Protein AF-0000000080322670 (afdb_homodimer)

pLDDT: mean 96.24, std 3.7, range [75.94, 98.94]

Structure (mmCIF, N/CA/C/O backbone):
data_AF-0000000080322670-model_v1
#
loop_
_entity.id
_entity.type
_entity.pdbx_description
1 polymer 'UDP-N-acetyl-D-mannosamine dehydrogenase'
#
loop_
_atom_site.group_PDB
_atom_site.id
_atom_site.type_symbol
_atom_site.label_atom_id
_atom_site.label_alt_id
_atom_site.label_comp_id
_atom_site.label_asym_id
_atom_site.label_entity_id
_atom_site.label_seq_id
_atom_site.pdbx_PDB_ins_code
_atom_site.Cartn_x
_atom_site.Cartn_y
_atom_site.Cartn_z
_atom_site.occupancy
_atom_site.B_iso_or_equiv
_atom_site.auth_seq_id
_atom_site.auth_comp_id
_atom_site.auth_asym_id
_atom_site.auth_atom_id
_atom_site.pdbx_PDB_model_num
ATOM 1 N N . MET A 1 1 ? -8.008 43.344 0.005 1 87 1 MET A N 1
ATOM 2 C CA . MET A 1 1 ? -7.797 42.312 1.021 1 87 1 MET A CA 1
ATOM 3 C C . MET A 1 1 ? -6.309 42.031 1.212 1 87 1 MET A C 1
ATOM 5 O O . MET A 1 1 ? -5.547 42 0.244 1 87 1 MET A O 1
ATOM 9 N N . ARG A 1 2 ? -5.887 42.125 2.451 1 96.81 2 ARG A N 1
ATOM 10 C CA . ARG A 1 2 ? -4.508 41.812 2.822 1 96.81 2 ARG A CA 1
ATOM 11 C C . ARG A 1 2 ? -4.426 40.5 3.611 1 96.81 2 ARG A C 1
ATOM 13 O O . ARG A 1 2 ? -5.258 40.25 4.48 1 96.81 2 ARG A O 1
ATOM 20 N N . VAL A 1 3 ? -3.453 39.656 3.199 1 98.75 3 VAL A N 1
ATOM 21 C CA . VAL A 1 3 ? -3.312 38.344 3.801 1 98.75 3 VAL A CA 1
ATOM 22 C C . VAL A 1 3 ? -2.029 38.281 4.625 1 98.75 3 VAL A C 1
ATOM 24 O O . VAL A 1 3 ? -0.981 38.781 4.191 1 98.75 3 VAL A O 1
ATOM 27 N N . ALA A 1 4 ? -2.16 37.812 5.82 1 98.88 4 ALA A N 1
ATOM 28 C CA . ALA A 1 4 ? -0.975 37.531 6.629 1 98.88 4 ALA A CA 1
ATOM 29 C C . ALA A 1 4 ? -0.602 36.031 6.555 1 98.88 4 ALA A C 1
ATOM 31 O O . ALA A 1 4 ? -1.471 35.156 6.641 1 98.88 4 ALA A O 1
ATOM 32 N N . VAL A 1 5 ? 0.632 35.719 6.328 1 98.88 5 VAL A N 1
ATOM 33 C CA . VAL A 1 5 ? 1.167 34.375 6.434 1 98.88 5 VAL A CA 1
ATOM 34 C C . VAL A 1 5 ? 2.096 34.281 7.641 1 98.88 5 VAL A C 1
ATOM 36 O O . VAL A 1 5 ? 3.109 34.969 7.707 1 98.88 5 VAL A O 1
ATOM 39 N N . ILE A 1 6 ? 1.668 33.469 8.617 1 98.81 6 ILE A N 1
ATOM 40 C CA . ILE A 1 6 ? 2.428 33.281 9.844 1 98.81 6 ILE A CA 1
ATOM 41 C C . ILE A 1 6 ? 3.367 32.094 9.703 1 98.81 6 ILE A C 1
ATOM 43 O O . ILE A 1 6 ? 2.914 30.953 9.602 1 98.81 6 ILE A O 1
ATOM 47 N N . GLY A 1 7 ? 4.652 32.281 9.812 1 98.19 7 GLY A N 1
ATOM 48 C CA . GLY A 1 7 ? 5.672 31.297 9.523 1 98.19 7 GLY A CA 1
ATOM 49 C C . GLY A 1 7 ? 6.191 31.391 8.094 1 98.19 7 GLY A C 1
ATOM 50 O O . GLY A 1 7 ? 5.477 31.062 7.148 1 98.19 7 GLY A O 1
ATOM 51 N N . LEU A 1 8 ? 7.402 31.828 7.957 1 97.88 8 LEU A N 1
ATOM 52 C CA . LEU A 1 8 ? 8 32 6.637 1 97.88 8 LEU A CA 1
ATOM 53 C C . LEU A 1 8 ? 9.117 30.984 6.418 1 97.88 8 LEU A C 1
ATOM 55 O O . LEU A 1 8 ? 10.211 31.359 5.977 1 97.88 8 LEU A O 1
ATOM 59 N N . GLY A 1 9 ? 8.781 29.75 6.777 1 94.12 9 GLY A N 1
ATOM 60 C CA . GLY A 1 9 ? 9.711 28.656 6.551 1 94.12 9 GLY A CA 1
ATOM 61 C C . GLY A 1 9 ? 9.602 28.047 5.164 1 94.12 9 GLY A C 1
ATOM 62 O O . GLY A 1 9 ? 9.164 28.719 4.223 1 94.12 9 GLY A O 1
ATOM 63 N N . LYS A 1 10 ? 10.062 26.844 5.035 1 89.81 10 LYS A N 1
ATOM 64 C CA . LYS A 1 10 ? 10.164 26.141 3.766 1 89.81 10 LYS A CA 1
ATOM 65 C C . LYS A 1 10 ? 8.797 26.016 3.09 1 89.81 10 LYS A C 1
ATOM 67 O O . LYS A 1 10 ? 8.711 25.984 1.861 1 89.81 10 LYS A O 1
ATOM 72 N N . ALA A 1 11 ? 7.77 26 3.957 1 93.62 11 ALA A N 1
ATOM 73 C CA . ALA A 1 11 ? 6.43 25.891 3.393 1 93.62 11 ALA A CA 1
ATOM 74 C C . ALA A 1 11 ? 5.734 27.25 3.34 1 93.62 11 ALA A C 1
ATOM 76 O O . ALA A 1 11 ? 5.074 27.578 2.352 1 93.62 11 ALA A O 1
ATOM 77 N N . GLY A 1 12 ? 5.957 28.047 4.281 1 97.31 12 GLY A N 1
ATOM 78 C CA . GLY A 1 12 ? 5.234 29.312 4.426 1 97.31 12 GLY A CA 1
ATOM 79 C C . GLY A 1 12 ? 5.688 30.375 3.447 1 97.31 12 GLY A C 1
ATOM 80 O O . GLY A 1 12 ? 4.867 31.125 2.906 1 97.31 12 GLY A O 1
ATOM 81 N N . LEU A 1 13 ? 6.973 30.453 3.238 1 97.88 13 LEU A N 1
ATOM 82 C CA . LEU A 1 13 ? 7.477 31.516 2.383 1 97.88 13 LEU A CA 1
ATOM 83 C C . LEU A 1 13 ? 7.066 31.297 0.932 1 97.88 13 LEU A C 1
ATOM 85 O O . LEU A 1 13 ? 6.625 32.219 0.256 1 97.88 13 LEU A O 1
ATOM 89 N N . PRO A 1 14 ? 7.227 30.062 0.434 1 97.44 14 PRO A N 1
ATOM 90 C CA . PRO A 1 14 ? 6.711 29.812 -0.914 1 97.44 14 PRO A CA 1
ATOM 91 C C . PRO A 1 14 ? 5.227 30.141 -1.046 1 97.44 14 PRO A C 1
ATOM 93 O O . PRO A 1 14 ? 4.801 30.703 -2.059 1 97.44 14 PRO A O 1
ATOM 96 N N . LEU A 1 15 ? 4.449 29.812 -0.07 1 97.94 15 LEU A N 1
ATOM 97 C CA . LEU A 1 15 ? 3.021 30.109 -0.088 1 97.94 15 LEU A CA 1
ATOM 98 C C . LEU A 1 15 ? 2.791 31.625 -0.122 1 97.94 15 LEU A C 1
ATOM 100 O O . LEU A 1 15 ? 2.002 32.125 -0.931 1 97.94 15 LEU A O 1
ATOM 104 N N . ALA A 1 16 ? 3.506 32.344 0.717 1 98.62 16 ALA A N 1
ATOM 105 C CA . ALA A 1 16 ? 3.398 33.781 0.767 1 98.62 16 ALA A CA 1
ATOM 106 C C . ALA A 1 16 ? 3.744 34.406 -0.582 1 98.62 16 ALA A C 1
ATOM 108 O O . ALA A 1 16 ? 3.07 35.344 -1.038 1 98.62 16 ALA A O 1
ATOM 109 N N . ALA A 1 17 ? 4.777 33.906 -1.181 1 98.44 17 ALA A N 1
ATOM 110 C CA . ALA A 1 17 ? 5.242 34.406 -2.463 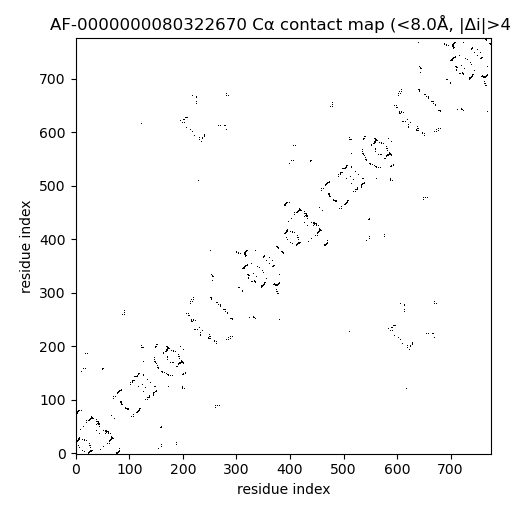1 98.44 17 ALA A CA 1
ATOM 111 C C . ALA A 1 17 ? 4.215 34.188 -3.562 1 98.44 17 ALA A C 1
ATOM 113 O O . ALA A 1 17 ? 3.971 35.062 -4.398 1 98.44 17 ALA A O 1
ATOM 114 N N . VAL A 1 18 ? 3.652 33 -3.559 1 98.12 18 VAL A N 1
ATOM 115 C CA . VAL A 1 18 ? 2.65 32.656 -4.562 1 98.12 18 VAL A CA 1
ATOM 116 C C . VAL A 1 18 ? 1.418 33.531 -4.383 1 98.12 18 VAL A C 1
ATOM 118 O O . VAL A 1 18 ? 0.828 34 -5.367 1 98.12 18 VAL A O 1
ATOM 121 N N . ILE A 1 19 ? 1.011 33.781 -3.17 1 98.62 19 ILE A N 1
ATOM 122 C CA . ILE A 1 19 ? -0.118 34.656 -2.891 1 98.62 19 ILE A CA 1
ATOM 123 C C . ILE A 1 19 ? 0.185 36.062 -3.404 1 98.62 19 ILE A C 1
ATOM 125 O O . ILE A 1 19 ? -0.64 36.688 -4.09 1 98.62 19 ILE A O 1
ATOM 129 N N . ALA A 1 20 ? 1.328 36.562 -3.102 1 98.62 20 ALA A N 1
ATOM 130 C CA . ALA A 1 20 ? 1.73 37.875 -3.566 1 98.62 20 ALA A CA 1
ATOM 131 C C . ALA A 1 20 ? 1.71 37.938 -5.09 1 98.62 20 ALA A C 1
ATOM 133 O O . ALA A 1 20 ? 1.273 38.969 -5.664 1 98.62 20 ALA A O 1
ATOM 134 N N . ASP A 1 21 ? 2.174 36.875 -5.664 1 98.19 21 ASP A N 1
ATOM 135 C CA . ASP A 1 21 ? 2.277 36.812 -7.121 1 98.19 21 ASP A CA 1
ATOM 136 C C . ASP A 1 21 ? 0.895 36.844 -7.77 1 98.19 21 ASP A C 1
ATOM 138 O O . ASP A 1 21 ? 0.762 37.156 -8.953 1 98.19 21 ASP A O 1
ATOM 142 N N . SER A 1 22 ? -0.081 36.5 -7.059 1 97.62 22 SER A N 1
ATOM 143 C CA . SER A 1 22 ? -1.45 36.531 -7.562 1 97.62 22 SER A CA 1
ATOM 144 C C . SER A 1 22 ? -2.031 37.938 -7.52 1 97.62 22 SER A C 1
ATOM 146 O O . SER A 1 22 ? -3.135 38.188 -8.016 1 97.62 22 SER A O 1
ATOM 148 N N . GLY A 1 23 ? -1.344 38.875 -6.875 1 98 23 GLY A N 1
ATOM 149 C CA . GLY A 1 23 ? -1.779 40.25 -6.836 1 98 23 GLY A CA 1
ATOM 150 C C . GLY A 1 23 ? -2.266 40.688 -5.465 1 98 23 GLY A C 1
ATOM 151 O O . GLY A 1 23 ? -2.617 41.844 -5.266 1 98 23 GLY A O 1
ATOM 152 N N . ILE A 1 24 ? -2.193 39.844 -4.496 1 98.38 24 ILE A N 1
ATOM 153 C CA . ILE A 1 24 ? -2.67 40.125 -3.146 1 98.38 24 ILE A CA 1
ATOM 154 C C . ILE A 1 24 ? -1.523 40.656 -2.295 1 98.38 24 ILE A C 1
ATOM 156 O O . ILE A 1 24 ? -0.393 40.156 -2.385 1 98.38 24 ILE A O 1
ATOM 160 N N . GLU A 1 25 ? -1.806 41.656 -1.484 1 98.56 25 GLU A N 1
ATOM 161 C CA . GLU A 1 25 ? -0.811 42.156 -0.531 1 98.56 25 GLU A CA 1
ATOM 162 C C . GLU A 1 25 ? -0.631 41.156 0.624 1 98.56 25 GLU A C 1
ATOM 164 O O . GLU A 1 25 ? -1.609 40.719 1.24 1 98.56 25 GLU A O 1
ATOM 169 N N . VAL A 1 26 ? 0.664 40.875 0.911 1 98.88 26 VAL A N 1
ATOM 170 C CA . VAL A 1 26 ? 0.941 39.844 1.911 1 98.88 26 VAL A CA 1
ATOM 171 C C . VAL A 1 26 ? 1.842 40.406 3.002 1 98.88 26 VAL A C 1
ATOM 173 O O . VAL A 1 26 ? 2.824 41.094 2.709 1 98.88 26 VAL A O 1
ATOM 176 N N . VAL A 1 27 ? 1.474 40.219 4.211 1 98.88 27 VAL A N 1
ATOM 177 C CA . VAL A 1 27 ? 2.354 40.469 5.352 1 98.88 27 VAL A CA 1
ATOM 178 C C . VAL A 1 27 ? 2.838 39.125 5.914 1 98.88 27 VAL A C 1
ATOM 180 O O . VAL A 1 27 ? 2.051 38.344 6.473 1 98.88 27 VAL A O 1
ATOM 183 N N . GLY A 1 28 ? 4.113 38.812 5.719 1 98.81 28 GLY A N 1
ATOM 184 C CA . GLY A 1 28 ? 4.707 37.625 6.312 1 98.81 28 GLY A CA 1
ATOM 185 C C . GLY A 1 28 ? 5.223 37.875 7.719 1 98.81 28 GLY A C 1
ATOM 186 O O . GLY A 1 28 ? 6.008 38.781 7.957 1 98.81 28 GLY A O 1
ATOM 187 N N . VAL A 1 29 ? 4.801 37.094 8.648 1 98.81 29 VAL A N 1
ATOM 188 C CA . VAL A 1 29 ? 5.25 37.219 10.031 1 98.81 29 VAL A CA 1
ATOM 189 C C . VAL A 1 29 ? 6.16 36.031 10.391 1 98.81 29 VAL A C 1
ATOM 191 O O . VAL A 1 29 ? 5.762 34.875 10.273 1 98.81 29 VAL A O 1
ATOM 194 N N . ASP A 1 30 ? 7.379 36.281 10.75 1 98.5 30 ASP A N 1
ATOM 195 C CA . ASP A 1 30 ? 8.336 35.312 11.219 1 98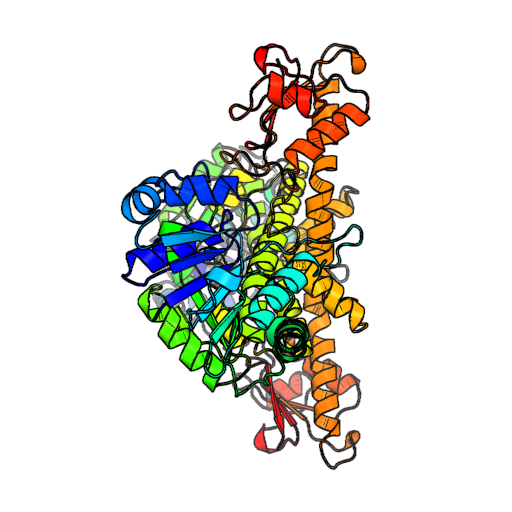.5 30 ASP A CA 1
ATOM 196 C C . ASP A 1 30 ? 9.172 35.844 12.375 1 98.5 30 ASP A C 1
ATOM 198 O O . ASP A 1 30 ? 9.625 37 12.336 1 98.5 30 ASP A O 1
ATOM 202 N N . LEU A 1 31 ? 9.398 35 13.328 1 96.75 31 LEU A N 1
ATOM 203 C CA . LEU A 1 31 ? 10.062 35.469 14.547 1 96.75 31 LEU A CA 1
ATOM 204 C C . LEU A 1 31 ? 11.539 35.75 14.297 1 96.75 31 LEU A C 1
ATOM 206 O O . LEU A 1 31 ? 12.195 36.406 15.109 1 96.75 31 LEU A O 1
ATOM 210 N N . ASP A 1 32 ? 12.094 35.25 13.203 1 97.12 32 ASP A N 1
ATOM 211 C CA . ASP A 1 32 ? 13.492 35.469 12.844 1 97.12 32 ASP A CA 1
ATOM 212 C C . ASP A 1 32 ? 13.672 36.781 12.086 1 97.12 32 ASP A C 1
ATOM 214 O O . ASP A 1 32 ? 13.445 36.844 10.883 1 97.12 32 ASP A O 1
ATOM 218 N N . PRO A 1 33 ? 14.234 37.812 12.75 1 97.62 33 PRO A N 1
ATOM 219 C CA . PRO A 1 33 ? 14.375 39.125 12.094 1 97.62 33 PRO A CA 1
ATOM 220 C C . PRO A 1 33 ? 15.305 39.094 10.891 1 97.62 33 PRO A C 1
ATOM 222 O O . PRO A 1 33 ? 15.109 39.844 9.93 1 97.62 33 PRO A O 1
ATOM 225 N N . LYS A 1 34 ? 16.266 38.156 10.898 1 97.31 34 LYS A N 1
ATOM 226 C CA . LYS A 1 34 ? 17.188 38.062 9.773 1 97.31 34 LYS A CA 1
ATOM 227 C C . LYS A 1 34 ? 16.484 37.562 8.516 1 97.31 34 LYS A C 1
ATOM 229 O O . LYS A 1 34 ? 16.75 38.031 7.414 1 97.31 34 LYS A O 1
ATOM 234 N N . LYS A 1 35 ? 15.75 36.625 8.711 1 96.44 35 LYS A N 1
ATOM 235 C CA . LYS A 1 35 ? 14.945 36.125 7.605 1 96.44 35 LYS A CA 1
ATOM 236 C C . LYS A 1 35 ? 14.055 37.219 7.027 1 96.44 35 LYS A C 1
ATOM 238 O O . LYS A 1 35 ? 13.93 37.344 5.809 1 96.44 35 LYS A O 1
ATOM 243 N N . CYS A 1 36 ? 13.398 37.969 7.883 1 98.62 36 CYS A N 1
ATOM 244 C CA . CYS A 1 36 ? 12.516 39.062 7.457 1 98.62 36 CYS A CA 1
ATOM 245 C C . CYS A 1 36 ? 13.281 40.094 6.641 1 98.62 36 CYS A C 1
ATOM 247 O O . CYS A 1 36 ? 12.797 40.562 5.605 1 98.62 36 CYS A O 1
ATOM 249 N N . GLU A 1 37 ? 14.453 40.406 7.109 1 98.38 37 GLU A N 1
ATOM 250 C CA . GLU A 1 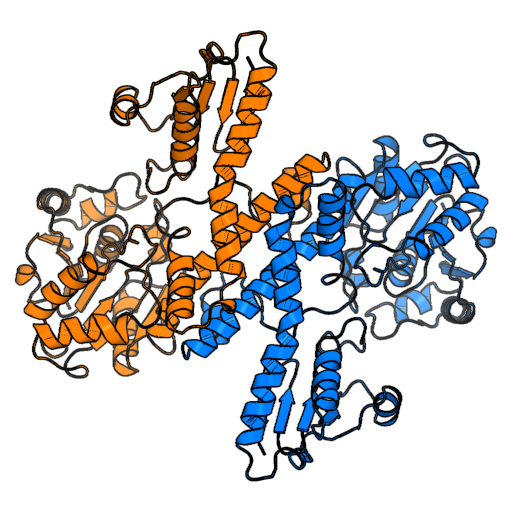37 ? 15.281 41.375 6.406 1 98.38 37 GLU A CA 1
ATOM 251 C C . GLU A 1 37 ? 15.648 40.875 5.008 1 98.38 37 GLU A C 1
ATOM 253 O O . GLU A 1 37 ? 15.625 41.656 4.047 1 98.38 37 GLU A O 1
ATOM 258 N N . MET A 1 38 ? 15.953 39.625 4.941 1 98.38 38 MET A N 1
ATOM 259 C CA . MET A 1 38 ? 16.297 39.031 3.648 1 98.38 38 MET A CA 1
ATOM 260 C C . MET A 1 38 ? 15.117 39.125 2.686 1 98.38 38 MET A C 1
ATOM 262 O O . MET A 1 38 ? 15.266 39.594 1.549 1 98.38 38 MET A O 1
ATOM 266 N N . VAL A 1 39 ? 13.977 38.812 3.125 1 98.69 39 VAL A N 1
ATOM 267 C CA . VAL A 1 39 ? 12.773 38.812 2.293 1 98.69 39 VAL A CA 1
ATOM 268 C C . VAL A 1 39 ? 12.484 40.25 1.828 1 98.69 39 VAL A C 1
ATOM 270 O O . VAL A 1 39 ? 12.219 40.469 0.646 1 98.69 39 VAL A O 1
ATOM 273 N N . ASN A 1 40 ? 12.594 41.219 2.746 1 98.69 40 ASN A N 1
ATOM 274 C CA . ASN A 1 40 ? 12.281 42.594 2.439 1 98.69 40 ASN A CA 1
ATOM 275 C C . ASN A 1 40 ? 13.297 43.219 1.472 1 98.69 40 ASN A C 1
ATOM 277 O O . ASN A 1 40 ? 13.008 44.219 0.808 1 98.69 40 ASN A O 1
ATOM 281 N N . SER A 1 41 ? 14.453 42.594 1.425 1 98.38 41 SER A N 1
ATOM 282 C CA . SER A 1 41 ? 15.492 43.062 0.522 1 98.38 41 SER A CA 1
ATOM 283 C C . SER A 1 41 ? 15.461 42.312 -0.805 1 98.38 41 SER A C 1
ATOM 285 O O . SER A 1 41 ? 16.375 42.469 -1.627 1 98.38 41 SER A O 1
ATOM 287 N N . GLY A 1 42 ? 14.508 41.406 -0.935 1 97.88 42 GLY A N 1
ATOM 288 C CA . GLY A 1 42 ? 14.359 40.656 -2.176 1 97.88 42 GLY A CA 1
ATOM 289 C C . GLY A 1 42 ? 15.258 39.438 -2.254 1 97.88 42 GLY A C 1
ATOM 290 O O . GLY A 1 42 ? 15.5 38.906 -3.34 1 97.88 42 GLY A O 1
ATOM 291 N N . ARG A 1 43 ? 15.859 39.031 -1.175 1 96.69 43 ARG A N 1
ATOM 292 C CA . ARG A 1 43 ? 16.766 37.875 -1.127 1 96.69 43 ARG A CA 1
ATOM 293 C C . ARG A 1 43 ? 16.094 36.688 -0.484 1 96.69 43 ARG A C 1
ATOM 295 O O . ARG A 1 43 ? 15.492 36.781 0.59 1 96.69 43 ARG A O 1
ATOM 302 N N . ASN A 1 44 ? 16.047 35.594 -1.11 1 97.19 44 ASN A N 1
ATOM 303 C CA . ASN A 1 44 ? 15.43 34.344 -0.673 1 97.19 44 ASN A CA 1
ATOM 304 C C . ASN A 1 44 ? 16.25 33.688 0.42 1 97.19 44 ASN A C 1
ATOM 306 O O . ASN A 1 44 ? 17.391 33.281 0.184 1 97.19 44 ASN A O 1
ATOM 310 N N . PRO A 1 45 ? 15.688 33.5 1.542 1 95.38 45 PRO A N 1
ATOM 311 C CA . PRO A 1 45 ? 16.438 32.875 2.625 1 95.38 45 PRO A CA 1
ATOM 312 C C . PRO A 1 45 ? 16.375 31.344 2.559 1 95.38 45 PRO A C 1
ATOM 314 O O . PRO A 1 45 ? 17.047 30.656 3.342 1 95.38 45 PRO A O 1
ATOM 317 N N . ILE A 1 46 ? 15.531 30.719 1.77 1 91.19 46 ILE A N 1
ATOM 318 C CA . ILE A 1 46 ? 15.336 29.281 1.669 1 91.19 46 ILE A CA 1
ATOM 319 C C . ILE A 1 46 ? 16.109 28.734 0.47 1 91.19 46 ILE A C 1
ATOM 321 O O . ILE A 1 46 ? 15.711 28.938 -0.679 1 91.19 46 ILE A O 1
ATOM 325 N N . PRO A 1 47 ? 17.078 27.891 0.762 1 82.69 47 PRO A N 1
ATOM 326 C CA . PRO A 1 47 ? 17.875 27.391 -0.363 1 82.69 47 PRO A CA 1
ATOM 327 C C . PRO A 1 47 ? 17.156 26.281 -1.145 1 82.69 47 PRO A C 1
ATOM 329 O O . PRO A 1 47 ? 16.266 25.609 -0.601 1 82.69 47 PRO A O 1
ATOM 332 N N . GLU A 1 48 ? 17.453 26.125 -2.383 1 80.88 48 GLU A N 1
ATOM 333 C CA . GLU A 1 48 ? 17.078 24.984 -3.234 1 80.88 48 GLU A CA 1
ATOM 334 C C . GLU A 1 48 ? 15.562 24.891 -3.379 1 80.88 48 GLU A C 1
ATOM 336 O O . GLU A 1 48 ? 14.992 23.812 -3.199 1 80.88 48 GLU A O 1
ATOM 341 N N . GLU A 1 49 ? 14.906 25.984 -3.49 1 89.69 49 GLU A N 1
ATOM 342 C CA . GLU A 1 49 ? 13.484 26.031 -3.811 1 89.69 49 GLU A CA 1
ATOM 343 C C . GLU A 1 49 ? 13.25 26.656 -5.188 1 89.69 49 GLU A C 1
ATOM 345 O O . GLU A 1 49 ? 13.305 27.875 -5.336 1 89.69 49 GLU A O 1
ATOM 350 N N . ALA A 1 50 ? 12.945 25.781 -6.117 1 91.06 50 ALA A N 1
ATOM 351 C CA . ALA A 1 50 ? 12.82 26.203 -7.508 1 91.06 50 ALA A CA 1
ATOM 352 C C . ALA A 1 50 ? 11.75 27.281 -7.66 1 91.06 50 ALA A C 1
ATOM 354 O O . ALA A 1 50 ? 10.609 27.094 -7.23 1 91.06 50 ALA A O 1
ATOM 355 N N . GLY A 1 51 ? 12.18 28.453 -8.148 1 96.06 51 GLY A N 1
ATOM 356 C CA . GLY A 1 51 ? 11.234 29.516 -8.484 1 96.06 51 GLY A CA 1
ATOM 357 C C . GLY A 1 51 ? 11.078 30.531 -7.383 1 96.06 51 GLY A C 1
ATOM 358 O O . GLY A 1 51 ? 10.547 31.625 -7.613 1 96.06 51 GLY A O 1
ATOM 359 N N . LEU A 1 52 ? 11.57 30.266 -6.254 1 97.06 52 LEU A N 1
ATOM 360 C CA . LEU A 1 52 ? 11.344 31.141 -5.113 1 97.06 52 LEU A CA 1
ATOM 361 C C . LEU A 1 52 ? 12.227 32.375 -5.191 1 97.06 52 LEU A C 1
ATOM 363 O O . LEU A 1 52 ? 11.812 33.469 -4.793 1 97.06 52 LEU A O 1
ATOM 367 N N . ASP A 1 53 ? 13.422 32.219 -5.711 1 97.25 53 ASP A N 1
ATOM 368 C CA . ASP A 1 53 ? 14.328 33.344 -5.867 1 97.25 53 ASP A CA 1
ATOM 369 C C . ASP A 1 53 ? 13.68 34.469 -6.699 1 97.25 53 ASP A C 1
ATOM 371 O O . ASP A 1 53 ? 13.711 35.625 -6.316 1 97.25 53 ASP A O 1
ATOM 375 N N . GLU A 1 54 ? 13.125 34.062 -7.742 1 97.75 54 GLU A N 1
ATOM 376 C CA . GLU A 1 54 ? 12.516 35 -8.664 1 97.75 54 GLU A CA 1
ATOM 377 C C . GLU A 1 54 ? 11.328 35.719 -8.023 1 97.75 54 GLU A C 1
ATOM 379 O O . GLU A 1 54 ? 11.156 36.938 -8.172 1 97.75 54 GLU A O 1
ATOM 384 N N . LEU A 1 55 ? 10.531 35 -7.301 1 98.38 55 LEU A N 1
ATOM 385 C CA . LEU A 1 55 ? 9.328 35.531 -6.691 1 98.38 55 LEU A CA 1
ATOM 386 C C . LEU A 1 55 ? 9.688 36.5 -5.566 1 98.38 55 LEU A C 1
ATOM 388 O O . LEU A 1 55 ? 9.039 37.531 -5.398 1 98.38 55 LEU A O 1
ATOM 392 N N . ILE A 1 56 ? 10.68 36.156 -4.812 1 98.5 56 ILE A N 1
ATOM 393 C CA . ILE A 1 56 ? 11.094 37.031 -3.705 1 98.5 56 ILE A CA 1
ATOM 394 C C . ILE A 1 56 ? 11.75 38.281 -4.25 1 98.5 56 ILE A C 1
ATOM 396 O O . ILE A 1 56 ? 11.547 39.375 -3.713 1 98.5 56 ILE A O 1
ATOM 400 N N . ALA A 1 57 ? 12.531 38.156 -5.305 1 98.31 57 ALA A N 1
ATOM 401 C CA . ALA A 1 57 ? 13.117 39.312 -5.953 1 98.31 57 ALA A CA 1
ATOM 402 C C . ALA A 1 57 ? 12.031 40.25 -6.465 1 98.31 57 ALA A C 1
ATOM 404 O O . ALA A 1 57 ? 12.195 41.469 -6.422 1 98.31 57 ALA A O 1
ATOM 405 N N . LYS A 1 58 ? 11.016 39.719 -6.914 1 98.44 58 LYS A N 1
ATOM 406 C CA . LYS A 1 58 ? 9.953 40.5 -7.543 1 98.44 58 LYS A CA 1
ATOM 407 C C . LYS A 1 58 ? 9.055 41.125 -6.492 1 98.44 58 LYS A C 1
ATOM 409 O O . LYS A 1 58 ? 8.625 42.281 -6.66 1 98.44 58 LYS A O 1
ATOM 414 N N . HIS A 1 59 ? 8.742 40.469 -5.426 1 98.62 59 HIS A N 1
ATOM 415 C CA . HIS A 1 59 ? 7.656 40.906 -4.559 1 98.62 59 HIS A CA 1
ATOM 416 C C . HIS A 1 59 ? 8.172 41.281 -3.174 1 98.62 59 HIS A C 1
ATOM 418 O O . HIS A 1 59 ? 7.48 41.938 -2.402 1 98.62 59 HIS A O 1
ATOM 424 N N . GLY A 1 60 ? 9.352 40.781 -2.801 1 98.56 60 GLY A N 1
ATOM 425 C CA . GLY A 1 60 ? 9.906 41.062 -1.486 1 98.56 60 GLY A CA 1
ATOM 426 C C . GLY A 1 60 ? 10.086 42.562 -1.225 1 98.56 60 GLY A C 1
ATOM 427 O O . GLY A 1 60 ? 10.617 43.281 -2.068 1 98.56 60 GLY A O 1
ATOM 428 N N . GLY A 1 61 ? 9.602 42.969 -0.048 1 98.12 61 GLY A N 1
ATOM 429 C CA . GLY A 1 61 ? 9.711 44.375 0.312 1 98.12 61 GLY A CA 1
ATOM 430 C C . GLY A 1 61 ? 8.672 45.25 -0.358 1 98.12 61 GLY A C 1
ATOM 431 O O . GLY A 1 61 ? 8.578 46.438 -0.072 1 98.12 61 GLY A O 1
ATOM 432 N N . THR A 1 62 ? 7.848 44.719 -1.198 1 97.94 62 THR A N 1
ATOM 433 C CA . THR A 1 62 ? 6.773 45.438 -1.863 1 97.94 62 THR A CA 1
ATOM 434 C C . THR A 1 62 ? 5.422 44.812 -1.553 1 97.94 62 THR A C 1
ATOM 436 O O . THR A 1 62 ? 4.855 45.031 -0.48 1 97.94 62 THR A O 1
ATOM 439 N N . ARG A 1 63 ? 5.086 43.812 -2.445 1 98.44 63 ARG A N 1
ATOM 440 C CA . ARG A 1 63 ? 3.791 43.188 -2.213 1 98.44 63 ARG A CA 1
ATOM 441 C C . ARG A 1 63 ? 3.875 42.156 -1.082 1 98.44 63 ARG A C 1
ATOM 443 O O . ARG A 1 63 ? 2.857 41.781 -0.487 1 98.44 63 ARG A O 1
ATOM 450 N N . LEU A 1 64 ? 5.02 41.656 -0.865 1 98.81 64 LEU A N 1
ATOM 451 C CA . LEU A 1 64 ? 5.316 40.781 0.27 1 98.81 64 LEU A CA 1
ATOM 452 C C . LEU A 1 64 ? 6.242 41.469 1.26 1 98.81 64 LEU A C 1
ATOM 454 O O . LEU A 1 64 ? 7.426 41.688 0.972 1 98.81 64 LEU A O 1
ATOM 458 N N . LYS A 1 65 ? 5.715 41.844 2.361 1 98.81 65 LYS A N 1
ATOM 459 C CA . LYS A 1 65 ? 6.508 42.469 3.418 1 98.81 65 LYS A CA 1
ATOM 460 C C . LYS A 1 65 ? 6.617 41.562 4.633 1 98.81 65 LYS A C 1
ATOM 462 O O . LYS A 1 65 ? 5.609 41.062 5.137 1 98.81 65 LYS A O 1
ATOM 467 N N . ALA A 1 66 ? 7.797 41.312 5.102 1 98.81 66 ALA A N 1
ATOM 468 C CA . ALA A 1 66 ? 8.039 40.406 6.223 1 98.81 66 ALA A CA 1
ATOM 469 C C . ALA A 1 66 ? 8.328 41.188 7.504 1 98.81 66 ALA A C 1
ATOM 471 O O . ALA A 1 66 ? 8.961 42.25 7.465 1 98.81 66 ALA A O 1
ATOM 472 N N . THR A 1 67 ? 7.891 40.719 8.609 1 98.75 67 THR A N 1
ATOM 473 C CA . THR A 1 67 ? 8.055 41.375 9.898 1 98.75 67 THR A CA 1
ATOM 474 C C . THR A 1 67 ? 8.109 40.344 11.031 1 98.75 67 THR A C 1
ATOM 476 O O . THR A 1 67 ? 7.539 39.281 10.914 1 98.75 67 THR A O 1
ATOM 479 N N . PRO A 1 68 ? 8.805 40.594 12.094 1 98.31 68 PRO A N 1
ATOM 480 C CA . PRO A 1 68 ? 8.812 39.688 13.25 1 98.31 68 PRO A CA 1
ATOM 481 C C . PRO A 1 68 ? 7.695 40 14.25 1 98.31 68 PRO A C 1
ATOM 483 O O . PRO A 1 68 ? 7.594 39.344 15.289 1 98.31 68 PRO A O 1
ATOM 486 N N . LYS A 1 69 ? 6.84 41 13.922 1 98.19 69 LYS A N 1
ATOM 487 C CA . LYS A 1 69 ? 5.828 41.438 14.867 1 98.19 69 LYS A CA 1
ATOM 488 C C . LYS A 1 69 ? 4.422 41.156 14.359 1 98.19 69 LYS A C 1
ATOM 490 O O . LYS A 1 69 ? 4.043 41.594 13.273 1 98.19 69 LYS A O 1
ATOM 495 N N . TYR A 1 70 ? 3.67 40.469 15.195 1 98.38 70 TYR A N 1
ATOM 496 C CA . TYR A 1 70 ? 2.285 40.156 14.844 1 98.38 70 TYR A CA 1
ATOM 497 C C . TYR A 1 70 ? 1.484 41.438 14.633 1 98.38 70 TYR A C 1
ATOM 499 O O . TYR A 1 70 ? 0.615 41.5 13.758 1 98.38 70 TYR A O 1
ATOM 507 N N . GLU A 1 71 ? 1.743 42.531 15.32 1 98.12 71 GLU A N 1
ATOM 508 C CA . GLU A 1 71 ? 1.007 43.781 15.305 1 98.12 71 GLU A CA 1
ATOM 509 C C . GLU A 1 71 ? 1.036 44.438 13.914 1 98.12 71 GLU A C 1
ATOM 511 O O . GLU A 1 71 ? 0.099 45.125 13.531 1 98.12 71 GLU A O 1
ATOM 516 N N . ASP A 1 72 ? 2.041 44.125 13.227 1 98.25 72 ASP A N 1
ATOM 517 C CA . ASP A 1 72 ? 2.197 44.688 11.898 1 98.25 72 ASP A CA 1
ATOM 518 C C . ASP A 1 72 ? 1.21 44.062 10.914 1 98.25 72 ASP A C 1
ATOM 520 O O . ASP A 1 72 ? 0.999 44.594 9.82 1 98.25 72 ASP A O 1
ATOM 524 N N . ALA A 1 73 ? 0.622 43 11.273 1 98.5 73 ALA A N 1
ATOM 525 C CA . ALA A 1 73 ? -0.331 42.281 10.406 1 98.5 73 ALA A CA 1
ATOM 526 C C . ALA A 1 73 ? -1.768 42.594 10.836 1 98.5 73 ALA A C 1
ATOM 528 O O . ALA A 1 73 ? -2.709 42 10.297 1 98.5 73 ALA A O 1
ATOM 529 N N . ALA A 1 74 ? -1.982 43.5 11.719 1 98 74 ALA A N 1
ATOM 530 C CA . ALA A 1 74 ? -3.283 43.75 12.336 1 98 74 ALA A CA 1
ATOM 531 C C . ALA A 1 74 ? -4.297 44.219 11.297 1 98 74 ALA A C 1
ATOM 533 O O . ALA A 1 74 ? -5.504 44.062 11.484 1 98 74 ALA A O 1
ATOM 534 N N . ASP A 1 75 ? -3.848 44.844 10.234 1 97.5 75 ASP A N 1
ATOM 535 C CA . ASP A 1 75 ? -4.742 45.375 9.227 1 97.5 75 ASP A CA 1
ATOM 536 C C . ASP A 1 75 ? -5.145 44.312 8.203 1 97.5 75 ASP A C 1
ATOM 538 O O . ASP A 1 75 ? -5.965 44.562 7.32 1 97.5 75 ASP A O 1
ATOM 542 N N . CYS A 1 76 ? -4.613 43.125 8.32 1 98.44 76 CYS A N 1
ATOM 543 C CA . CYS A 1 76 ? -5.004 42 7.453 1 98.44 76 CYS A CA 1
ATOM 544 C C . CYS A 1 76 ? -6.387 41.5 7.824 1 98.44 76 CYS A C 1
ATOM 546 O O . CYS A 1 76 ? -6.871 41.719 8.93 1 98.44 76 CYS A O 1
ATOM 548 N N . SER A 1 77 ? -6.984 40.844 6.871 1 98.44 77 SER A N 1
ATOM 549 C CA . SER A 1 77 ? -8.305 40.25 7.105 1 98.44 77 SER A CA 1
ATOM 550 C C . SER A 1 77 ? -8.273 38.75 6.984 1 98.44 77 SER A C 1
ATOM 552 O O . SER A 1 77 ? -9.297 38.094 7.176 1 98.44 77 SER A O 1
ATOM 554 N N . ALA A 1 78 ? -7.188 38.219 6.629 1 98.81 78 ALA A N 1
ATOM 555 C CA . ALA A 1 78 ? -6.969 36.781 6.539 1 98.81 78 ALA A CA 1
ATOM 556 C C . ALA A 1 78 ? -5.605 36.375 7.105 1 98.81 78 ALA A C 1
ATOM 558 O O . ALA A 1 78 ? -4.617 37.094 6.895 1 98.81 78 ALA A O 1
ATOM 559 N N . TYR A 1 79 ? -5.602 35.312 7.836 1 98.94 79 TYR A N 1
ATOM 560 C CA . TYR A 1 79 ? -4.387 34.812 8.461 1 98.94 79 TYR A CA 1
ATOM 561 C C . TYR A 1 79 ? -4.18 33.344 8.125 1 98.94 79 TYR A C 1
ATOM 563 O O . TYR A 1 79 ? -5.023 32.5 8.445 1 98.94 79 TYR A O 1
ATOM 571 N N . ILE A 1 80 ? -3.107 33.031 7.457 1 98.94 80 ILE A N 1
ATOM 572 C CA . ILE A 1 80 ? -2.717 31.656 7.164 1 98.94 80 ILE A CA 1
ATOM 573 C C . ILE A 1 80 ? -1.522 31.25 8.031 1 98.94 80 ILE A C 1
ATOM 575 O O . ILE A 1 80 ? -0.474 31.906 7.984 1 98.94 80 ILE A O 1
ATOM 579 N N . VAL A 1 81 ? -1.713 30.25 8.812 1 98.88 81 VAL A N 1
ATOM 580 C CA . VAL A 1 81 ? -0.693 29.859 9.781 1 98.88 81 VAL A CA 1
ATOM 581 C C . VAL A 1 81 ? -0.031 28.562 9.359 1 98.88 81 VAL A C 1
ATOM 583 O O . VAL A 1 81 ? -0.708 27.547 9.164 1 98.88 81 VAL A O 1
ATOM 586 N N . ILE A 1 82 ? 1.249 28.531 9.203 1 98.06 82 ILE A N 1
ATOM 587 C CA . ILE A 1 82 ? 2.02 27.359 8.82 1 98.06 82 ILE A CA 1
ATOM 588 C C . ILE A 1 82 ? 3.334 27.328 9.602 1 98.06 82 ILE A C 1
ATOM 590 O O . ILE A 1 82 ? 4.34 27.875 9.156 1 98.06 82 ILE A O 1
ATOM 594 N N . VAL A 1 83 ? 3.328 26.766 10.773 1 97 83 VAL A N 1
ATOM 595 C CA . VAL A 1 83 ? 4.477 26.609 11.664 1 97 83 VAL A CA 1
ATOM 596 C C . VAL A 1 83 ? 4.656 25.125 12.016 1 97 83 VAL A C 1
ATOM 598 O O . VAL A 1 83 ? 3.738 24.328 11.828 1 97 83 VAL A O 1
ATOM 601 N N . PRO A 1 84 ? 5.781 24.719 12.43 1 92.88 84 PRO A N 1
ATOM 602 C CA . PRO A 1 84 ? 6.047 23.281 12.625 1 92.88 84 PRO A CA 1
ATOM 603 C C . PRO A 1 84 ? 5.242 22.688 13.773 1 92.88 84 PRO A C 1
ATOM 605 O O . PRO A 1 84 ? 4.984 23.375 14.773 1 92.88 84 PRO A O 1
ATOM 608 N N . LEU A 1 85 ? 4.82 21.547 13.609 1 93.62 85 LEU A N 1
ATOM 609 C CA . LEU A 1 85 ? 4.344 20.672 14.672 1 93.62 85 LEU A CA 1
ATOM 610 C C . LEU A 1 85 ? 5.258 19.469 14.836 1 93.62 85 LEU A C 1
ATOM 612 O O . LEU A 1 85 ? 5.328 18.609 13.945 1 93.62 85 LEU A O 1
ATOM 616 N N . LEU A 1 86 ? 5.902 19.359 15.93 1 90.44 86 LEU A N 1
ATOM 617 C CA . LEU A 1 86 ? 6.871 18.297 16.188 1 90.44 86 LEU A CA 1
ATOM 618 C C . LEU A 1 86 ? 6.301 17.266 17.141 1 90.44 86 LEU A C 1
ATOM 620 O O . LEU A 1 86 ? 5.266 17.484 17.781 1 90.44 86 LEU A O 1
ATOM 624 N N . LEU A 1 87 ? 6.902 16.094 17.109 1 92.44 87 LEU A N 1
ATOM 625 C CA . LEU A 1 87 ? 6.57 15.07 18.094 1 92.44 87 LEU A CA 1
ATOM 626 C C . LEU A 1 87 ? 7.551 15.094 19.266 1 92.44 87 LEU A C 1
ATOM 628 O O . LEU A 1 87 ? 8.742 15.367 19.078 1 92.44 87 LEU A O 1
ATOM 632 N N . ASP A 1 88 ? 7.066 14.758 20.406 1 92.12 88 ASP A N 1
ATOM 633 C CA . ASP A 1 88 ? 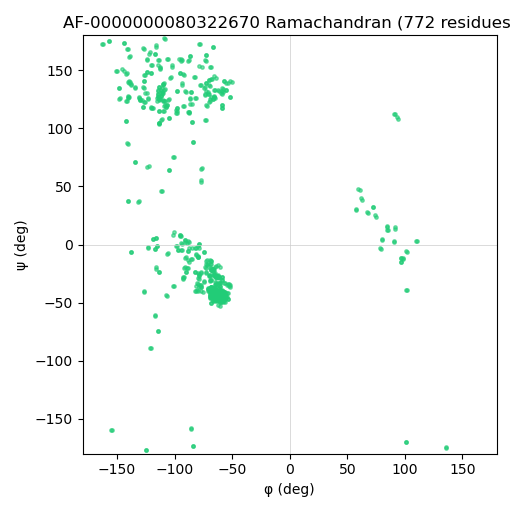7.961 14.617 21.547 1 92.12 88 ASP A CA 1
ATOM 634 C C . ASP A 1 88 ? 8.609 13.242 21.578 1 92.12 88 ASP A C 1
ATOM 636 O O . ASP A 1 88 ? 8.5 12.477 20.625 1 92.12 88 ASP A O 1
ATOM 640 N N . GLU A 1 89 ? 9.312 12.953 22.609 1 89.38 89 GLU A N 1
ATOM 641 C CA . GLU A 1 89 ? 10.078 11.719 22.719 1 89.38 89 GLU A CA 1
ATOM 642 C C . GLU A 1 89 ? 9.164 10.5 22.766 1 89.38 89 GLU A C 1
ATOM 644 O O . GLU A 1 89 ? 9.57 9.398 22.391 1 89.38 89 GLU A O 1
ATOM 649 N N . LEU A 1 90 ? 8 10.695 23.203 1 91.38 90 LEU A N 1
ATOM 650 C CA . LEU A 1 90 ? 7.043 9.602 23.297 1 91.38 90 LEU A CA 1
ATOM 651 C C . LEU A 1 90 ? 6.152 9.555 22.062 1 91.38 90 LEU A C 1
ATOM 653 O O . LEU A 1 90 ? 5.152 8.828 22.031 1 91.38 90 LEU A O 1
ATOM 657 N N . LYS A 1 91 ? 6.441 10.359 21.031 1 92.62 91 LYS A N 1
ATOM 658 C CA . LYS A 1 91 ? 5.762 10.398 19.734 1 92.62 91 LYS A CA 1
ATOM 659 C C . LYS A 1 91 ? 4.395 11.062 19.844 1 92.62 91 LYS A C 1
ATOM 661 O O . LYS A 1 91 ? 3.496 10.789 19.047 1 92.62 91 LYS A O 1
ATOM 666 N N . ASN A 1 92 ? 4.262 11.906 20.844 1 94.88 92 ASN A N 1
ATOM 667 C CA . ASN A 1 92 ? 3.072 12.75 20.922 1 94.88 92 ASN A CA 1
ATOM 668 C C . ASN A 1 92 ? 3.295 14.094 20.25 1 94.88 92 ASN A C 1
ATOM 670 O O . ASN A 1 92 ? 4.391 14.656 20.312 1 94.88 92 ASN A O 1
ATOM 674 N N . PRO A 1 93 ? 2.236 14.617 19.656 1 95.31 93 PRO A N 1
ATOM 675 C CA . PRO A 1 93 ? 2.381 15.953 19.094 1 95.31 93 PRO A CA 1
ATOM 676 C C . PRO A 1 93 ? 2.637 17.031 20.141 1 95.31 93 PRO A C 1
ATOM 678 O O . PRO A 1 93 ? 1.98 17.031 21.188 1 95.31 93 PRO A O 1
ATOM 681 N N . ASP A 1 94 ? 3.576 17.844 19.906 1 96.06 94 ASP A N 1
ATOM 682 C CA . ASP A 1 94 ? 3.855 19.016 20.734 1 96.06 94 ASP A CA 1
ATOM 683 C C . ASP A 1 94 ? 3.248 20.281 20.109 1 96.06 94 ASP A C 1
ATOM 685 O O . ASP A 1 94 ? 3.783 20.812 19.141 1 96.06 94 ASP A O 1
ATOM 689 N N . PHE A 1 95 ? 2.262 20.828 20.781 1 97.44 95 PHE A N 1
ATOM 690 C CA . PHE A 1 95 ? 1.476 21.906 20.188 1 97.44 95 PHE A CA 1
ATOM 691 C C . PHE A 1 95 ? 2.018 23.266 20.594 1 97.44 95 PHE A C 1
ATOM 693 O O . PHE A 1 95 ? 1.437 24.297 20.25 1 97.44 95 PHE A O 1
ATOM 700 N N . SER A 1 96 ? 3.137 23.344 21.25 1 97.69 96 SER A N 1
ATOM 701 C CA . SER A 1 96 ? 3.607 24.594 21.859 1 97.69 96 SER A CA 1
ATOM 702 C C . SER A 1 96 ? 3.822 25.672 20.812 1 97.69 96 SER A C 1
ATOM 704 O O . SER A 1 96 ? 3.373 26.812 20.984 1 97.69 96 SER A O 1
ATOM 706 N N . ILE A 1 97 ? 4.512 25.312 19.719 1 97.31 97 ILE A N 1
ATOM 707 C CA . ILE A 1 97 ? 4.801 26.281 18.672 1 97.31 97 ILE A CA 1
ATOM 708 C C . ILE A 1 97 ? 3.502 26.703 17.984 1 97.31 97 ILE A C 1
ATOM 710 O O . ILE A 1 97 ? 3.287 27.891 17.719 1 97.31 97 ILE A O 1
ATOM 714 N N . LEU A 1 98 ? 2.66 25.781 17.766 1 98.12 98 LEU A N 1
ATOM 715 C CA . LEU A 1 98 ? 1.374 26.031 17.125 1 98.12 98 LEU A CA 1
ATOM 716 C C . LEU A 1 98 ? 0.504 26.938 18 1 98.12 98 LEU A C 1
ATOM 718 O O . LEU A 1 98 ? -0.097 27.891 17.5 1 98.12 98 LEU A O 1
ATOM 722 N N . GLU A 1 99 ? 0.449 26.609 19.234 1 98.56 99 GLU A N 1
ATOM 723 C CA . GLU A 1 99 ? -0.333 27.406 20.172 1 98.56 99 GLU A CA 1
ATOM 724 C C . GLU A 1 99 ? 0.157 28.844 20.219 1 98.56 99 GLU A C 1
ATOM 726 O O . GLU A 1 99 ? -0.646 29.781 20.172 1 98.56 99 GLU A O 1
ATOM 731 N N . SER A 1 100 ? 1.438 28.984 20.297 1 98.5 100 SER A N 1
ATOM 732 C CA . SER A 1 100 ? 2.023 30.312 20.344 1 98.5 100 SER A CA 1
ATOM 733 C C . SER A 1 100 ? 1.636 31.125 19.109 1 98.5 100 SER A C 1
ATOM 735 O O . SER A 1 100 ? 1.297 32.312 19.219 1 98.5 100 SER A O 1
ATOM 737 N N . ALA A 1 101 ? 1.708 30.531 17.984 1 98.69 101 ALA A N 1
ATOM 738 C CA . ALA A 1 101 ? 1.378 31.219 16.734 1 98.69 101 ALA A CA 1
ATOM 739 C C . ALA A 1 101 ? -0.086 31.641 16.719 1 98.69 101 ALA A C 1
ATOM 741 O O . ALA A 1 101 ? -0.4 32.781 16.359 1 98.69 101 ALA A O 1
ATOM 742 N N . PHE A 1 102 ? -0.98 30.797 17.125 1 98.75 102 PHE A N 1
ATOM 743 C CA . PHE A 1 102 ? -2.404 31.094 17.047 1 98.75 102 PHE A CA 1
ATOM 744 C C . PHE A 1 102 ? -2.809 32.094 18.125 1 98.75 102 PHE A C 1
ATOM 746 O O . PHE A 1 102 ? -3.705 32.906 17.906 1 98.75 102 PHE A O 1
ATOM 753 N N . ARG A 1 103 ? -2.17 32.062 19.25 1 98.62 103 ARG A N 1
ATOM 754 C CA . ARG A 1 103 ? -2.416 33.094 20.25 1 98.62 103 ARG A CA 1
ATOM 755 C C . ARG A 1 103 ? -1.918 34.438 19.766 1 98.62 103 ARG A C 1
ATOM 757 O O . ARG A 1 103 ? -2.518 35.5 20.078 1 98.62 103 ARG A O 1
ATOM 764 N N . GLY A 1 104 ? -0.745 34.406 19.094 1 98.62 104 GLY A N 1
ATOM 765 C CA . GLY A 1 104 ? -0.288 35.625 18.438 1 98.62 104 GLY A CA 1
ATOM 766 C C . GLY A 1 104 ? -1.308 36.219 17.484 1 98.62 104 GLY A C 1
ATOM 767 O O . GLY A 1 104 ? -1.541 37.438 17.469 1 98.62 104 GLY A O 1
ATOM 768 N N . VAL A 1 105 ? -1.941 35.406 16.641 1 98.88 105 VAL A N 1
ATOM 769 C CA . VAL A 1 105 ? -2.988 35.844 15.711 1 98.88 105 VAL A CA 1
ATOM 770 C C . VAL A 1 105 ? -4.207 36.312 16.5 1 98.88 105 VAL A C 1
ATOM 772 O O . VAL A 1 105 ? -4.82 37.344 16.141 1 98.88 105 VAL A O 1
ATOM 775 N N . GLY A 1 106 ? -4.559 35.594 17.531 1 98.75 106 GLY A N 1
ATOM 776 C CA . GLY A 1 106 ? -5.699 35.938 18.359 1 98.75 106 GLY A CA 1
ATOM 777 C C . GLY A 1 106 ? -5.637 37.344 18.906 1 98.75 106 GLY A C 1
ATOM 778 O O . GLY A 1 106 ? -6.66 38.031 19.016 1 98.75 106 GLY A O 1
ATOM 779 N N . ARG A 1 107 ? -4.449 37.844 19.234 1 98.44 107 ARG A N 1
ATOM 780 C CA . ARG A 1 107 ? -4.258 39.156 19.828 1 98.44 107 ARG A CA 1
ATOM 781 C C . ARG A 1 107 ? -4.602 40.281 18.844 1 98.44 107 ARG A C 1
ATOM 783 O O . ARG A 1 107 ? -4.906 41.406 19.25 1 98.44 107 ARG A O 1
ATOM 790 N N . ILE A 1 108 ? -4.578 39.969 17.562 1 98.5 108 ILE A N 1
ATOM 791 C CA . ILE A 1 108 ? -4.812 41 16.578 1 98.5 108 ILE A CA 1
ATOM 792 C C . ILE A 1 108 ? -6.047 40.656 15.75 1 98.5 108 ILE A C 1
ATOM 794 O O . ILE A 1 108 ? -6.359 41.344 14.773 1 98.5 108 ILE A O 1
ATOM 798 N N . LEU A 1 109 ? -6.727 39.594 16.094 1 98.62 109 LEU A N 1
ATOM 799 C CA . LEU A 1 109 ? -7.879 39.125 15.344 1 98.62 109 LEU A CA 1
ATOM 800 C C . LEU A 1 109 ? -9.07 40.062 15.5 1 98.62 109 LEU A C 1
ATOM 802 O O . LEU A 1 109 ? -9.344 40.531 16.609 1 98.62 109 LEU A O 1
ATOM 806 N N . LYS A 1 110 ? -9.766 40.344 14.422 1 98.44 110 LYS A N 1
ATOM 807 C CA . LYS A 1 110 ? -10.953 41.188 14.422 1 98.44 110 LYS A CA 1
ATOM 808 C C . LYS A 1 110 ? -12.164 40.438 13.875 1 98.44 110 LYS A C 1
ATOM 810 O O . LYS A 1 110 ? -12.031 39.406 13.227 1 98.44 110 LYS A O 1
ATOM 815 N N . LYS A 1 111 ? -13.336 41.062 14.148 1 98.44 111 LYS A N 1
ATOM 816 C CA . LYS A 1 111 ? -14.578 40.5 13.617 1 98.44 111 LYS A CA 1
ATOM 817 C C . LYS A 1 111 ? -14.547 40.438 12.094 1 98.44 111 LYS A C 1
ATOM 819 O O . LYS A 1 111 ? -14.148 41.406 11.445 1 98.44 111 LYS A O 1
ATOM 824 N N . GLY A 1 112 ? -14.891 39.25 11.594 1 98.19 112 GLY A N 1
ATOM 825 C CA . GLY A 1 112 ? -14.977 39.094 10.148 1 98.19 112 GLY A CA 1
ATOM 826 C C . GLY A 1 112 ? -13.734 38.469 9.539 1 98.19 112 GLY A C 1
ATOM 827 O O . GLY A 1 112 ? -13.758 38 8.398 1 98.19 112 GLY A O 1
ATOM 828 N N . ASP A 1 113 ? -12.656 38.375 10.305 1 98.69 113 ASP A N 1
ATOM 829 C CA . ASP A 1 113 ? -11.406 37.812 9.805 1 98.69 113 ASP A CA 1
ATOM 830 C C . ASP A 1 113 ? -11.539 36.312 9.539 1 98.69 113 ASP A C 1
ATOM 832 O O . ASP A 1 113 ? -12.375 35.656 10.148 1 98.69 113 ASP A O 1
ATOM 836 N N . ILE A 1 114 ? -10.75 35.812 8.617 1 98.75 114 ILE A N 1
ATOM 837 C CA . ILE A 1 114 ? -10.664 34.375 8.352 1 98.75 114 ILE A CA 1
ATOM 838 C C . ILE A 1 114 ? -9.273 33.875 8.711 1 98.75 114 ILE A C 1
ATOM 840 O O . ILE A 1 114 ? -8.266 34.531 8.406 1 98.75 114 ILE A O 1
ATOM 844 N N . VAL A 1 115 ? -9.25 32.812 9.484 1 98.94 115 VAL A N 1
ATOM 845 C CA . VAL A 1 115 ? -8 32.156 9.867 1 98.94 115 VAL A CA 1
ATOM 846 C C . VAL A 1 115 ? -7.945 30.75 9.25 1 98.94 115 VAL A C 1
ATOM 848 O O . VAL A 1 115 ? -8.93 30 9.289 1 98.94 115 VAL A O 1
ATOM 851 N N . VAL A 1 116 ? -6.82 30.375 8.625 1 98.94 116 VAL A N 1
ATOM 852 C CA . VAL A 1 116 ? -6.641 29.062 8.016 1 98.94 116 VAL A CA 1
ATOM 853 C C . VAL A 1 116 ? -5.371 28.406 8.562 1 98.94 116 VAL A C 1
ATOM 855 O O . VAL A 1 116 ? -4.293 29 8.516 1 98.94 116 VAL A O 1
ATOM 858 N N . LEU A 1 117 ? -5.477 27.25 9.133 1 98.88 117 LEU A N 1
ATOM 859 C CA . LEU A 1 117 ? -4.336 26.422 9.531 1 98.88 117 LEU A CA 1
ATOM 860 C C . LEU A 1 117 ? -3.852 25.562 8.375 1 98.88 117 LEU A C 1
ATOM 862 O O . LEU A 1 117 ? -4.648 24.891 7.715 1 98.88 117 LEU A O 1
ATOM 866 N N . GLU A 1 118 ? -2.527 25.578 8.133 1 98.44 118 GLU A N 1
ATOM 867 C CA . GLU A 1 118 ? -1.982 24.781 7.047 1 98.44 118 GLU A CA 1
ATOM 868 C C . GLU A 1 118 ? -1.092 23.656 7.582 1 98.44 118 GLU A C 1
ATOM 870 O O . GLU A 1 118 ? -0.886 22.641 6.906 1 98.44 118 GLU A O 1
ATOM 875 N N . THR A 1 119 ? -0.566 23.828 8.773 1 97.75 119 THR A N 1
ATOM 876 C CA . THR A 1 119 ? 0.303 22.812 9.375 1 97.75 119 THR A CA 1
ATOM 877 C C . THR A 1 119 ? -0.422 21.484 9.5 1 97.75 119 THR A C 1
ATOM 879 O O . THR A 1 119 ? -1.597 21.438 9.867 1 97.75 119 THR A O 1
ATOM 882 N N . THR A 1 120 ? 0.256 20.391 9.109 1 97.19 120 THR A N 1
ATOM 883 C CA . THR A 1 120 ? -0.346 19.078 9.281 1 97.19 120 THR A CA 1
ATOM 884 C C . THR A 1 120 ? -0.501 18.75 10.766 1 97.19 120 THR A C 1
ATOM 886 O O . THR A 1 120 ? 0.46 18.844 11.531 1 97.19 120 THR A O 1
ATOM 889 N N . VAL A 1 121 ? -1.685 18.391 11.148 1 97.94 121 VAL A N 1
ATOM 890 C CA . VAL A 1 121 ? -2.014 18.172 12.547 1 97.94 121 VAL A CA 1
ATOM 891 C C . VAL A 1 121 ? -2.9 16.922 12.68 1 97.94 121 VAL A C 1
ATOM 893 O O . VAL A 1 121 ? -3.451 16.438 11.695 1 97.94 121 VAL A O 1
ATOM 896 N N . PRO A 1 122 ? -2.98 16.359 13.93 1 97.81 122 PRO A N 1
ATOM 897 C CA . PRO A 1 122 ? -3.977 15.305 14.148 1 97.81 122 PRO A CA 1
ATOM 898 C C . PRO A 1 122 ? -5.398 15.758 13.828 1 97.81 122 PRO A C 1
ATOM 900 O O . PRO A 1 122 ? -5.766 16.891 14.133 1 97.81 122 PRO A O 1
ATOM 903 N N . PRO A 1 123 ? -6.215 14.875 13.219 1 98.44 123 PRO A N 1
ATOM 904 C CA . PRO A 1 123 ? -7.59 15.258 12.891 1 98.44 123 PRO A CA 1
ATOM 905 C C . PRO A 1 123 ? -8.367 15.75 14.109 1 98.44 123 PRO A C 1
ATOM 907 O O . PRO A 1 123 ? -8.312 15.133 15.172 1 98.44 123 PRO A O 1
ATOM 910 N N . GLY A 1 124 ? -9.047 16.891 13.93 1 98.25 124 GLY A N 1
ATOM 911 C CA . GLY A 1 124 ? -9.828 17.484 15 1 98.25 124 GLY A CA 1
ATOM 912 C C . GLY A 1 124 ? -9.133 18.656 15.664 1 98.25 124 GLY A C 1
ATOM 913 O O . GLY A 1 124 ? -9.727 19.359 16.484 1 98.25 124 GLY A O 1
ATOM 914 N N . THR A 1 125 ? -7.906 18.938 15.328 1 98.56 125 THR A N 1
ATOM 915 C CA . THR A 1 125 ? -7.098 19.969 15.969 1 98.56 125 THR A CA 1
ATOM 916 C C . THR A 1 125 ? -7.668 21.344 15.695 1 98.56 125 THR A C 1
ATOM 918 O O . THR A 1 125 ? -7.785 22.172 16.609 1 98.56 125 THR A O 1
ATOM 921 N N . THR A 1 126 ? -8.039 21.641 14.492 1 98.81 126 THR A N 1
ATOM 922 C CA . THR A 1 126 ? -8.508 22.953 14.094 1 98.81 126 THR A CA 1
ATOM 923 C C . THR A 1 126 ? -9.797 23.312 14.844 1 98.81 126 THR A C 1
ATOM 925 O O . THR A 1 126 ? -9.914 24.422 15.375 1 98.81 126 THR A O 1
ATOM 928 N N . GLU A 1 127 ? -10.766 22.422 14.922 1 98.62 127 GLU A N 1
ATOM 929 C CA . GLU A 1 127 ? -12.094 22.719 15.453 1 98.62 127 GLU A CA 1
ATOM 930 C C . GLU A 1 127 ? -12.102 22.672 16.984 1 98.62 127 GLU A C 1
ATOM 932 O O . GLU A 1 127 ? -13.078 23.062 17.609 1 98.62 127 GLU A O 1
ATOM 937 N N . THR A 1 128 ? -10.961 22.188 17.594 1 98.44 128 THR A N 1
ATOM 938 C CA . THR A 1 128 ? -10.898 22.125 19.047 1 98.44 128 THR A CA 1
ATOM 939 C C . THR A 1 128 ? -9.844 23.078 19.594 1 98.44 128 THR A C 1
ATOM 941 O O . THR A 1 128 ? -10.133 24.25 19.875 1 98.44 128 THR A O 1
ATOM 944 N N . LEU A 1 129 ? -8.539 22.719 19.438 1 98.62 129 LEU A N 1
ATOM 945 C CA . LEU A 1 129 ? -7.449 23.453 20.062 1 98.62 129 LEU A CA 1
ATOM 946 C C . LEU A 1 129 ? -7.301 24.844 19.438 1 98.62 129 LEU A C 1
ATOM 948 O O . LEU A 1 129 ? -7.262 25.844 20.156 1 98.62 129 LEU A O 1
ATOM 952 N N . VAL A 1 130 ? -7.246 24.891 18.172 1 98.88 130 VAL A N 1
ATOM 953 C CA . VAL A 1 130 ? -7.008 26.156 17.484 1 98.88 130 VAL A CA 1
ATOM 954 C C . VAL A 1 130 ? -8.172 27.125 17.75 1 98.88 130 VAL A C 1
ATOM 956 O O . VAL A 1 130 ? -7.957 28.297 18.047 1 98.88 130 VAL A O 1
ATOM 959 N N . LYS A 1 131 ? -9.391 26.562 17.594 1 98.88 131 LYS A N 1
ATOM 960 C CA . LYS A 1 131 ? -10.57 27.359 17.906 1 98.88 131 LYS A CA 1
ATOM 961 C C . LYS A 1 131 ? -10.492 27.938 19.312 1 98.88 131 LYS A C 1
ATOM 963 O O . LYS A 1 131 ? -10.711 29.125 19.516 1 98.88 131 LYS A O 1
ATOM 968 N N . GLU A 1 132 ? -10.133 27.109 20.266 1 98.75 132 GLU A N 1
ATOM 969 C CA . GLU A 1 132 ? -10.047 27.516 21.672 1 98.75 132 GLU A CA 1
ATOM 970 C C . GLU A 1 132 ? -9.008 28.609 21.875 1 98.75 132 GLU A C 1
ATOM 972 O O . GLU A 1 132 ? -9.266 29.609 22.547 1 98.75 132 GLU A O 1
ATOM 977 N N . TRP A 1 133 ? -7.828 28.453 21.297 1 98.88 133 TRP A N 1
ATOM 978 C CA . TRP A 1 133 ? -6.754 29.438 21.438 1 98.88 133 TRP A CA 1
ATOM 979 C C . TRP A 1 133 ? -7.164 30.781 20.875 1 98.88 133 TRP A C 1
ATOM 981 O O . TRP A 1 133 ? -6.891 31.828 21.484 1 98.88 133 TRP A O 1
ATOM 991 N N . LEU A 1 134 ? -7.824 30.781 19.734 1 98.88 134 LEU A N 1
ATOM 992 C CA . LEU A 1 134 ? -8.25 32.031 19.094 1 98.88 134 LEU A CA 1
ATOM 993 C C . LEU A 1 134 ? -9.344 32.719 19.891 1 98.88 134 LEU A C 1
ATOM 995 O O . LEU A 1 134 ? -9.305 33.938 20.094 1 98.88 134 LEU A O 1
ATOM 999 N N . GLU A 1 135 ? -10.328 31.938 20.344 1 98.81 135 GLU A N 1
ATOM 1000 C CA . GLU A 1 135 ? -11.422 32.5 21.125 1 98.81 135 GLU A CA 1
ATOM 1001 C C . GLU A 1 135 ? -10.922 33.094 22.438 1 98.81 135 GLU A C 1
ATOM 1003 O O . GLU A 1 135 ? -11.305 34.188 22.828 1 98.81 135 GLU A O 1
ATOM 1008 N N . GLU A 1 136 ? -10.055 32.375 23.109 1 98.62 136 GLU A N 1
ATOM 1009 C CA . GLU A 1 136 ? -9.523 32.812 24.391 1 98.62 136 GLU A CA 1
ATOM 1010 C C . GLU A 1 136 ? -8.727 34.094 24.25 1 98.62 136 GLU A C 1
ATOM 1012 O O . GLU A 1 136 ? -8.875 35.031 25.062 1 98.62 136 GLU A O 1
ATOM 1017 N N . GLU A 1 137 ? -7.902 34.156 23.234 1 98.44 137 GLU A N 1
ATOM 1018 C CA . GLU A 1 137 ? -6.969 35.25 23.094 1 98.44 137 GLU A CA 1
ATOM 1019 C C . GLU A 1 137 ? -7.656 36.5 22.516 1 98.44 137 GLU A C 1
ATOM 1021 O O . GLU A 1 137 ? -7.289 37.625 22.844 1 98.44 137 GLU A O 1
ATOM 1026 N N . SER A 1 138 ? -8.578 36.312 21.672 1 98.44 138 SER A N 1
ATOM 1027 C CA . SER A 1 138 ? -9.203 37.438 20.969 1 98.44 138 SER A CA 1
ATOM 1028 C C . SER A 1 138 ? -10.445 37.938 21.719 1 98.44 138 SER A C 1
ATOM 1030 O O . SER A 1 138 ? -10.867 39.062 21.531 1 98.44 138 SER A O 1
ATOM 1032 N N . GLY A 1 139 ? -11.086 37.094 22.438 1 98.31 139 GLY A N 1
ATOM 1033 C CA . GLY A 1 139 ? -12.375 37.406 23.047 1 98.31 139 GLY A CA 1
ATOM 1034 C C . GLY A 1 139 ? -13.531 37.281 22.078 1 98.31 139 GLY A C 1
ATOM 1035 O O . GLY A 1 139 ? -14.688 37.531 22.438 1 98.31 139 GLY A O 1
ATOM 1036 N N . LEU A 1 140 ? -13.234 36.812 20.844 1 98.56 140 LEU A N 1
ATOM 1037 C CA . LEU A 1 140 ? -14.258 36.594 19.844 1 98.56 140 LEU A CA 1
ATOM 1038 C C . LEU A 1 140 ? -14.703 35.125 19.844 1 98.56 140 LEU A C 1
ATOM 1040 O O . LEU A 1 140 ? -13.984 34.25 20.344 1 98.56 140 LEU A O 1
ATOM 1044 N N . GLU A 1 141 ? -15.875 34.906 19.312 1 98.06 141 GLU A N 1
ATOM 1045 C CA . GLU A 1 141 ? -16.391 33.562 19.156 1 98.06 141 GLU A CA 1
ATOM 1046 C C . GLU A 1 141 ? -16.5 33.156 17.688 1 98.06 141 GLU A C 1
ATOM 1048 O O . GLU A 1 141 ? -16.656 34.031 16.828 1 98.06 141 GLU A O 1
ATOM 1053 N N . LEU A 1 142 ? -16.406 31.891 17.484 1 97.25 142 LEU A N 1
ATOM 1054 C CA . LEU A 1 142 ? -16.641 31.422 16.125 1 97.25 142 LEU A CA 1
ATOM 1055 C C . LEU A 1 142 ? -17.953 31.984 15.57 1 97.25 142 LEU A C 1
ATOM 1057 O O . LEU A 1 142 ? -18.969 31.984 16.266 1 97.25 142 LEU A O 1
ATOM 1061 N N . GLY A 1 143 ? -17.984 32.344 14.406 1 96.94 143 GLY A N 1
ATOM 1062 C CA . GLY A 1 143 ? -19.078 33.094 13.828 1 96.94 143 GLY A CA 1
ATOM 1063 C C . GLY A 1 143 ? -18.766 34.562 13.688 1 96.94 143 GLY A C 1
ATOM 1064 O O . GLY A 1 143 ? -19.219 35.219 12.742 1 96.94 143 GLY A O 1
ATOM 1065 N N . GLU A 1 144 ? -18.062 35.062 14.734 1 98.56 144 GLU A N 1
ATOM 1066 C CA . GLU A 1 144 ? -17.531 36.438 14.609 1 98.56 144 GLU A CA 1
ATOM 1067 C C . GLU A 1 144 ? -16.25 36.438 13.773 1 98.56 144 GLU A C 1
ATOM 1069 O O . GLU A 1 144 ? -15.906 37.469 13.172 1 98.56 144 GLU A O 1
ATOM 1074 N N . PHE A 1 145 ? -15.547 35.406 13.797 1 98.69 145 PHE A N 1
ATOM 1075 C CA . PHE A 1 145 ? -14.461 35.125 12.875 1 98.69 145 PHE A CA 1
ATOM 1076 C C . PHE A 1 145 ? -14.656 33.75 12.234 1 98.69 145 PHE A C 1
ATOM 1078 O O . PHE A 1 145 ? -15.578 33 12.609 1 98.69 145 PHE A O 1
ATOM 1085 N N . TYR A 1 146 ? -13.875 33.438 11.211 1 98.81 146 TYR A N 1
ATOM 1086 C CA . TYR A 1 146 ? -14 32.188 10.477 1 98.81 146 TYR A CA 1
ATOM 1087 C C . TYR A 1 146 ? -12.711 31.391 10.539 1 98.81 146 TYR A C 1
ATOM 1089 O O . TYR A 1 146 ? -11.625 31.953 10.695 1 98.81 146 TYR A O 1
ATOM 1097 N N . LEU A 1 147 ? -12.867 30.078 10.531 1 98.94 147 LEU A N 1
ATOM 1098 C CA . LEU A 1 147 ? -11.742 29.188 10.781 1 98.94 147 LEU A CA 1
ATOM 1099 C C . LEU A 1 147 ? -11.797 27.969 9.867 1 98.94 147 LEU A C 1
ATOM 1101 O O . LEU A 1 147 ? -12.828 27.312 9.766 1 98.94 147 LEU A O 1
ATOM 1105 N N . ALA A 1 148 ? -10.719 27.734 9.164 1 98.94 148 ALA A N 1
ATOM 1106 C CA . ALA A 1 148 ? -10.656 26.609 8.227 1 98.94 148 ALA A CA 1
ATOM 1107 C C . ALA A 1 148 ? -9.289 25.938 8.273 1 98.94 148 ALA A C 1
ATOM 1109 O O . ALA A 1 148 ? -8.391 26.375 8.992 1 98.94 148 ALA A O 1
ATOM 1110 N N . TYR A 1 149 ? -9.203 24.781 7.656 1 98.88 149 TYR A N 1
ATOM 1111 C CA . TYR A 1 149 ? -7.973 24.016 7.516 1 98.88 149 TYR A CA 1
ATOM 1112 C C . TYR A 1 149 ? -7.715 23.672 6.055 1 98.88 149 TYR A C 1
ATOM 1114 O O . TYR A 1 149 ? -8.633 23.281 5.332 1 98.88 149 TYR A O 1
ATOM 1122 N N . SER A 1 150 ? -6.496 23.859 5.652 1 98.81 150 SER A N 1
ATOM 1123 C CA . SER A 1 150 ? -6.012 23.438 4.34 1 98.81 150 SER A CA 1
ATOM 1124 C C . SER A 1 150 ? -4.586 22.906 4.422 1 98.81 150 SER A C 1
ATOM 1126 O O . SER A 1 150 ? -3.631 23.688 4.516 1 98.81 150 SER A O 1
ATOM 1128 N N . PRO A 1 151 ? -4.449 21.625 4.316 1 97.44 151 PRO A N 1
ATOM 1129 C CA . PRO A 1 151 ? -3.105 21.062 4.496 1 97.44 151 PRO A CA 1
ATOM 1130 C C . PRO A 1 151 ? -2.125 21.531 3.42 1 97.44 151 PRO A C 1
ATOM 1132 O O . PRO A 1 151 ? -2.502 21.656 2.254 1 97.44 151 PRO A O 1
ATOM 1135 N N . GLU A 1 152 ? -0.938 21.719 3.861 1 92.94 152 GLU A N 1
ATOM 1136 C CA . GLU A 1 152 ? 0.144 21.922 2.904 1 92.94 152 GLU A CA 1
ATOM 1137 C C . GLU A 1 152 ? 0.432 20.641 2.117 1 92.94 152 GLU A C 1
ATOM 1139 O O . GLU A 1 152 ? 0.654 19.578 2.707 1 92.94 152 GLU A O 1
ATOM 1144 N N . ARG A 1 153 ? 0.449 20.656 0.824 1 89.94 153 ARG A N 1
ATOM 1145 C CA . ARG A 1 153 ? 0.806 19.547 -0.065 1 89.94 153 ARG A CA 1
ATOM 1146 C C . ARG A 1 153 ? 1.937 19.953 -1.006 1 89.94 153 ARG A C 1
ATOM 1148 O O . ARG A 1 153 ? 1.753 19.984 -2.225 1 89.94 153 ARG A O 1
ATOM 1155 N N . ILE A 1 154 ? 3.029 20.156 -0.392 1 86 154 ILE A N 1
ATOM 1156 C CA . ILE A 1 154 ? 4.176 20.641 -1.16 1 86 154 ILE A CA 1
ATOM 1157 C C . ILE A 1 154 ? 5.285 19.594 -1.142 1 86 154 ILE A C 1
ATOM 1159 O O . ILE A 1 154 ? 5.141 18.531 -0.513 1 86 154 ILE A O 1
ATOM 1163 N N . MET A 1 155 ? 6.234 19.797 -1.908 1 80.94 155 MET A N 1
ATOM 1164 C CA . MET A 1 155 ? 7.469 19.016 -1.952 1 80.94 155 MET A CA 1
ATOM 1165 C C . MET A 1 155 ? 8.688 19.938 -1.866 1 80.94 155 MET A C 1
ATOM 1167 O O . MET A 1 155 ? 8.82 20.875 -2.654 1 80.94 155 MET A O 1
ATOM 1171 N N . THR A 1 156 ? 9.453 19.609 -0.899 1 79 156 THR A N 1
ATOM 1172 C CA . THR A 1 156 ? 10.648 20.422 -0.744 1 79 156 THR A CA 1
ATOM 1173 C C . THR A 1 156 ? 11.414 20.516 -2.062 1 79 156 THR A C 1
ATOM 1175 O O . THR A 1 156 ? 11.656 19.5 -2.721 1 79 156 THR A O 1
ATOM 1178 N N . GLY A 1 157 ? 11.688 21.656 -2.453 1 82.44 157 GLY A N 1
ATOM 1179 C CA . GLY A 1 157 ? 12.375 21.922 -3.705 1 82.44 157 GLY A CA 1
ATOM 1180 C C . GLY A 1 157 ? 11.43 22.25 -4.848 1 82.44 157 GLY A C 1
ATOM 1181 O O . GLY A 1 157 ? 11.852 22.797 -5.871 1 82.44 157 GLY A O 1
ATOM 1182 N N . TYR A 1 158 ? 10.156 21.938 -4.637 1 88.31 158 TYR A N 1
ATOM 1183 C CA . TYR A 1 158 ? 9.18 22.141 -5.699 1 88.31 158 TYR A CA 1
ATOM 1184 C C . TYR A 1 158 ? 7.863 22.672 -5.145 1 88.31 158 TYR A C 1
ATOM 1186 O O . TYR A 1 158 ? 6.785 22.281 -5.598 1 88.31 158 TYR A O 1
ATOM 1194 N N . SER A 1 159 ? 7.977 23.484 -4.211 1 91.62 159 SER A N 1
ATOM 1195 C CA . SER A 1 159 ? 6.785 23.969 -3.525 1 91.62 159 SER A CA 1
ATOM 1196 C C . SER A 1 159 ? 5.938 24.844 -4.441 1 91.62 159 SER A C 1
ATOM 1198 O O . SER A 1 159 ? 4.707 24.75 -4.434 1 91.62 159 SER A O 1
ATOM 1200 N N . ILE A 1 160 ? 6.57 25.703 -5.273 1 94.19 160 ILE A N 1
ATOM 1201 C CA . ILE A 1 160 ? 5.855 26.656 -6.109 1 94.19 160 ILE A CA 1
ATOM 1202 C C . ILE A 1 160 ? 5.047 25.906 -7.168 1 94.19 160 ILE A C 1
ATOM 1204 O O . ILE A 1 160 ? 3.854 26.172 -7.344 1 94.19 160 ILE A O 1
ATOM 1208 N N . SER A 1 161 ? 5.723 24.969 -7.824 1 93.19 161 SER A N 1
ATOM 1209 C CA . SER A 1 161 ? 5.016 24.172 -8.836 1 93.19 161 SER A CA 1
ATOM 1210 C C . SER A 1 161 ? 3.871 23.391 -8.219 1 93.19 161 SER A C 1
ATOM 1212 O O . SER A 1 161 ? 2.809 23.234 -8.828 1 93.19 161 SER A O 1
ATOM 1214 N N . ARG A 1 162 ? 4.055 22.891 -7.039 1 92 162 ARG A N 1
ATOM 1215 C CA . ARG A 1 162 ? 3.018 22.125 -6.348 1 92 162 ARG A CA 1
ATOM 1216 C C . ARG A 1 162 ? 1.813 23.016 -6.027 1 92 162 ARG A C 1
ATOM 1218 O O . ARG A 1 162 ? 0.667 22.594 -6.203 1 92 162 ARG A O 1
ATOM 1225 N N . LEU A 1 163 ? 2.076 24.188 -5.555 1 94.31 163 LEU A N 1
ATOM 1226 C CA . LEU A 1 163 ? 1.01 25.125 -5.203 1 94.31 163 LEU A CA 1
ATOM 1227 C C . LEU A 1 163 ? 0.21 25.531 -6.441 1 94.31 163 LEU A C 1
ATOM 1229 O O . LEU A 1 163 ? -0.995 25.766 -6.352 1 94.31 163 LEU A O 1
ATOM 1233 N N . ARG A 1 164 ? 0.824 25.516 -7.57 1 94.44 164 ARG A N 1
ATOM 1234 C CA . ARG A 1 164 ? 0.198 26 -8.797 1 94.44 164 ARG A CA 1
ATOM 1235 C C . ARG A 1 164 ? -0.533 24.875 -9.523 1 94.44 164 ARG A C 1
ATOM 1237 O O . ARG A 1 164 ? -1.461 25.141 -10.289 1 94.44 164 ARG A O 1
ATOM 1244 N N . GLU A 1 165 ? -0.101 23.578 -9.25 1 93.62 165 GLU A N 1
ATOM 1245 C CA . GLU A 1 165 ? -0.613 22.516 -10.117 1 93.62 165 GLU A CA 1
ATOM 1246 C C . GLU A 1 165 ? -1.253 21.406 -9.297 1 93.62 165 GLU A C 1
ATOM 1248 O O . GLU A 1 165 ? -2.297 20.859 -9.68 1 93.62 165 GLU A O 1
ATOM 1253 N N . PHE A 1 166 ? -0.656 21.031 -8.18 1 94 166 PHE A N 1
ATOM 1254 C CA . PHE A 1 166 ? -1.091 19.875 -7.402 1 94 166 PHE A CA 1
ATOM 1255 C C . PHE A 1 166 ? -2.4 20.172 -6.68 1 94 166 PHE A C 1
ATOM 1257 O O . PHE A 1 166 ? -2.609 21.281 -6.195 1 94 166 PHE A O 1
ATOM 1264 N N . PRO A 1 167 ? -3.328 19.203 -6.66 1 96.19 167 PRO A N 1
ATOM 1265 C CA . PRO A 1 167 ? -4.621 19.453 -6.016 1 96.19 167 PRO A CA 1
ATOM 1266 C C . PRO A 1 167 ? -4.488 19.766 -4.527 1 96.19 167 PRO A C 1
ATOM 1268 O O . PRO A 1 167 ? -3.729 19.094 -3.818 1 96.19 167 PRO A O 1
ATOM 1271 N N . LYS A 1 168 ? -5.156 20.812 -4.105 1 97.62 168 LYS A N 1
ATOM 1272 C CA . LYS A 1 168 ? -5.246 21.188 -2.697 1 97.62 168 LYS A CA 1
ATOM 1273 C C . LYS A 1 168 ? -6.668 21.016 -2.172 1 97.62 168 LYS A C 1
ATOM 1275 O O . LYS A 1 168 ? -7.629 21.062 -2.941 1 97.62 168 LYS A O 1
ATOM 1280 N N . VAL A 1 169 ? -6.785 20.766 -0.874 1 98.56 169 VAL A N 1
ATOM 1281 C CA . VAL A 1 169 ? -8.109 20.625 -0.263 1 98.56 169 VAL A CA 1
ATOM 1282 C C . VAL A 1 169 ? -8.273 21.672 0.835 1 98.56 169 VAL A C 1
ATOM 1284 O O . VAL A 1 169 ? -7.281 22.172 1.378 1 98.56 169 VAL A O 1
ATOM 1287 N N . ILE A 1 170 ? -9.484 22.062 1.138 1 98.81 170 ILE A N 1
ATOM 1288 C CA . ILE A 1 170 ? -9.781 23.031 2.186 1 98.81 170 ILE A CA 1
ATOM 1289 C C . ILE A 1 170 ? -11.133 22.703 2.82 1 98.81 170 ILE A C 1
ATOM 1291 O O . ILE A 1 170 ? -12.062 22.281 2.133 1 98.81 170 ILE A O 1
ATOM 1295 N N . GLY A 1 171 ? -11.234 22.719 4.102 1 98.81 171 GLY A N 1
ATOM 1296 C CA . GLY A 1 171 ? -12.461 22.5 4.852 1 98.81 171 GLY A CA 1
ATOM 1297 C C . GLY A 1 171 ? -12.602 23.438 6.039 1 98.81 171 GLY A C 1
ATOM 1298 O O . GLY A 1 171 ? -11.617 23.75 6.715 1 98.81 171 GLY A O 1
ATOM 1299 N N . GLY A 1 172 ? -13.805 23.906 6.273 1 98.88 172 GLY A N 1
ATOM 1300 C CA . GLY A 1 172 ? -14.07 24.828 7.375 1 98.88 172 GLY A CA 1
ATOM 1301 C C . GLY A 1 172 ? -14.531 24.125 8.633 1 98.88 172 GLY A C 1
ATOM 1302 O O . GLY A 1 172 ? -14.953 22.969 8.586 1 98.88 172 GLY A O 1
ATOM 1303 N N . VAL A 1 173 ? -14.367 24.797 9.805 1 98.69 173 VAL A N 1
ATOM 1304 C CA . VAL A 1 173 ? -14.898 24.266 11.055 1 98.69 173 VAL A CA 1
ATOM 1305 C C . VAL A 1 173 ? -16.422 24.281 11.016 1 98.69 173 VAL A C 1
ATOM 1307 O O . VAL A 1 173 ? -17.078 23.562 11.781 1 98.69 173 VAL A O 1
ATOM 1310 N N . ASN A 1 174 ? -16.969 25.094 10.188 1 98.19 174 ASN A N 1
ATOM 1311 C CA . ASN A 1 174 ? -18.359 25.109 9.781 1 98.19 174 ASN A CA 1
ATOM 1312 C C . ASN A 1 174 ? -18.516 25.5 8.305 1 98.19 174 ASN A C 1
ATOM 1314 O O . ASN A 1 174 ? -17.531 25.781 7.629 1 98.19 174 ASN A O 1
ATOM 1318 N N . GLU A 1 175 ? -19.719 25.406 7.816 1 98.06 175 GLU A N 1
ATOM 1319 C CA . GLU A 1 175 ? -19.984 25.594 6.391 1 98.06 175 GLU A CA 1
ATOM 1320 C C . GLU A 1 175 ? -19.531 26.969 5.926 1 98.06 175 GLU A C 1
ATOM 1322 O O . GLU A 1 175 ? -18.859 27.094 4.902 1 98.06 175 GLU A O 1
ATOM 1327 N N . GLU A 1 176 ? -19.844 27.969 6.648 1 98.5 176 GLU A N 1
ATOM 1328 C CA . GLU A 1 176 ? -19.516 29.328 6.266 1 98.5 176 GLU A CA 1
ATOM 1329 C C . GLU A 1 176 ? -18 29.547 6.227 1 98.5 176 GLU A C 1
ATOM 1331 O O . GLU A 1 176 ? -17.484 30.188 5.312 1 98.5 176 GLU A O 1
ATOM 1336 N N . SER A 1 177 ? -17.312 29.047 7.203 1 98.75 177 SER A N 1
ATOM 1337 C CA . SER A 1 177 ? -15.859 29.141 7.242 1 98.75 177 SER A CA 1
ATOM 1338 C C . SER A 1 177 ? -15.234 28.484 6.02 1 98.75 177 SER A C 1
ATOM 1340 O O . SER A 1 177 ? -14.266 29 5.453 1 98.75 177 SER A O 1
ATOM 1342 N N . GLY A 1 178 ? -15.75 27.312 5.645 1 98.75 178 GLY A N 1
ATOM 1343 C CA . GLY A 1 178 ? -15.242 26.609 4.473 1 98.75 178 GLY A CA 1
ATOM 1344 C C . GLY A 1 178 ? -15.414 27.406 3.188 1 98.75 178 GLY A C 1
ATOM 1345 O O . GLY A 1 178 ? -14.484 27.484 2.381 1 98.75 178 GLY A O 1
ATOM 1346 N N . GLU A 1 179 ? -16.531 27.938 3.045 1 98.62 179 GLU A N 1
ATOM 1347 C CA . GLU A 1 179 ? -16.844 28.719 1.847 1 98.62 179 GLU A CA 1
ATOM 1348 C C . GLU A 1 179 ? -15.945 29.953 1.749 1 98.62 179 GLU A C 1
ATOM 1350 O O . GLU A 1 179 ? -15.43 30.266 0.675 1 98.62 179 GLU A O 1
ATOM 1355 N N . ARG A 1 180 ? -15.797 30.656 2.848 1 98.38 180 ARG A N 1
ATOM 1356 C CA . ARG A 1 180 ? -14.961 31.844 2.871 1 98.38 180 ARG A CA 1
ATOM 1357 C C . ARG A 1 180 ? -13.508 31.516 2.576 1 98.38 180 ARG A C 1
ATOM 1359 O O . ARG A 1 180 ? -12.828 32.25 1.85 1 98.38 180 ARG A O 1
ATOM 1366 N N . ALA A 1 181 ? -13.07 30.438 3.182 1 98.75 181 ALA A N 1
ATOM 1367 C CA . ALA A 1 181 ? -11.695 30.016 2.939 1 98.75 181 ALA A CA 1
ATOM 1368 C C . ALA A 1 181 ? -11.5 29.594 1.484 1 98.75 181 ALA A C 1
ATOM 1370 O O . ALA A 1 181 ? -10.469 29.891 0.879 1 98.75 181 ALA A O 1
ATOM 1371 N N . TYR A 1 182 ? -12.422 28.844 0.966 1 98.75 182 TYR A N 1
ATOM 1372 C CA . TYR A 1 182 ? -12.375 28.438 -0.432 1 98.75 182 TYR A CA 1
ATOM 1373 C C . TYR A 1 182 ? -12.297 29.641 -1.356 1 98.75 182 TYR A C 1
ATOM 1375 O O . TYR A 1 182 ? -11.508 29.656 -2.307 1 98.75 182 TYR A O 1
ATOM 1383 N N . ASP A 1 183 ? -13.125 30.625 -1.074 1 98.38 183 ASP A N 1
ATOM 1384 C CA . ASP A 1 183 ? -13.141 31.844 -1.877 1 98.38 183 ASP A CA 1
ATOM 1385 C C . ASP A 1 183 ? -11.781 32.531 -1.839 1 98.38 183 ASP A C 1
ATOM 1387 O O . ASP A 1 183 ? -11.297 33.031 -2.863 1 98.38 183 ASP A O 1
ATOM 1391 N N . LEU A 1 184 ? -11.258 32.625 -0.711 1 98.44 184 LEU A N 1
ATOM 1392 C CA . LEU A 1 184 ? -9.945 33.219 -0.554 1 98.44 184 LEU A CA 1
ATOM 1393 C C . LEU A 1 184 ? -8.883 32.469 -1.324 1 98.44 184 LEU A C 1
ATOM 1395 O O . LEU A 1 184 ? -8.148 33.031 -2.133 1 98.44 184 LEU A O 1
ATOM 1399 N N . TYR A 1 185 ? -8.797 31.141 -1.104 1 98.62 185 TYR A N 1
ATOM 1400 C CA . TYR A 1 185 ? -7.719 30.312 -1.642 1 98.62 185 TYR A CA 1
ATOM 1401 C C . TYR A 1 185 ? -7.84 30.188 -3.154 1 98.62 185 TYR A C 1
ATOM 1403 O O . TYR A 1 185 ? -6.836 30.031 -3.852 1 98.62 185 TYR A O 1
ATOM 1411 N N . SER A 1 186 ? -9.023 30.219 -3.701 1 98.19 186 SER A N 1
ATOM 1412 C CA . SER A 1 186 ? -9.25 30.094 -5.137 1 98.19 186 SER A CA 1
ATOM 1413 C C . SER A 1 186 ? -8.562 31.203 -5.914 1 98.19 186 SER A C 1
ATOM 1415 O O . SER A 1 186 ? -8.375 31.094 -7.129 1 98.19 186 SER A O 1
ATOM 1417 N N . LYS A 1 187 ? -8.227 32.281 -5.238 1 97.75 187 LYS A N 1
ATOM 1418 C CA . LYS A 1 187 ? -7.574 33.406 -5.883 1 97.75 187 LYS A CA 1
ATOM 1419 C C . LYS A 1 187 ? -6.121 33.094 -6.223 1 97.75 187 LYS A C 1
ATOM 1421 O O . LYS A 1 187 ? -5.52 33.75 -7.066 1 97.75 187 LYS A O 1
ATOM 1426 N N . PHE A 1 188 ? -5.523 32.062 -5.539 1 97.56 188 PHE A N 1
ATOM 1427 C CA . PHE A 1 188 ? -4.109 31.797 -5.789 1 97.56 188 PHE A CA 1
ATOM 1428 C C . PHE A 1 188 ? -3.838 30.297 -5.895 1 97.56 188 PHE A C 1
ATOM 1430 O O . PHE A 1 188 ? -2.707 29.891 -6.16 1 97.56 188 PHE A O 1
ATOM 1437 N N . ILE A 1 189 ? -4.773 29.422 -5.641 1 97.75 189 ILE A N 1
ATOM 1438 C CA . ILE A 1 189 ? -4.68 27.984 -5.82 1 97.75 189 ILE A CA 1
ATOM 1439 C C . ILE A 1 189 ? -5.633 27.531 -6.926 1 97.75 189 ILE A C 1
ATOM 1441 O O . ILE A 1 189 ? -6.84 27.406 -6.703 1 97.75 189 ILE A O 1
ATOM 1445 N N . PRO A 1 190 ? -5.156 27.219 -8.062 1 96.88 190 PRO A N 1
ATOM 1446 C CA . PRO A 1 190 ? -6.023 26.891 -9.195 1 96.88 190 PRO A CA 1
ATOM 1447 C C . PRO A 1 190 ? -6.762 25.578 -9.016 1 96.88 190 PRO A C 1
ATOM 1449 O O . PRO A 1 190 ? -7.926 25.453 -9.414 1 96.88 190 PRO A O 1
ATOM 1452 N N . ASN A 1 191 ? -6.148 24.547 -8.531 1 97 191 ASN A N 1
ATOM 1453 C CA . ASN A 1 191 ? -6.73 23.219 -8.352 1 97 191 ASN A CA 1
ATOM 1454 C C . ASN A 1 191 ? -7.129 22.984 -6.895 1 97 191 ASN A C 1
ATOM 1456 O O . ASN A 1 191 ? -6.465 22.234 -6.18 1 97 191 ASN A O 1
ATOM 1460 N N . LEU A 1 192 ? -8.234 23.609 -6.512 1 98 192 LEU A N 1
ATOM 1461 C CA . LEU A 1 192 ? -8.688 23.625 -5.125 1 98 192 LEU A CA 1
ATOM 1462 C C . LEU A 1 192 ? -10 22.859 -4.977 1 98 192 LEU A C 1
ATOM 1464 O O . LEU A 1 192 ? -10.906 23 -5.797 1 98 192 LEU A O 1
ATOM 1468 N N . HIS A 1 193 ? -10.102 22.031 -3.949 1 98.38 193 HIS A N 1
ATOM 1469 C CA . HIS A 1 193 ? -11.312 21.266 -3.676 1 98.38 193 HIS A CA 1
ATOM 1470 C C . HIS A 1 193 ? -11.836 21.547 -2.275 1 98.38 193 HIS A C 1
ATOM 1472 O O . HIS A 1 193 ? -11.117 21.391 -1.288 1 98.38 193 HIS A O 1
ATOM 1478 N N . LEU A 1 194 ? -13.109 21.938 -2.193 1 98.75 194 LEU A N 1
ATOM 1479 C CA . LEU A 1 194 ? -13.781 22.125 -0.913 1 98.75 194 LEU A CA 1
ATOM 1480 C C . LEU A 1 194 ? -14.281 20.781 -0.374 1 98.75 194 LEU A C 1
ATOM 1482 O O . LEU A 1 194 ? -14.953 20.031 -1.085 1 98.75 194 LEU A O 1
ATOM 1486 N N . VAL A 1 195 ? -13.93 20.422 0.837 1 98.62 195 VAL A N 1
ATOM 1487 C CA . VAL A 1 195 ? -14.406 19.203 1.466 1 98.62 195 VAL A CA 1
ATOM 1488 C C . VAL A 1 195 ? -15.391 19.531 2.578 1 98.62 195 VAL A C 1
ATOM 1490 O O . VAL A 1 195 ? -15.617 20.703 2.887 1 98.62 195 VAL A O 1
ATOM 1493 N N . SER A 1 196 ? -15.961 18.531 3.229 1 98.38 196 SER A N 1
ATOM 1494 C CA . SER A 1 196 ? -17.125 18.672 4.09 1 98.38 196 SER A CA 1
ATOM 1495 C C . SER A 1 196 ? -16.797 19.5 5.332 1 98.38 196 SER A C 1
ATOM 1497 O O . SER A 1 196 ? -17.641 20.266 5.812 1 98.38 196 SER A O 1
ATOM 1499 N N . ASN A 1 197 ? -15.57 19.297 5.895 1 98.56 197 ASN A N 1
ATOM 1500 C CA . ASN A 1 197 ? -15.188 20.016 7.098 1 98.56 197 ASN A CA 1
ATOM 1501 C C . ASN A 1 197 ? -13.68 19.984 7.316 1 98.56 197 ASN A C 1
ATOM 1503 O O . ASN A 1 197 ? -12.953 19.312 6.582 1 98.56 197 ASN A O 1
ATOM 1507 N N . ALA A 1 198 ? -13.227 20.75 8.312 1 98.81 198 ALA A N 1
ATOM 1508 C CA . ALA A 1 198 ? -11.805 20.875 8.617 1 98.81 198 ALA A CA 1
ATOM 1509 C C . ALA A 1 198 ? -11.211 19.531 9.031 1 98.81 198 ALA A C 1
ATOM 1511 O O . ALA A 1 198 ? -10.086 19.203 8.648 1 98.81 198 ALA A O 1
ATOM 1512 N N . ARG A 1 199 ? -11.914 18.766 9.82 1 98.25 199 ARG A N 1
ATOM 1513 C CA . ARG A 1 199 ? -11.438 17.484 10.312 1 98.25 199 ARG A CA 1
ATOM 1514 C C . ARG A 1 199 ? -11.156 16.516 9.156 1 98.25 199 ARG A C 1
ATOM 1516 O O . ARG A 1 199 ? -10.156 15.797 9.18 1 98.25 199 ARG A O 1
ATOM 1523 N N . THR A 1 200 ? -12.023 16.5 8.148 1 98.81 200 THR A N 1
ATOM 1524 C CA . THR A 1 200 ? -11.82 15.703 6.949 1 98.81 200 THR A CA 1
ATOM 1525 C C . THR A 1 200 ? -10.562 16.141 6.215 1 98.81 200 THR A C 1
ATOM 1527 O O . THR A 1 200 ? -9.75 15.297 5.805 1 98.81 200 THR A O 1
ATOM 1530 N N . ALA A 1 201 ? -10.375 17.406 6.062 1 98.88 201 ALA A N 1
ATOM 1531 C CA . ALA A 1 201 ? -9.188 17.922 5.402 1 98.88 201 ALA A CA 1
ATOM 1532 C C . ALA A 1 201 ? -7.918 17.531 6.152 1 98.88 201 ALA A C 1
ATOM 1534 O O . ALA A 1 201 ? -6.914 17.156 5.535 1 98.88 201 ALA A O 1
ATOM 1535 N N . GLU A 1 202 ? -7.973 17.656 7.5 1 98.81 202 GLU A N 1
ATOM 1536 C CA . GLU A 1 202 ? -6.84 17.234 8.32 1 98.81 202 GLU A CA 1
ATOM 1537 C C . GLU A 1 202 ? -6.523 15.766 8.109 1 98.81 202 GLU A C 1
ATOM 1539 O O . GLU A 1 202 ? -5.359 15.391 7.945 1 98.81 202 GLU A O 1
ATOM 1544 N N . PHE A 1 203 ? -7.527 14.938 8.086 1 98.81 203 PHE A N 1
ATOM 1545 C CA . PHE A 1 203 ? -7.391 13.492 7.945 1 98.81 203 PHE A CA 1
ATOM 1546 C C . PHE A 1 203 ? -6.785 13.133 6.59 1 98.81 203 PHE A C 1
ATOM 1548 O O . PHE A 1 203 ? -5.945 12.234 6.5 1 98.81 203 PHE A O 1
ATOM 1555 N N . ILE A 1 204 ? -7.172 13.828 5.547 1 98.69 204 ILE A N 1
ATOM 1556 C CA . ILE A 1 204 ? -6.734 13.57 4.18 1 98.69 204 ILE A CA 1
ATOM 1557 C C . ILE A 1 204 ? -5.211 13.609 4.109 1 98.69 204 ILE A C 1
ATOM 1559 O O . ILE A 1 204 ? -4.578 12.688 3.6 1 98.69 204 ILE A O 1
ATOM 1563 N N . LYS A 1 205 ? -4.605 14.625 4.645 1 97.94 205 LYS A N 1
ATOM 1564 C CA . LYS A 1 205 ? -3.152 14.766 4.586 1 97.94 205 LYS A CA 1
ATOM 1565 C C . LYS A 1 205 ? -2.463 13.68 5.406 1 97.94 205 LYS A C 1
ATOM 1567 O O . LYS A 1 205 ? -1.433 13.148 4.992 1 97.94 205 LYS A O 1
ATOM 1572 N N . VAL A 1 206 ? -3.018 13.391 6.555 1 98.31 206 VAL A N 1
ATOM 1573 C CA . VAL A 1 206 ? -2.42 12.414 7.453 1 98.31 206 VAL A CA 1
ATOM 1574 C C . VAL A 1 206 ? -2.414 11.039 6.793 1 98.31 206 VAL A C 1
ATOM 1576 O O . VAL A 1 206 ? -1.405 10.328 6.828 1 98.31 206 VAL A O 1
ATOM 1579 N N . ILE A 1 207 ? -3.494 10.641 6.098 1 98.5 207 ILE A N 1
ATOM 1580 C CA . ILE A 1 207 ? -3.586 9.281 5.57 1 98.5 207 ILE A CA 1
ATOM 1581 C C . ILE A 1 207 ? -2.721 9.156 4.32 1 98.5 207 ILE A C 1
ATOM 1583 O O . ILE A 1 207 ? -2.281 8.055 3.971 1 98.5 207 ILE A O 1
ATOM 1587 N N . GLU A 1 208 ? -2.449 10.273 3.611 1 97.5 208 GLU A N 1
ATOM 1588 C CA . GLU A 1 208 ? -1.452 10.234 2.545 1 97.5 208 GLU A CA 1
ATOM 1589 C C . GLU A 1 208 ? -0.093 9.789 3.078 1 97.5 208 GLU A C 1
ATOM 1591 O O . GLU A 1 208 ? 0.587 8.969 2.453 1 97.5 208 GLU A O 1
ATOM 1596 N N . GLY A 1 209 ? 0.232 10.383 4.172 1 96.69 209 GLY A N 1
ATOM 1597 C CA . GLY A 1 209 ? 1.479 10 4.812 1 96.69 209 GLY A CA 1
ATOM 1598 C C . GLY A 1 209 ? 1.481 8.562 5.293 1 96.69 209 GLY A C 1
ATOM 1599 O O . GLY A 1 209 ? 2.498 7.867 5.195 1 96.69 209 GLY A O 1
ATOM 1600 N N . CYS A 1 210 ? 0.344 8.102 5.828 1 98.25 210 CYS A N 1
ATOM 1601 C CA . CYS A 1 210 ? 0.212 6.719 6.289 1 98.25 210 CYS A CA 1
ATOM 1602 C C . CYS A 1 210 ? 0.388 5.738 5.137 1 98.25 210 CYS A C 1
ATOM 1604 O O . CYS A 1 210 ? 1.046 4.707 5.289 1 98.25 210 CYS A O 1
ATOM 1606 N N . TYR A 1 211 ? -0.202 6.102 3.994 1 98.44 211 TYR A N 1
ATOM 1607 C CA . TYR A 1 211 ? -0.069 5.273 2.803 1 98.44 211 TYR A CA 1
ATOM 1608 C C . TYR A 1 211 ? 1.396 5.098 2.422 1 98.44 211 TYR A C 1
ATOM 1610 O O . TYR A 1 211 ? 1.849 3.977 2.17 1 98.44 211 TYR A O 1
ATOM 1618 N N . ARG A 1 212 ? 2.148 6.184 2.375 1 97.25 212 ARG A N 1
ATOM 1619 C CA . ARG A 1 212 ? 3.557 6.121 1.997 1 97.25 212 ARG A CA 1
ATOM 1620 C C . ARG A 1 212 ? 4.359 5.301 3.004 1 97.25 212 ARG A C 1
ATOM 1622 O O . ARG A 1 212 ? 5.199 4.488 2.619 1 97.25 212 ARG A O 1
ATOM 1629 N N . ASP A 1 213 ? 4.066 5.527 4.27 1 97.81 213 ASP A N 1
ATOM 1630 C CA . ASP A 1 213 ? 4.805 4.836 5.32 1 97.81 213 ASP A CA 1
ATOM 1631 C C . ASP A 1 213 ? 4.621 3.324 5.219 1 97.81 213 ASP A C 1
ATOM 1633 O O . ASP A 1 213 ? 5.598 2.574 5.246 1 97.81 213 ASP A O 1
ATOM 1637 N N . VAL A 1 214 ? 3.361 2.895 5.078 1 98.56 214 VAL A N 1
ATOM 1638 C CA . VAL A 1 214 ? 3.035 1.473 5.027 1 98.56 214 VAL A CA 1
ATOM 1639 C C . VAL A 1 214 ? 3.65 0.846 3.779 1 98.56 214 VAL A C 1
ATOM 1641 O O . VAL A 1 214 ? 4.188 -0.263 3.834 1 98.56 214 VAL A O 1
ATOM 1644 N N . ASN A 1 215 ? 3.607 1.531 2.697 1 98.44 215 ASN A N 1
ATOM 1645 C CA . ASN A 1 215 ? 4.078 0.933 1.454 1 98.44 215 ASN A CA 1
ATOM 1646 C C . ASN A 1 215 ? 5.602 0.947 1.365 1 98.44 215 ASN A C 1
ATOM 1648 O O . ASN A 1 215 ? 6.199 0.089 0.713 1 98.44 215 ASN A O 1
ATOM 1652 N N . ILE A 1 216 ? 6.309 1.904 2.033 1 97.88 216 ILE A N 1
ATOM 1653 C CA . ILE A 1 216 ? 7.762 1.822 2.164 1 97.88 216 ILE A CA 1
ATOM 1654 C C . ILE A 1 216 ? 8.133 0.632 3.045 1 97.88 216 ILE A C 1
ATOM 1656 O O . ILE A 1 216 ? 9.07 -0.107 2.736 1 97.88 216 ILE A O 1
ATOM 1660 N N . ALA A 1 217 ? 7.371 0.457 4.109 1 98.38 217 ALA A N 1
ATOM 1661 C CA . ALA A 1 217 ? 7.594 -0.702 4.973 1 98.38 217 ALA A CA 1
ATOM 1662 C C . ALA A 1 217 ? 7.43 -2.004 4.191 1 98.38 217 ALA A C 1
ATOM 1664 O O . ALA A 1 217 ? 8.219 -2.938 4.359 1 98.38 217 ALA A O 1
ATOM 1665 N N . LEU A 1 218 ? 6.375 -2.072 3.363 1 98.75 218 LEU A N 1
ATOM 1666 C CA . LEU A 1 218 ? 6.16 -3.252 2.531 1 98.75 218 LEU A CA 1
ATOM 1667 C C . LEU A 1 218 ? 7.344 -3.482 1.598 1 98.75 218 LEU A C 1
ATOM 1669 O O . LEU A 1 218 ? 7.82 -4.609 1.459 1 98.75 218 LEU A O 1
ATOM 1673 N N . ALA A 1 219 ? 7.762 -2.412 0.946 1 98.5 219 ALA A N 1
ATOM 1674 C CA . ALA A 1 219 ? 8.914 -2.516 0.055 1 98.5 219 ALA A CA 1
ATOM 1675 C C . ALA A 1 219 ? 10.141 -3.047 0.799 1 98.5 219 ALA A C 1
ATOM 1677 O O . ALA A 1 219 ? 10.852 -3.91 0.289 1 98.5 219 ALA A O 1
ATOM 1678 N N . ASN A 1 220 ? 10.391 -2.498 2.012 1 98.25 220 ASN A N 1
ATOM 1679 C CA . ASN A 1 220 ? 11.516 -2.941 2.83 1 98.25 220 ASN A CA 1
ATOM 1680 C C . ASN A 1 220 ? 11.406 -4.422 3.178 1 98.25 220 ASN A C 1
ATOM 1682 O O . ASN A 1 220 ? 12.391 -5.16 3.092 1 98.25 220 ASN A O 1
ATOM 1686 N N . GLU A 1 221 ? 10.227 -4.82 3.531 1 98.38 221 GLU A N 1
ATOM 1687 C CA . GLU A 1 221 ? 9.992 -6.215 3.891 1 98.38 221 GLU A CA 1
ATOM 1688 C C . GLU A 1 221 ? 10.203 -7.137 2.693 1 98.38 221 GLU A C 1
ATOM 1690 O O . GLU A 1 221 ? 10.891 -8.156 2.797 1 98.38 221 GLU A O 1
ATOM 1695 N N . LEU A 1 222 ? 9.594 -6.77 1.572 1 98.69 222 LEU A N 1
ATOM 1696 C CA . LEU A 1 222 ? 9.727 -7.578 0.365 1 98.69 222 LEU A CA 1
ATOM 1697 C C . LEU A 1 222 ? 11.172 -7.621 -0.109 1 98.69 222 LEU A C 1
ATOM 1699 O O . LEU A 1 222 ? 11.625 -8.633 -0.647 1 98.69 222 LEU A O 1
ATOM 1703 N N . PHE A 1 223 ? 11.945 -6.508 0.068 1 98.19 223 PHE A N 1
ATOM 1704 C CA . PHE A 1 223 ? 13.359 -6.465 -0.275 1 98.19 223 PHE A CA 1
ATOM 1705 C C . PHE A 1 223 ? 14.148 -7.5 0.523 1 98.19 223 PHE A C 1
ATOM 1707 O O . PHE A 1 223 ? 14.93 -8.258 -0.042 1 98.19 223 PHE A O 1
ATOM 1714 N N . LYS A 1 224 ? 13.914 -7.559 1.841 1 97.56 224 LYS A N 1
ATOM 1715 C CA . LYS A 1 224 ? 14.594 -8.523 2.701 1 97.56 224 LYS A CA 1
ATOM 1716 C C . LYS A 1 224 ? 14.266 -9.953 2.289 1 97.56 224 LYS A C 1
ATOM 1718 O O . LYS A 1 224 ? 15.148 -10.812 2.236 1 97.56 224 LYS A O 1
ATOM 1723 N N . ILE A 1 225 ? 13 -10.18 1.991 1 98.38 225 ILE A N 1
ATOM 1724 C CA . ILE A 1 225 ? 12.562 -11.516 1.603 1 98.38 225 ILE A CA 1
ATOM 1725 C C . ILE A 1 225 ? 13.227 -11.914 0.284 1 98.38 225 ILE A C 1
ATOM 1727 O O . ILE A 1 225 ? 13.703 -13.039 0.137 1 98.38 225 ILE A O 1
ATOM 1731 N N . ALA A 1 226 ? 13.211 -10.984 -0.692 1 98.31 226 ALA A N 1
ATOM 1732 C CA . ALA A 1 226 ? 13.852 -11.25 -1.978 1 98.31 226 ALA A CA 1
ATOM 1733 C C . ALA A 1 226 ? 15.32 -11.625 -1.793 1 98.31 226 ALA A C 1
ATOM 1735 O O . ALA A 1 226 ? 15.812 -12.562 -2.424 1 98.31 226 ALA A O 1
ATOM 1736 N N . GLU A 1 227 ? 16.031 -10.875 -0.908 1 95.94 227 GLU A N 1
ATOM 1737 C CA . GLU A 1 227 ? 17.422 -11.164 -0.627 1 95.94 227 GLU A CA 1
ATOM 1738 C C . GLU A 1 227 ? 17.609 -12.578 -0.084 1 95.94 227 GLU A C 1
ATOM 1740 O O . GLU A 1 227 ? 18.5 -13.305 -0.509 1 95.94 227 GLU A O 1
ATOM 1745 N N . GLU A 1 228 ? 16.75 -12.953 0.828 1 96.06 228 GLU A N 1
ATOM 1746 C CA . GLU A 1 228 ? 16.797 -14.289 1.42 1 96.06 228 GLU A CA 1
ATOM 1747 C C . GLU A 1 228 ? 16.578 -15.367 0.366 1 96.06 228 GLU A C 1
ATOM 1749 O O . GLU A 1 228 ? 17.109 -16.469 0.473 1 96.06 228 GLU A O 1
ATOM 1754 N N . LEU A 1 229 ? 15.828 -15.023 -0.69 1 97.62 229 LEU A N 1
ATOM 1755 C CA . LEU A 1 229 ? 15.43 -16 -1.695 1 97.62 229 LEU A CA 1
ATOM 1756 C C . LEU A 1 229 ? 16.359 -15.945 -2.908 1 97.62 229 LEU A C 1
ATOM 1758 O O . LEU A 1 229 ? 16.172 -16.688 -3.869 1 97.62 229 LEU A O 1
ATOM 1762 N N . GLY A 1 230 ? 17.328 -15.039 -2.896 1 97 230 GLY A N 1
ATOM 1763 C CA . GLY A 1 230 ? 18.266 -14.906 -4.012 1 97 230 GLY A CA 1
ATOM 1764 C C . GLY A 1 230 ? 17.625 -14.281 -5.238 1 97 230 GLY A C 1
ATOM 1765 O O . GLY A 1 230 ? 17.938 -14.656 -6.367 1 97 230 GLY A O 1
ATOM 1766 N N . ILE A 1 231 ? 16.688 -13.414 -5.047 1 98.19 231 ILE A N 1
ATOM 1767 C CA . ILE A 1 231 ? 15.953 -12.766 -6.125 1 98.19 231 ILE A CA 1
ATOM 1768 C C . ILE A 1 231 ? 16.359 -11.289 -6.207 1 98.19 231 ILE A C 1
ATOM 1770 O O . ILE A 1 231 ? 16.5 -10.625 -5.184 1 98.19 231 ILE A O 1
ATOM 1774 N N . ASP A 1 232 ? 16.531 -10.773 -7.434 1 97.94 232 ASP A N 1
ATOM 1775 C CA . ASP A 1 232 ? 16.734 -9.336 -7.625 1 97.94 232 ASP A CA 1
ATOM 1776 C C . ASP A 1 232 ? 15.43 -8.57 -7.402 1 97.94 232 ASP A C 1
ATOM 1778 O O . ASP A 1 232 ? 14.547 -8.562 -8.266 1 97.94 232 ASP A O 1
ATOM 1782 N N . PHE A 1 233 ? 15.367 -7.895 -6.309 1 98.19 233 PHE A N 1
ATOM 1783 C CA . PHE A 1 233 ? 14.164 -7.156 -5.941 1 98.19 233 PHE A CA 1
ATOM 1784 C C . PHE A 1 233 ? 13.812 -6.121 -7.004 1 98.19 233 PHE A C 1
ATOM 1786 O O . PHE A 1 233 ? 12.641 -5.93 -7.332 1 98.19 233 PHE A O 1
ATOM 1793 N N . TYR A 1 234 ? 14.758 -5.418 -7.508 1 98 234 TYR A N 1
ATOM 1794 C CA . TYR A 1 234 ? 14.516 -4.309 -8.43 1 98 234 TYR A CA 1
ATOM 1795 C C . TYR A 1 234 ? 13.93 -4.809 -9.742 1 98 234 TYR A C 1
ATOM 1797 O O . TYR A 1 234 ? 13 -4.203 -10.281 1 98 234 TYR A O 1
ATOM 1805 N N . GLU A 1 235 ? 14.43 -5.918 -10.227 1 98.44 235 GLU A N 1
ATOM 1806 C CA . GLU A 1 235 ? 13.852 -6.527 -11.422 1 98.44 235 GLU A CA 1
ATOM 1807 C C . GLU A 1 235 ? 12.406 -6.953 -11.18 1 98.44 235 GLU A C 1
ATOM 1809 O O . GLU A 1 235 ? 11.531 -6.68 -12 1 98.44 235 GLU A O 1
ATOM 1814 N N . ALA A 1 236 ? 12.219 -7.637 -10.07 1 98.69 236 ALA A N 1
ATOM 1815 C CA . ALA A 1 236 ? 10.875 -8.109 -9.734 1 98.69 236 ALA A CA 1
ATOM 1816 C C . ALA A 1 236 ? 9.898 -6.949 -9.594 1 98.69 236 ALA A C 1
ATOM 1818 O O . ALA A 1 236 ? 8.789 -6.992 -10.133 1 98.69 236 ALA A O 1
ATOM 1819 N N . ARG A 1 237 ? 10.312 -5.898 -8.828 1 98.25 237 ARG A N 1
ATOM 1820 C CA . ARG A 1 237 ? 9.484 -4.715 -8.617 1 98.25 237 ARG A CA 1
ATOM 1821 C C . ARG A 1 237 ? 9.094 -4.074 -9.945 1 98.25 237 ARG A C 1
ATOM 1823 O O . ARG A 1 237 ? 7.941 -3.682 -10.141 1 98.25 237 ARG A O 1
ATOM 1830 N N . GLU A 1 238 ? 10.039 -3.92 -10.805 1 98 238 GLU A N 1
ATOM 1831 C CA . GLU A 1 238 ? 9.812 -3.283 -12.094 1 98 238 GLU A CA 1
ATOM 1832 C C . GLU A 1 238 ? 8.727 -4.004 -12.883 1 98 238 GLU A C 1
ATOM 1834 O O . GLU A 1 238 ? 7.867 -3.365 -13.5 1 98 238 GLU A O 1
ATOM 1839 N N . LYS A 1 239 ? 8.727 -5.328 -12.844 1 97.94 239 LYS A N 1
ATOM 1840 C CA . LYS A 1 239 ? 7.797 -6.113 -13.656 1 97.94 239 LYS A CA 1
ATOM 1841 C C . LYS A 1 239 ? 6.488 -6.352 -12.906 1 97.94 239 LYS A C 1
ATOM 1843 O O . LYS A 1 239 ? 5.465 -6.672 -13.523 1 97.94 239 LYS A O 1
ATOM 1848 N N . ALA A 1 240 ? 6.512 -6.223 -11.602 1 97.81 240 ALA A N 1
ATOM 1849 C CA . ALA A 1 240 ? 5.293 -6.352 -10.812 1 97.81 240 ALA A CA 1
ATOM 1850 C C . ALA A 1 240 ? 4.43 -5.098 -10.914 1 97.81 240 ALA A C 1
ATOM 1852 O O . ALA A 1 240 ? 3.201 -5.176 -10.891 1 97.81 240 ALA A O 1
ATOM 1853 N N . ASN A 1 241 ? 5.094 -3.928 -10.977 1 96.62 241 ASN A N 1
ATOM 1854 C CA . ASN A 1 241 ? 4.391 -2.648 -10.992 1 96.62 241 ASN A CA 1
ATOM 1855 C C . ASN A 1 241 ? 3.654 -2.426 -12.305 1 96.62 241 ASN A C 1
ATOM 1857 O O . ASN A 1 241 ? 4.195 -2.697 -13.383 1 96.62 241 ASN A O 1
ATOM 1861 N N . HIS A 1 242 ? 2.422 -2.09 -12.25 1 92.88 242 HIS A N 1
ATOM 1862 C CA . HIS A 1 242 ? 1.51 -1.693 -13.312 1 92.88 242 HIS A CA 1
ATOM 1863 C C . HIS A 1 242 ? 0.38 -0.821 -12.773 1 92.88 242 HIS A C 1
ATOM 1865 O O . HIS A 1 242 ? 0.519 -0.2 -11.719 1 92.88 242 HIS A O 1
ATOM 1871 N N . GLU A 1 243 ? -0.705 -0.675 -13.414 1 87.81 243 GLU A N 1
ATOM 1872 C CA . GLU A 1 243 ? -1.753 0.277 -13.062 1 87.81 243 GLU A CA 1
ATOM 1873 C C . GLU A 1 243 ? -2.402 -0.09 -11.727 1 87.81 243 GLU A C 1
ATOM 1875 O O . GLU A 1 243 ? -2.91 0.78 -11.023 1 87.81 243 GLU A O 1
ATOM 1880 N N . TYR A 1 244 ? -2.283 -1.382 -11.305 1 89.19 244 TYR A N 1
ATOM 1881 C CA . TYR A 1 244 ? -2.99 -1.818 -10.102 1 89.19 244 TYR A CA 1
ATOM 1882 C C . TYR A 1 244 ? -2.01 -2.24 -9.016 1 89.19 244 TYR A C 1
ATOM 1884 O O . TYR A 1 244 ? -2.408 -2.805 -7.992 1 89.19 244 TYR A O 1
ATOM 1892 N N . CYS A 1 245 ? -0.771 -2.066 -9.219 1 94.69 245 CYS A N 1
ATOM 1893 C CA . CYS A 1 245 ? 0.281 -2.438 -8.281 1 94.69 245 CYS A CA 1
ATOM 1894 C C . CYS A 1 245 ? 1.402 -1.405 -8.281 1 94.69 245 CYS A C 1
ATOM 1896 O O . CYS A 1 245 ? 1.991 -1.123 -9.328 1 94.69 245 CYS A O 1
ATOM 1898 N N . HIS A 1 246 ? 1.706 -0.85 -7.113 1 96.06 246 HIS A N 1
ATOM 1899 C CA . HIS A 1 246 ? 2.689 0.219 -6.984 1 96.06 246 HIS A CA 1
ATOM 1900 C C . HIS A 1 246 ? 3.635 -0.04 -5.816 1 96.06 246 HIS A C 1
ATOM 1902 O O . HIS A 1 246 ? 3.643 0.712 -4.84 1 96.06 246 HIS A O 1
ATOM 1908 N N . ILE A 1 247 ? 4.473 -0.999 -5.973 1 97.62 247 ILE A N 1
ATOM 1909 C CA . ILE A 1 247 ? 5.441 -1.328 -4.934 1 97.62 247 ILE A CA 1
ATOM 1910 C C . ILE A 1 247 ? 6.535 -0.261 -4.887 1 97.62 247 ILE A C 1
ATOM 1912 O O . ILE A 1 247 ? 7.148 0.052 -5.91 1 97.62 247 ILE A O 1
ATOM 1916 N N . HIS A 1 248 ? 6.828 0.289 -3.719 1 97.31 248 HIS A N 1
ATOM 1917 C CA . HIS A 1 248 ? 7.812 1.345 -3.51 1 97.31 248 HIS A CA 1
ATOM 1918 C C . HIS A 1 248 ? 9.227 0.784 -3.51 1 97.31 248 HIS A C 1
ATOM 1920 O O . HIS A 1 248 ? 9.422 -0.427 -3.641 1 97.31 248 HIS A O 1
ATOM 1926 N N . LEU A 1 249 ? 10.211 1.691 -3.486 1 96.38 249 LEU A N 1
ATOM 1927 C CA . LEU A 1 249 ? 11.617 1.314 -3.35 1 96.38 249 LEU A CA 1
ATOM 1928 C C . LEU A 1 249 ? 11.977 1.079 -1.887 1 96.38 249 LEU A C 1
ATOM 1930 O O . LEU A 1 249 ? 11.398 1.707 -0.994 1 96.38 249 LEU A O 1
ATOM 1934 N N . PRO A 1 250 ? 12.836 0.129 -1.645 1 96.31 250 PRO A N 1
ATOM 1935 C CA . PRO A 1 250 ? 13.352 -0.027 -0.281 1 96.31 250 PRO A CA 1
ATOM 1936 C C . PRO A 1 250 ? 14.219 1.147 0.161 1 96.31 250 PRO A C 1
ATOM 1938 O O . PRO A 1 250 ? 14.531 2.025 -0.647 1 96.31 250 PRO A O 1
ATOM 1941 N N . SER A 1 251 ? 14.555 1.187 1.404 1 95.5 251 SER A N 1
ATOM 1942 C CA . SER A 1 251 ? 15.328 2.291 1.963 1 95.5 251 SER A CA 1
ATOM 1943 C C . SER A 1 251 ? 16.062 1.866 3.232 1 95.5 251 SER A C 1
ATOM 1945 O O . SER A 1 251 ? 15.992 0.704 3.635 1 95.5 251 SER A O 1
ATOM 1947 N N . THR A 1 252 ? 16.875 2.77 3.764 1 94.88 252 THR A N 1
ATOM 1948 C CA . THR A 1 252 ? 17.484 2.557 5.074 1 94.88 252 THR A CA 1
ATOM 1949 C C . THR A 1 252 ? 16.484 2.857 6.188 1 94.88 252 THR A C 1
ATOM 1951 O O . THR A 1 252 ? 16.781 2.654 7.367 1 94.88 252 THR A O 1
ATOM 1954 N N . GLY A 1 253 ? 15.336 3.221 5.758 1 91.69 253 GLY A N 1
ATOM 1955 C CA . GLY A 1 253 ? 14.266 3.697 6.621 1 91.69 253 GLY A CA 1
ATOM 1956 C C . GLY A 1 253 ? 13.562 4.926 6.074 1 91.69 253 GLY A C 1
ATOM 1957 O O . GLY A 1 253 ? 13.727 5.273 4.902 1 91.69 253 GLY A O 1
ATOM 1958 N N . VAL A 1 254 ? 12.641 5.465 6.902 1 89.56 254 VAL A N 1
ATOM 1959 C CA . VAL A 1 254 ? 11.867 6.625 6.465 1 89.56 254 VAL A CA 1
ATOM 1960 C C . VAL A 1 254 ? 12.242 7.84 7.312 1 89.56 254 VAL A C 1
ATOM 1962 O O . VAL A 1 254 ? 12.219 7.777 8.547 1 89.56 254 VAL A O 1
ATOM 1965 N N . GLY A 1 255 ? 12.625 8.883 6.633 1 88.88 255 GLY A N 1
ATOM 1966 C CA . GLY A 1 255 ? 12.992 10.109 7.32 1 88.88 255 GLY A CA 1
ATOM 1967 C C . GLY A 1 255 ? 12.219 11.32 6.836 1 88.88 255 GLY A C 1
ATOM 1968 O O . GLY A 1 255 ? 11.227 11.18 6.109 1 88.88 255 GLY A O 1
ATOM 1969 N N . GLY A 1 256 ? 12.617 12.477 7.434 1 83.88 256 GLY A N 1
ATOM 1970 C CA . GLY A 1 256 ? 11.969 13.719 7.066 1 83.88 256 GLY A CA 1
ATOM 1971 C C . GLY A 1 256 ? 10.922 14.172 8.07 1 83.88 256 GLY A C 1
ATOM 1972 O O . GLY A 1 256 ? 10.797 13.586 9.141 1 83.88 256 GLY A O 1
ATOM 1973 N N . HIS A 1 257 ? 10.211 15.125 7.695 1 78.44 257 HIS A N 1
ATOM 1974 C CA . HIS A 1 257 ? 9.328 15.812 8.633 1 78.44 257 HIS A CA 1
ATOM 1975 C C . HIS A 1 257 ? 7.902 15.281 8.539 1 78.44 257 HIS A C 1
ATOM 1977 O O . HIS A 1 257 ? 7.059 15.609 9.375 1 78.44 257 HIS A O 1
ATOM 1983 N N . CYS A 1 258 ? 7.641 14.414 7.629 1 87.62 258 CYS A N 1
ATOM 1984 C CA . CYS A 1 258 ? 6.242 14.102 7.348 1 87.62 258 CYS A CA 1
ATOM 1985 C C . CYS A 1 258 ? 5.934 12.641 7.652 1 87.62 258 CYS A C 1
ATOM 1987 O O . CYS A 1 258 ? 5.32 12.336 8.68 1 87.62 258 CYS A O 1
ATOM 1989 N N . ILE A 1 259 ? 6.555 11.742 7.008 1 89.5 259 ILE A N 1
ATOM 1990 C CA . ILE A 1 259 ? 6.148 10.336 7 1 89.5 259 ILE A CA 1
ATOM 1991 C C . ILE A 1 259 ? 6.414 9.719 8.367 1 89.5 259 ILE A C 1
ATOM 1993 O O . ILE A 1 259 ? 5.566 9.008 8.914 1 89.5 259 ILE A O 1
ATOM 1997 N N . PRO A 1 260 ? 7.512 10.047 8.992 1 91.12 260 PRO A N 1
ATOM 1998 C CA . PRO A 1 260 ? 7.75 9.438 10.297 1 91.12 260 PRO A CA 1
ATOM 1999 C C . PRO A 1 260 ? 6.867 10.031 11.391 1 91.12 260 PRO A C 1
ATOM 2001 O O . PRO A 1 260 ? 6.797 9.484 12.5 1 91.12 260 PRO A O 1
ATOM 2004 N N . VAL A 1 261 ? 6.137 11.055 11.094 1 92.44 261 VAL A N 1
ATOM 2005 C CA . VAL A 1 261 ? 5.395 11.797 12.109 1 92.44 261 VAL A CA 1
ATOM 2006 C C . VAL A 1 261 ? 3.902 11.5 11.977 1 92.44 261 VAL A C 1
ATOM 2008 O O . VAL A 1 261 ? 3.24 11.172 12.969 1 92.44 261 VAL A O 1
ATOM 2011 N N . TYR A 1 262 ? 3.334 11.469 10.859 1 95.31 262 TYR A N 1
ATOM 2012 C CA . TYR A 1 262 ? 1.902 11.5 10.586 1 95.31 262 TYR A CA 1
ATOM 2013 C C . TYR A 1 262 ? 1.22 10.242 11.102 1 95.31 262 TYR A C 1
ATOM 2015 O O . TYR A 1 262 ? 0.146 10.305 11.711 1 95.31 262 TYR A O 1
ATOM 2023 N N . PRO A 1 263 ? 1.817 9.055 10.906 1 97.31 263 PRO A N 1
ATOM 2024 C CA . PRO A 1 263 ? 1.148 7.859 11.43 1 97.31 263 PRO A CA 1
ATOM 2025 C C . PRO A 1 263 ? 0.933 7.914 12.938 1 97.31 263 PRO A C 1
ATOM 2027 O O . PRO A 1 263 ? -0.071 7.398 13.445 1 97.31 263 PRO A O 1
ATOM 2030 N N . TRP A 1 264 ? 1.823 8.586 13.625 1 96.88 264 TRP A N 1
ATOM 2031 C CA . TRP A 1 264 ? 1.733 8.656 15.078 1 96.88 264 TRP A CA 1
ATOM 2032 C C . TRP A 1 264 ? 0.548 9.516 15.508 1 96.88 264 TRP A C 1
ATOM 2034 O O . TRP A 1 264 ? 0.019 9.344 16.609 1 96.88 264 TRP A O 1
ATOM 2044 N N . PHE A 1 265 ? 0.119 10.477 14.648 1 97.69 265 PHE A N 1
ATOM 2045 C CA . PHE A 1 265 ? -1.081 11.25 14.953 1 97.69 265 PHE A CA 1
ATOM 2046 C C . PHE A 1 265 ? -2.283 10.328 15.133 1 97.69 265 PHE A C 1
ATOM 2048 O O . PHE A 1 265 ? -3.074 10.5 16.062 1 97.69 265 PHE A O 1
ATOM 2055 N N . LEU A 1 266 ? -2.396 9.305 14.266 1 98.19 266 LEU A N 1
ATOM 2056 C CA . LEU A 1 266 ? -3.531 8.383 14.312 1 98.19 266 LEU A CA 1
ATOM 2057 C C . LEU A 1 266 ? -3.326 7.316 15.375 1 98.19 266 LEU A C 1
ATOM 2059 O O . LEU A 1 266 ? -4.262 6.973 16.109 1 98.19 266 LEU A O 1
ATOM 2063 N N . ILE A 1 267 ? -2.094 6.793 15.523 1 97.75 267 ILE A N 1
ATOM 2064 C CA . ILE A 1 267 ? -1.788 5.754 16.5 1 97.75 267 ILE A CA 1
ATOM 2065 C C . ILE A 1 267 ? -2.086 6.266 17.906 1 97.75 267 ILE A C 1
ATOM 2067 O O . ILE A 1 267 ? -2.811 5.621 18.672 1 97.75 267 ILE A O 1
ATOM 2071 N N . ARG A 1 268 ? -1.592 7.406 18.188 1 96.12 268 ARG A N 1
ATOM 2072 C CA . ARG A 1 268 ? -1.749 7.961 19.531 1 96.12 268 ARG A CA 1
ATOM 2073 C C . ARG A 1 268 ? -3.201 8.344 19.797 1 96.12 268 ARG A C 1
ATOM 2075 O O . ARG A 1 268 ? -3.693 8.188 20.922 1 96.12 268 ARG A O 1
ATOM 2082 N N . GLU A 1 269 ? -3.885 8.891 18.781 1 95.88 269 GLU A N 1
ATOM 2083 C CA . GLU A 1 269 ? -5.301 9.219 18.938 1 95.88 269 GLU A CA 1
ATOM 2084 C C . GLU A 1 269 ? -6.117 7.969 19.25 1 95.88 269 GLU A C 1
ATOM 2086 O O . GLU A 1 269 ? -7.004 8 20.109 1 95.88 269 GLU A O 1
ATOM 2091 N N . MET A 1 270 ? -5.852 6.855 18.625 1 96.5 270 MET A N 1
ATOM 2092 C CA . MET A 1 270 ? -6.559 5.609 18.891 1 96.5 270 MET A CA 1
ATOM 2093 C C . MET A 1 270 ? -6.223 5.082 20.281 1 96.5 270 MET A C 1
ATOM 2095 O O . MET A 1 270 ? -7.098 4.562 20.984 1 96.5 270 MET A O 1
ATOM 2099 N N . GLU A 1 271 ? -4.988 5.254 20.688 1 95.19 271 GLU A N 1
ATOM 2100 C CA . GLU A 1 271 ? -4.59 4.84 22.031 1 95.19 271 GLU A CA 1
ATOM 2101 C C . GLU A 1 271 ? -5.32 5.652 23.094 1 95.19 271 GLU A C 1
ATOM 2103 O O . GLU A 1 271 ? -5.793 5.098 24.094 1 95.19 271 GLU A O 1
ATOM 2108 N N . LYS A 1 272 ? -5.359 6.895 22.844 1 94.06 272 LYS A N 1
ATOM 2109 C CA . LYS A 1 272 ? -6.078 7.773 23.766 1 94.06 272 LYS A CA 1
ATOM 2110 C C . LYS A 1 272 ? -7.531 7.332 23.922 1 94.06 272 LYS A C 1
ATOM 2112 O O . LYS A 1 272 ? -8.109 7.453 25 1 94.06 272 LYS A O 1
ATOM 2117 N N . ARG A 1 273 ? -8.102 6.812 22.922 1 94.94 273 ARG A N 1
ATOM 2118 C CA . ARG A 1 273 ? -9.5 6.375 22.906 1 94.94 273 ARG A CA 1
ATOM 2119 C C . ARG A 1 273 ? -9.617 4.922 23.359 1 94.94 273 ARG A C 1
ATOM 2121 O O . ARG A 1 273 ? -10.695 4.324 23.25 1 94.94 273 ARG A O 1
ATOM 2128 N N . GLU A 1 274 ? -8.492 4.309 23.703 1 95.19 274 GLU A N 1
ATOM 2129 C CA . GLU A 1 274 ? -8.414 2.928 24.172 1 95.19 274 GLU A CA 1
ATOM 2130 C C . GLU A 1 274 ? -8.758 1.944 23.062 1 95.19 274 GLU A C 1
ATOM 2132 O O . GLU A 1 274 ? -9.367 0.9 23.328 1 95.19 274 GLU A O 1
ATOM 2137 N N . LYS A 1 275 ? -8.531 2.342 21.844 1 94.56 275 LYS A N 1
ATOM 2138 C CA . LYS A 1 275 ? -8.68 1.494 20.672 1 94.56 275 LYS A CA 1
ATOM 2139 C C . LYS A 1 275 ? -7.32 1.055 20.125 1 94.56 275 LYS A C 1
ATOM 2141 O O . LYS A 1 275 ? -7.008 1.283 18.953 1 94.56 275 LYS A O 1
ATOM 2146 N N . PHE A 1 276 ? -6.594 0.33 20.859 1 87.75 276 PHE A N 1
ATOM 2147 C CA . PHE A 1 276 ? -5.203 -0.02 20.594 1 87.75 276 PHE A CA 1
ATOM 2148 C C . PHE A 1 276 ? -5.09 -0.886 19.344 1 87.75 276 PHE A C 1
ATOM 2150 O O . PHE A 1 276 ? -4.086 -0.829 18.625 1 87.75 276 PHE A O 1
ATOM 2157 N N . ASN A 1 277 ? -6.121 -1.596 19.047 1 90.88 277 ASN A N 1
ATOM 2158 C CA . ASN A 1 277 ? -6.062 -2.555 17.938 1 90.88 277 ASN A CA 1
ATOM 2159 C C . ASN A 1 277 ? -6.488 -1.92 16.625 1 90.88 277 ASN A C 1
ATOM 2161 O O . ASN A 1 277 ? -6.426 -2.561 15.57 1 90.88 277 ASN A O 1
ATOM 2165 N N . HIS A 1 278 ? -6.773 -0.635 16.625 1 93.88 278 HIS A N 1
ATOM 2166 C CA . HIS A 1 278 ? -7.285 0.027 15.43 1 93.88 278 HIS A CA 1
ATOM 2167 C C . HIS A 1 278 ? -6.148 0.576 14.578 1 93.88 278 HIS A C 1
ATOM 2169 O O . HIS A 1 278 ? -6.359 0.958 13.422 1 93.88 278 HIS A O 1
ATOM 2175 N N . ALA A 1 279 ? -4.938 0.582 15.094 1 97.25 279 ALA A N 1
ATOM 2176 C CA . ALA A 1 279 ? -3.818 1.138 14.336 1 97.25 279 ALA A CA 1
ATOM 2177 C C . ALA A 1 279 ? -2.625 0.185 14.336 1 97.25 279 ALA A C 1
ATOM 2179 O O . ALA A 1 279 ? -1.477 0.619 14.453 1 97.25 279 ALA A O 1
ATOM 2180 N N . ARG A 1 280 ? -2.92 -1.093 14.273 1 97.44 280 ARG A N 1
ATOM 2181 C CA . ARG A 1 280 ? -1.884 -2.115 14.367 1 97.44 280 ARG A CA 1
ATOM 2182 C C . ARG A 1 280 ? -0.965 -2.078 13.156 1 97.44 280 ARG A C 1
ATOM 2184 O O . ARG A 1 280 ? 0.255 -2.201 13.289 1 97.44 280 ARG A O 1
ATOM 2191 N N . LEU A 1 281 ? -1.535 -1.99 12.016 1 98.38 281 LEU A N 1
ATOM 2192 C CA . LEU A 1 281 ? -0.748 -1.979 10.781 1 98.38 281 LEU A CA 1
ATOM 2193 C C . LEU A 1 281 ? 0.16 -0.755 10.734 1 98.38 281 LEU A C 1
ATOM 2195 O O . LEU A 1 281 ? 1.329 -0.86 10.352 1 98.38 281 LEU A O 1
ATOM 2199 N N . LEU A 1 282 ? -0.388 0.398 11.078 1 98.44 282 LEU A N 1
ATOM 2200 C CA . LEU A 1 282 ? 0.402 1.624 11.117 1 98.44 282 LEU A CA 1
ATOM 2201 C C . LEU A 1 282 ? 1.577 1.488 12.078 1 98.44 282 LEU A C 1
ATOM 2203 O O . LEU A 1 282 ? 2.695 1.898 11.758 1 98.44 282 LEU A O 1
ATOM 2207 N N . ARG A 1 283 ? 1.32 0.91 13.211 1 97.62 283 ARG A N 1
ATOM 2208 C CA . ARG A 1 283 ? 2.361 0.74 14.219 1 97.62 283 ARG A CA 1
ATOM 2209 C C . ARG A 1 283 ? 3.471 -0.177 13.711 1 97.62 283 ARG A C 1
ATOM 2211 O O . ARG A 1 283 ? 4.652 0.152 13.82 1 97.62 283 ARG A O 1
ATOM 2218 N N . VAL A 1 284 ? 3.107 -1.307 13.141 1 97.75 284 VAL A N 1
ATOM 2219 C CA . VAL A 1 284 ? 4.078 -2.273 12.641 1 97.75 284 VAL A CA 1
ATOM 2220 C C . VAL A 1 284 ? 4.902 -1.646 11.516 1 97.75 284 VAL A C 1
ATOM 2222 O O . VAL A 1 284 ? 6.105 -1.887 11.414 1 97.75 284 VAL A O 1
ATOM 2225 N N . SER A 1 285 ? 4.258 -0.867 10.641 1 98.06 285 SER A N 1
ATOM 2226 C CA . SER A 1 285 ? 4.961 -0.198 9.555 1 98.06 285 SER A CA 1
ATOM 2227 C C . SER A 1 285 ? 6.031 0.751 10.086 1 98.06 285 SER A C 1
ATOM 2229 O O . SER A 1 285 ? 7.152 0.776 9.578 1 98.06 285 SER A O 1
ATOM 2231 N N . ARG A 1 286 ? 5.676 1.54 11.117 1 96.44 286 ARG A N 1
ATOM 2232 C CA . ARG A 1 286 ? 6.629 2.455 11.742 1 96.44 286 ARG A CA 1
ATOM 2233 C C . ARG A 1 286 ? 7.82 1.696 12.312 1 96.44 286 ARG A C 1
ATOM 2235 O O . ARG A 1 286 ? 8.969 2.088 12.109 1 96.44 286 ARG A O 1
ATOM 2242 N N . GLU A 1 287 ? 7.547 0.627 12.969 1 95.88 287 GLU A N 1
ATOM 2243 C CA . GLU A 1 287 ? 8.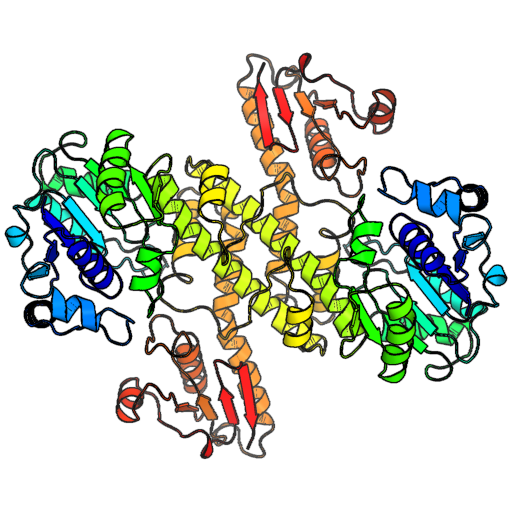594 -0.176 13.594 1 95.88 287 GLU A CA 1
ATOM 2244 C C . GLU A 1 287 ? 9.531 -0.776 12.547 1 95.88 287 GLU A C 1
ATOM 2246 O O . GLU A 1 287 ? 10.75 -0.714 12.688 1 95.88 287 GLU A O 1
ATOM 2251 N N . LEU A 1 288 ? 8.945 -1.351 11.523 1 97 288 LEU A N 1
ATOM 2252 C CA . LEU A 1 288 ? 9.727 -1.978 10.461 1 97 288 LEU A CA 1
ATOM 2253 C C . LEU A 1 288 ? 10.633 -0.959 9.773 1 97 288 LEU A C 1
ATOM 2255 O O . LEU A 1 288 ? 11.812 -1.232 9.539 1 97 288 LEU A O 1
ATOM 2259 N N . ASN A 1 289 ? 10.094 0.165 9.43 1 96.94 289 ASN A N 1
ATOM 2260 C CA . ASN A 1 289 ? 10.883 1.216 8.797 1 96.94 289 ASN A CA 1
ATOM 2261 C C . ASN A 1 289 ? 12.039 1.671 9.688 1 96.94 289 ASN A C 1
ATOM 2263 O O . ASN A 1 289 ? 13.148 1.884 9.203 1 96.94 289 ASN A O 1
ATOM 2267 N N . ASP A 1 290 ? 11.758 1.777 10.961 1 94 290 ASP A N 1
ATOM 2268 C CA . ASP A 1 290 ? 12.781 2.217 11.906 1 94 290 ASP A CA 1
ATOM 2269 C C . ASP A 1 290 ? 13.883 1.167 12.055 1 94 290 ASP A C 1
ATOM 2271 O O . ASP A 1 290 ? 15.047 1.507 12.25 1 94 290 ASP A O 1
ATOM 2275 N N . GLU A 1 291 ? 13.539 -0.059 11.906 1 95 291 GLU A N 1
ATOM 2276 C CA . GLU A 1 291 ? 14.453 -1.172 12.141 1 95 291 GLU A CA 1
ATOM 2277 C C . GLU A 1 291 ? 15.383 -1.385 10.953 1 95 291 GLU A C 1
ATOM 2279 O O . GLU A 1 291 ? 16.375 -2.102 11.062 1 95 291 GLU A O 1
ATOM 2284 N N . MET A 1 292 ? 15.148 -0.766 9.875 1 96.44 292 MET A N 1
ATOM 2285 C CA . MET A 1 292 ? 15.914 -1.017 8.656 1 96.44 292 MET A CA 1
ATOM 2286 C C . MET A 1 292 ? 17.375 -0.643 8.844 1 96.44 292 MET A C 1
ATOM 2288 O O . MET A 1 292 ? 18.266 -1.235 8.227 1 96.44 292 MET A O 1
ATOM 2292 N N . ILE A 1 293 ? 17.688 0.308 9.742 1 95.88 293 ILE A N 1
ATOM 2293 C CA . ILE A 1 293 ? 19.078 0.688 9.969 1 95.88 293 ILE A CA 1
ATOM 2294 C C . ILE A 1 293 ? 19.859 -0.491 10.555 1 95.88 293 ILE A C 1
ATOM 2296 O O . ILE A 1 293 ? 21.031 -0.692 10.242 1 95.88 293 ILE A O 1
ATOM 2300 N N . ASN A 1 294 ? 19.172 -1.275 11.383 1 96.44 294 ASN A N 1
ATOM 2301 C CA . ASN A 1 294 ? 19.812 -2.459 11.938 1 96.44 294 ASN A CA 1
ATOM 2302 C C . ASN A 1 294 ? 20.109 -3.502 10.859 1 96.44 294 ASN A C 1
ATOM 2304 O O . ASN A 1 294 ? 21.156 -4.148 10.883 1 96.44 294 ASN A O 1
ATOM 2308 N N . TYR A 1 295 ? 19.203 -3.635 10.008 1 96.5 295 TYR A N 1
ATOM 2309 C CA . TYR A 1 295 ? 19.375 -4.551 8.883 1 96.5 295 TYR A CA 1
ATOM 2310 C C . TYR A 1 295 ? 20.609 -4.184 8.062 1 96.5 295 TYR A C 1
ATOM 2312 O O . TYR A 1 295 ? 21.453 -5.039 7.77 1 96.5 295 TYR A O 1
ATOM 2320 N N . TRP A 1 296 ? 20.719 -2.941 7.707 1 97.12 296 TRP A N 1
ATOM 2321 C CA . TRP A 1 296 ? 21.828 -2.496 6.871 1 97.12 296 TRP A CA 1
ATOM 2322 C C . TRP A 1 296 ? 23.141 -2.518 7.648 1 97.12 296 TRP A C 1
ATOM 2324 O O . TRP A 1 296 ? 24.188 -2.818 7.09 1 97.12 296 TRP A O 1
ATOM 2334 N N . ALA A 1 297 ? 23.047 -2.15 8.945 1 97.62 297 ALA A N 1
ATOM 2335 C CA . ALA A 1 297 ? 24.25 -2.232 9.773 1 97.62 297 ALA A CA 1
ATOM 2336 C C . ALA A 1 297 ? 24.828 -3.65 9.773 1 97.62 297 ALA A C 1
ATOM 2338 O O . ALA A 1 297 ? 26.031 -3.84 9.625 1 97.62 297 ALA A O 1
ATOM 2339 N N . GLU A 1 298 ? 23.953 -4.566 9.938 1 96.5 298 GLU A N 1
ATOM 2340 C CA . GLU A 1 298 ? 24.359 -5.969 9.93 1 96.5 298 GLU A CA 1
ATOM 2341 C C . GLU A 1 298 ? 24.984 -6.359 8.594 1 96.5 298 GLU A C 1
ATOM 2343 O O . GLU A 1 298 ? 26.016 -7.035 8.555 1 96.5 298 GLU A O 1
ATOM 2348 N N . LYS A 1 299 ? 24.391 -5.973 7.539 1 96.19 299 LYS A N 1
ATOM 2349 C CA . LYS A 1 299 ? 24.906 -6.285 6.207 1 96.19 299 LYS A CA 1
ATOM 2350 C C . LYS A 1 299 ? 26.266 -5.664 5.984 1 96.19 299 LYS A C 1
ATOM 2352 O O . LYS A 1 299 ? 27.156 -6.285 5.383 1 96.19 299 LYS A O 1
ATOM 2357 N N . ILE A 1 300 ? 26.406 -4.449 6.406 1 97.31 300 ILE A N 1
ATOM 2358 C CA . ILE A 1 300 ? 27.672 -3.746 6.254 1 97.31 300 ILE A CA 1
ATOM 2359 C C . ILE A 1 300 ? 28.75 -4.465 7.051 1 97.31 300 ILE A C 1
ATOM 2361 O O . ILE A 1 300 ? 29.859 -4.695 6.547 1 97.31 300 ILE A O 1
ATOM 2365 N N . VAL A 1 301 ? 28.453 -4.852 8.258 1 96.88 301 VAL A N 1
ATOM 2366 C CA . VAL A 1 301 ? 29.422 -5.539 9.117 1 96.88 301 VAL A CA 1
ATOM 2367 C C . VAL A 1 301 ? 29.828 -6.863 8.477 1 96.88 301 VAL A C 1
ATOM 2369 O O . VAL A 1 301 ? 31 -7.223 8.477 1 96.88 301 VAL A O 1
ATOM 2372 N N . LEU A 1 302 ? 28.844 -7.594 7.977 1 95.31 302 LEU A N 1
ATOM 2373 C CA . LEU A 1 302 ? 29.125 -8.867 7.316 1 95.31 302 LEU A CA 1
ATOM 2374 C C . LEU A 1 302 ? 30.078 -8.664 6.137 1 95.31 302 LEU A C 1
ATOM 2376 O O . LEU A 1 302 ? 30.969 -9.484 5.906 1 95.31 302 LEU A O 1
ATOM 2380 N N . GLU A 1 303 ? 29.859 -7.598 5.422 1 95.94 303 GLU A N 1
ATOM 2381 C CA . GLU A 1 303 ? 30.75 -7.301 4.297 1 95.94 303 GLU A CA 1
ATOM 2382 C C . GLU A 1 303 ? 32.156 -6.926 4.781 1 95.94 303 GLU A C 1
ATOM 2384 O O . GLU A 1 303 ? 33.125 -7.246 4.129 1 95.94 303 GLU A O 1
ATOM 2389 N N . CYS A 1 304 ? 32.156 -6.25 5.867 1 96.19 304 CYS A N 1
ATOM 2390 C CA . CYS A 1 304 ? 33.438 -5.887 6.461 1 96.19 304 CYS A CA 1
ATOM 2391 C C . CYS A 1 304 ? 34.25 -7.129 6.852 1 96.19 304 CYS A C 1
ATOM 2393 O O . CYS A 1 304 ? 35.469 -7.148 6.742 1 96.19 304 CYS A O 1
ATOM 2395 N N . MET A 1 305 ? 33.531 -8.141 7.25 1 94.88 305 MET A N 1
ATOM 2396 C CA . MET A 1 305 ? 34.156 -9.375 7.703 1 94.88 305 MET A CA 1
ATOM 2397 C C . MET A 1 305 ? 34.844 -10.094 6.543 1 94.88 305 MET A C 1
ATOM 2399 O O . MET A 1 305 ? 35.688 -10.969 6.758 1 94.88 305 MET A O 1
ATOM 2403 N N . LYS A 1 306 ? 34.562 -9.719 5.391 1 94.44 306 LYS A N 1
ATOM 2404 C CA . LYS A 1 306 ? 35.125 -10.352 4.215 1 94.44 306 LYS A CA 1
ATOM 2405 C C . LYS A 1 306 ? 36.469 -9.695 3.836 1 94.44 306 LYS A C 1
ATOM 2407 O O . LYS A 1 306 ? 37.219 -10.219 3.012 1 94.44 306 LYS A O 1
ATOM 2412 N N . VAL A 1 307 ? 36.656 -8.562 4.426 1 95.12 307 VAL A N 1
ATOM 2413 C CA . VAL A 1 307 ? 37.906 -7.84 4.184 1 95.12 307 VAL A CA 1
ATOM 2414 C C . VAL A 1 307 ? 39.031 -8.477 4.992 1 95.12 307 VAL A C 1
ATOM 2416 O O . VAL A 1 307 ? 38.812 -8.867 6.145 1 95.12 307 VAL A O 1
ATOM 2419 N N . ASP A 1 308 ? 40.219 -8.656 4.422 1 93.88 308 ASP A N 1
ATOM 2420 C CA . ASP A 1 308 ? 41.344 -9.297 5.066 1 93.88 308 ASP A CA 1
ATOM 2421 C C . ASP A 1 308 ? 42.031 -8.359 6.062 1 93.88 308 ASP A C 1
ATOM 2423 O O . ASP A 1 308 ? 43.219 -8.07 5.949 1 93.88 308 ASP A O 1
ATOM 2427 N N . LYS A 1 309 ? 41.25 -7.82 6.973 1 94.5 309 LYS A N 1
ATOM 2428 C CA . LYS A 1 309 ? 41.688 -6.965 8.07 1 94.5 309 LYS A CA 1
ATOM 2429 C C . LYS A 1 309 ? 40.844 -7.227 9.328 1 94.5 309 LYS A C 1
ATOM 2431 O O . LYS A 1 309 ? 39.719 -7.711 9.242 1 94.5 309 LYS A O 1
ATOM 2436 N N . PRO A 1 310 ? 41.594 -6.996 10.469 1 94.62 310 PRO A N 1
ATOM 2437 C CA . PRO A 1 310 ? 40.75 -6.973 11.648 1 94.62 310 PRO A CA 1
ATOM 2438 C C . PRO A 1 310 ? 39.594 -5.988 11.523 1 94.62 310 PRO A C 1
ATOM 2440 O O . PRO A 1 310 ? 39.75 -4.898 10.969 1 94.62 310 PRO A O 1
ATOM 2443 N N . LEU A 1 311 ? 38.438 -6.406 11.984 1 94.06 311 LEU A N 1
ATOM 2444 C CA . LEU A 1 311 ? 37.219 -5.625 11.828 1 94.06 311 LEU A CA 1
ATOM 2445 C C . LEU A 1 311 ? 37.406 -4.195 12.32 1 94.06 311 LEU A C 1
ATOM 2447 O O . LEU A 1 311 ? 36.875 -3.25 11.727 1 94.06 311 LEU A O 1
ATOM 2451 N N . SER A 1 312 ? 38.188 -4.043 13.352 1 92.12 312 SER A N 1
ATOM 2452 C CA . SER A 1 312 ? 38.406 -2.73 13.945 1 92.12 312 SER A CA 1
ATOM 2453 C C . SER A 1 312 ? 39.281 -1.857 13.031 1 92.12 312 SER A C 1
ATOM 2455 O O . SER A 1 312 ? 39.344 -0.638 13.203 1 92.12 312 SER A O 1
ATOM 2457 N N . GLU A 1 313 ? 39.906 -2.471 12.039 1 95.25 313 GLU A N 1
ATOM 2458 C CA . GLU A 1 313 ? 40.812 -1.737 11.164 1 95.25 313 GLU A CA 1
ATOM 2459 C C . GLU A 1 313 ? 40.188 -1.517 9.789 1 95.25 313 GLU A C 1
ATOM 2461 O O . GLU A 1 313 ? 40.75 -0.802 8.953 1 95.25 313 GLU A O 1
ATOM 2466 N N . VAL A 1 314 ? 39.062 -2.168 9.617 1 97.56 314 VAL A N 1
ATOM 2467 C CA . VAL A 1 314 ? 38.375 -1.979 8.344 1 97.56 314 VAL A CA 1
ATOM 2468 C C . VAL A 1 314 ? 37.812 -0.562 8.266 1 97.56 314 VAL A C 1
ATOM 2470 O O . VAL A 1 314 ? 37.031 -0.145 9.133 1 97.56 314 VAL A O 1
ATOM 2473 N N . LYS A 1 315 ? 38.188 0.203 7.234 1 98.12 315 LYS A N 1
ATOM 2474 C CA . LYS A 1 315 ? 37.719 1.565 7.027 1 98.12 315 LYS A CA 1
ATOM 2475 C C . LYS A 1 315 ? 36.406 1.57 6.262 1 98.12 315 LYS A C 1
ATOM 2477 O O . LYS A 1 315 ? 36.344 1.096 5.125 1 98.12 315 LYS A O 1
ATOM 2482 N N . ILE A 1 316 ? 35.375 2.137 6.871 1 98.5 316 ILE A N 1
ATOM 2483 C CA . ILE A 1 316 ? 34.062 2.172 6.27 1 98.5 316 ILE A CA 1
ATOM 2484 C C . ILE A 1 316 ? 33.719 3.602 5.855 1 98.5 316 ILE A C 1
ATOM 2486 O O . ILE A 1 316 ? 34 4.551 6.586 1 98.5 316 ILE A O 1
ATOM 2490 N N . CYS A 1 317 ? 33.125 3.773 4.68 1 98.69 317 CYS A N 1
ATOM 2491 C CA . CYS A 1 317 ? 32.594 5.059 4.258 1 98.69 317 CYS A CA 1
ATOM 2492 C C . CYS A 1 317 ? 31.094 4.957 4.004 1 98.69 317 CYS A C 1
ATOM 2494 O O . CYS A 1 317 ? 30.656 4.172 3.162 1 98.69 317 CYS A O 1
ATOM 2496 N N . ILE A 1 318 ? 30.312 5.66 4.742 1 98.5 318 ILE A N 1
ATOM 2497 C CA . ILE A 1 318 ? 28.891 5.828 4.465 1 98.5 318 ILE A CA 1
ATOM 2498 C C . ILE A 1 318 ? 28.672 7.012 3.529 1 98.5 318 ILE A C 1
ATOM 2500 O O . ILE A 1 318 ? 28.953 8.156 3.895 1 98.5 318 ILE A O 1
ATOM 2504 N N . ARG A 1 319 ? 28.219 6.723 2.35 1 97.94 319 ARG A N 1
ATOM 2505 C CA . ARG A 1 319 ? 28.016 7.758 1.338 1 97.94 319 ARG A CA 1
ATOM 2506 C C . ARG A 1 319 ? 26.562 8.203 1.301 1 97.94 319 ARG A C 1
ATOM 2508 O O . ARG A 1 319 ? 25.672 7.414 0.981 1 97.94 319 ARG A O 1
ATOM 2515 N N . GLY A 1 320 ? 26.297 9.469 1.596 1 96.62 320 GLY A N 1
ATOM 2516 C CA . GLY A 1 320 ? 24.953 10.016 1.658 1 96.62 320 GLY A CA 1
ATOM 2517 C C . GLY A 1 320 ? 24.344 9.938 3.043 1 96.62 320 GLY A C 1
ATOM 2518 O O . GLY A 1 320 ? 24.016 8.844 3.521 1 96.62 320 GLY A O 1
ATOM 2519 N N . ILE A 1 321 ? 24.141 11.102 3.672 1 95.62 321 ILE A N 1
ATOM 2520 C CA . ILE A 1 321 ? 23.656 11.031 5.047 1 95.62 321 ILE A CA 1
ATOM 2521 C C . ILE A 1 321 ? 22.344 11.812 5.176 1 95.62 321 ILE A C 1
ATOM 2523 O O . ILE A 1 321 ? 21.734 11.828 6.242 1 95.62 321 ILE A O 1
ATOM 2527 N N . THR A 1 322 ? 21.891 12.461 4.078 1 92.81 322 THR A N 1
ATOM 2528 C CA . THR A 1 322 ? 20.625 13.18 4.109 1 92.81 322 THR A CA 1
ATOM 2529 C C . THR A 1 322 ? 19.453 12.203 4.133 1 92.81 322 THR A C 1
ATOM 2531 O O . THR A 1 322 ? 19.609 11.016 3.861 1 92.81 322 THR A O 1
ATOM 2534 N N . PHE A 1 323 ? 18.266 12.695 4.512 1 89.31 323 PHE A N 1
ATOM 2535 C CA . PHE A 1 323 ? 17.109 11.797 4.578 1 89.31 323 PHE A CA 1
ATOM 2536 C C . PHE A 1 323 ? 16.625 11.43 3.18 1 89.31 323 PHE A C 1
ATOM 2538 O O . PHE A 1 323 ? 15.945 10.414 3 1 89.31 323 PHE A O 1
ATOM 2545 N N . ARG A 1 324 ? 16.938 12.289 2.193 1 87.44 324 ARG A N 1
ATOM 2546 C CA . ARG A 1 324 ? 16.562 12.109 0.792 1 87.44 324 ARG A CA 1
ATOM 2547 C C . ARG A 1 324 ? 17.688 12.578 -0.128 1 87.44 324 ARG A C 1
ATOM 2549 O O . ARG A 1 324 ? 18.344 13.578 0.151 1 87.44 324 ARG A O 1
ATOM 2556 N N . LYS A 1 325 ? 17.797 11.906 -1.245 1 88.25 325 LYS A N 1
ATOM 2557 C CA . LYS A 1 325 ? 18.859 12.25 -2.195 1 88.25 325 LYS A CA 1
ATOM 2558 C C . LYS A 1 325 ? 18.641 13.648 -2.773 1 88.25 325 LYS A C 1
ATOM 2560 O O . LYS A 1 325 ? 17.531 13.992 -3.17 1 88.25 325 LYS A O 1
ATOM 2565 N N . GLY A 1 326 ? 19.641 14.438 -2.662 1 83.94 326 GLY A N 1
ATOM 2566 C CA . GLY A 1 326 ? 19.625 15.734 -3.322 1 83.94 326 GLY A CA 1
ATOM 2567 C C . GLY A 1 326 ? 19.062 16.844 -2.453 1 83.94 326 GLY A C 1
ATOM 2568 O O . GLY A 1 326 ? 18.969 17.984 -2.881 1 83.94 326 GLY A O 1
ATOM 2569 N N . VAL A 1 327 ? 18.719 16.547 -1.269 1 82.44 327 VAL A N 1
ATOM 2570 C CA . VAL A 1 327 ? 18.156 17.531 -0.348 1 82.44 327 VAL A CA 1
ATOM 2571 C C . VAL A 1 327 ? 19.047 17.641 0.889 1 82.44 327 VAL A C 1
ATOM 2573 O O . VAL A 1 327 ? 19.266 16.656 1.601 1 82.44 327 VAL A O 1
ATOM 2576 N N . LYS A 1 328 ? 19.625 18.797 1.132 1 88 328 LYS A N 1
ATOM 2577 C CA . LYS A 1 328 ? 20.516 19 2.27 1 88 328 LYS A CA 1
ATOM 2578 C C . LYS A 1 328 ? 19.719 19.125 3.57 1 88 328 LYS A C 1
ATOM 2580 O O . LYS A 1 328 ? 19.672 20.219 4.164 1 88 328 LYS A O 1
ATOM 2585 N N . GLU A 1 329 ? 19.031 18.047 4.012 1 86.12 329 GLU A N 1
ATOM 2586 C CA . GLU A 1 329 ? 18.234 17.984 5.23 1 86.12 329 GLU A CA 1
ATOM 2587 C C . GLU A 1 329 ? 18.516 16.703 6.004 1 86.12 329 GLU A C 1
ATOM 2589 O O . GLU A 1 329 ? 18.625 15.625 5.414 1 86.12 329 GLU A O 1
ATOM 2594 N N . LEU A 1 330 ? 18.672 16.906 7.328 1 90.94 330 LEU A N 1
ATOM 2595 C CA . LEU A 1 330 ? 19.094 15.773 8.148 1 90.94 330 LEU A CA 1
ATOM 2596 C C . LEU A 1 330 ? 18 15.383 9.141 1 90.94 330 LEU A C 1
ATOM 2598 O O . LEU A 1 330 ? 18.156 14.414 9.891 1 90.94 330 LEU A O 1
ATOM 2602 N N . TYR A 1 331 ? 16.859 16.125 9.148 1 84.5 331 TYR A N 1
ATOM 2603 C CA . TYR A 1 331 ? 15.805 15.844 10.117 1 84.5 331 TYR A CA 1
ATOM 2604 C C . TYR A 1 331 ? 15.297 14.414 9.977 1 84.5 331 TYR A C 1
ATOM 2606 O O . TYR A 1 331 ? 14.812 14.031 8.906 1 84.5 331 TYR A O 1
ATOM 2614 N N . HIS A 1 332 ? 15.438 13.555 11.016 1 87.12 332 HIS A N 1
ATOM 2615 C CA . HIS A 1 332 ? 15.055 12.148 11.07 1 87.12 332 HIS A CA 1
ATOM 2616 C C . HIS A 1 332 ? 15.734 11.352 9.961 1 87.12 332 HIS A C 1
ATOM 2618 O O . HIS A 1 332 ? 15.148 10.406 9.43 1 87.12 332 HIS A O 1
ATOM 2624 N N . SER A 1 333 ? 16.906 11.789 9.586 1 92.5 333 SER A N 1
ATOM 2625 C CA . SER A 1 333 ? 17.609 11.039 8.555 1 92.5 333 SER A CA 1
ATOM 2626 C C . SER A 1 333 ? 18.016 9.656 9.062 1 92.5 333 SER A C 1
ATOM 2628 O O . SER A 1 333 ? 18.812 9.547 10 1 92.5 333 SER A O 1
ATOM 2630 N N . ARG A 1 334 ? 17.609 8.68 8.336 1 94.25 334 ARG A N 1
ATOM 2631 C CA . ARG A 1 334 ? 17.953 7.309 8.695 1 94.25 334 ARG A CA 1
ATOM 2632 C C . ARG A 1 334 ? 19.344 6.949 8.195 1 94.25 334 ARG A C 1
ATOM 2634 O O . ARG A 1 334 ? 20.031 6.105 8.789 1 94.25 334 ARG A O 1
ATOM 2641 N N . ASN A 1 335 ? 19.797 7.637 7.18 1 96.44 335 ASN A N 1
ATOM 2642 C CA . ASN A 1 335 ? 21.172 7.469 6.703 1 96.44 335 ASN A CA 1
ATOM 2643 C C . ASN A 1 335 ? 22.188 7.965 7.727 1 96.44 335 ASN A C 1
ATOM 2645 O O . ASN A 1 335 ? 23.188 7.301 7.984 1 96.44 335 ASN A O 1
ATOM 2649 N N . LEU A 1 336 ? 21.859 9.141 8.297 1 96.81 336 LEU A N 1
ATOM 2650 C CA . LEU A 1 336 ? 22.703 9.672 9.359 1 96.81 336 LEU A CA 1
ATOM 2651 C C . LEU A 1 336 ? 22.672 8.758 10.578 1 96.81 336 LEU A C 1
ATOM 2653 O O . LEU A 1 336 ? 23.719 8.492 11.188 1 96.81 336 LEU A O 1
ATOM 2657 N N . ALA A 1 337 ? 21.5 8.305 10.914 1 96.25 337 ALA A N 1
ATOM 2658 C CA . ALA A 1 337 ? 21.344 7.402 12.055 1 96.25 337 ALA A CA 1
ATOM 2659 C C . ALA A 1 337 ? 22.141 6.121 11.844 1 96.25 337 ALA A C 1
ATOM 2661 O O . ALA A 1 337 ? 22.719 5.578 12.797 1 96.25 337 ALA A O 1
ATOM 2662 N N . LEU A 1 338 ? 22.156 5.621 10.656 1 97.56 338 LEU A N 1
ATOM 2663 C CA . LEU A 1 338 ? 22.922 4.422 10.328 1 97.56 338 LEU A CA 1
ATOM 2664 C C . LEU A 1 338 ? 24.406 4.645 10.555 1 97.56 338 LEU A C 1
ATOM 2666 O O . LEU A 1 338 ? 25.078 3.805 11.156 1 97.56 338 LEU A O 1
ATOM 2670 N N . ALA A 1 339 ? 24.938 5.746 10.086 1 97.88 339 ALA A N 1
ATOM 2671 C CA . ALA A 1 339 ? 26.344 6.082 10.297 1 97.88 339 ALA A CA 1
ATOM 2672 C C . ALA A 1 339 ? 26.672 6.125 11.789 1 97.88 339 ALA A C 1
ATOM 2674 O O . ALA A 1 339 ? 27.672 5.551 12.227 1 97.88 339 ALA A O 1
ATOM 2675 N N . ARG A 1 340 ? 25.844 6.773 12.555 1 97.75 340 ARG A N 1
ATOM 2676 C CA . ARG A 1 340 ? 26.047 6.91 13.992 1 97.75 340 ARG A CA 1
ATOM 2677 C C . ARG A 1 340 ? 26 5.555 14.688 1 97.75 340 ARG A C 1
ATOM 2679 O O . ARG A 1 340 ? 26.781 5.293 15.602 1 97.75 340 ARG A O 1
ATOM 2686 N N . LEU A 1 341 ? 25.047 4.762 14.242 1 97.12 341 LEU A N 1
ATOM 2687 C CA . LEU A 1 341 ? 24.922 3.424 14.805 1 97.12 341 LEU A CA 1
ATOM 2688 C C . LEU A 1 341 ? 26.203 2.621 14.602 1 97.12 341 LEU A C 1
ATOM 2690 O O . LEU A 1 341 ? 26.656 1.943 15.523 1 97.12 341 LEU A O 1
ATOM 2694 N N . LEU A 1 342 ? 26.797 2.68 13.453 1 97.69 342 LEU A N 1
ATOM 2695 C CA . LEU A 1 342 ? 28.016 1.946 13.141 1 97.69 342 LEU A CA 1
ATOM 2696 C C . LEU A 1 342 ? 29.188 2.475 13.961 1 97.69 342 LEU A C 1
ATOM 2698 O O . LEU A 1 342 ? 30.031 1.697 14.43 1 97.69 342 LEU A O 1
ATOM 2702 N N . VAL A 1 343 ? 29.219 3.779 14.164 1 97.31 343 VAL A N 1
ATOM 2703 C CA . VAL A 1 343 ? 30.25 4.383 15.008 1 97.31 343 VAL A CA 1
ATOM 2704 C C . VAL A 1 343 ? 30.094 3.885 16.438 1 97.31 343 VAL A C 1
ATOM 2706 O O . VAL A 1 343 ? 31.078 3.537 17.094 1 97.31 343 VAL A O 1
ATOM 2709 N N . GLU A 1 344 ? 28.875 3.861 16.906 1 96.62 344 GLU A N 1
ATOM 2710 C CA . GLU A 1 344 ? 28.578 3.422 18.266 1 96.62 344 GLU A CA 1
ATOM 2711 C C . GLU A 1 344 ? 29 1.971 18.484 1 96.62 344 GLU A C 1
ATOM 2713 O O . GLU A 1 344 ? 29.359 1.58 19.594 1 96.62 344 GLU A O 1
ATOM 2718 N N . LYS A 1 345 ? 28.984 1.252 17.438 1 95.25 345 LYS A N 1
ATOM 2719 C CA . LYS A 1 345 ? 29.375 -0.152 17.5 1 95.25 345 LYS A CA 1
ATOM 2720 C C . LYS A 1 345 ? 30.891 -0.298 17.531 1 95.25 345 LYS A C 1
ATOM 2722 O O . LYS A 1 345 ? 31.406 -1.413 17.609 1 95.25 345 LYS A O 1
ATOM 2727 N N . GLY A 1 346 ? 31.594 0.748 17.438 1 95 346 GLY A N 1
ATOM 2728 C CA . GLY A 1 346 ? 33.031 0.744 17.578 1 95 346 GLY A CA 1
ATOM 2729 C C . GLY A 1 346 ? 33.781 0.558 16.266 1 95 346 GLY A C 1
ATOM 2730 O O . GLY A 1 346 ? 34.969 0.263 16.234 1 95 346 GLY A O 1
ATOM 2731 N N . LEU A 1 347 ? 33.094 0.738 15.164 1 97.06 347 LEU A N 1
ATOM 2732 C CA . LEU A 1 347 ? 33.719 0.549 13.859 1 97.06 347 LEU A CA 1
ATOM 2733 C C . LEU A 1 347 ? 34.375 1.833 13.383 1 97.06 347 LEU A C 1
ATOM 2735 O O . LEU A 1 347 ? 34.125 2.914 13.906 1 97.06 347 LEU A O 1
ATOM 2739 N N . ASP A 1 348 ? 35.344 1.709 12.469 1 97.94 348 ASP A N 1
ATOM 2740 C CA . ASP A 1 348 ? 36 2.861 11.883 1 97.94 348 ASP A CA 1
ATOM 2741 C C . ASP A 1 348 ? 35.219 3.436 10.719 1 97.94 348 ASP A C 1
ATOM 2743 O O . ASP A 1 348 ? 35.469 3.104 9.555 1 97.94 348 ASP A O 1
ATOM 2747 N N . VAL A 1 349 ? 34.312 4.34 11.062 1 98.19 349 VAL A N 1
ATOM 2748 C CA . VAL A 1 349 ? 33.344 4.836 10.102 1 98.19 349 VAL A CA 1
ATOM 2749 C C . VAL A 1 349 ? 33.656 6.293 9.758 1 98.19 349 VAL A C 1
ATOM 2751 O O . VAL A 1 349 ? 33.938 7.098 10.648 1 98.19 349 VAL A O 1
ATOM 2754 N N . GLY A 1 350 ? 33.719 6.613 8.477 1 98.12 350 GLY A N 1
ATOM 2755 C CA . GLY A 1 350 ? 33.656 7.969 7.957 1 98.12 350 GLY A CA 1
ATOM 2756 C C . GLY A 1 350 ? 32.438 8.203 7.062 1 98.12 350 GLY A C 1
ATOM 2757 O O . GLY A 1 350 ? 31.797 7.25 6.633 1 98.12 350 GLY A O 1
ATOM 2758 N N . VAL A 1 351 ? 32.156 9.469 6.844 1 98.12 351 VAL A N 1
ATOM 2759 C CA . VAL A 1 351 ? 30.984 9.828 6.07 1 98.12 351 VAL A CA 1
ATOM 2760 C C . VAL A 1 351 ? 31.375 10.758 4.922 1 98.12 351 VAL A C 1
ATOM 2762 O O . VAL A 1 351 ? 32.344 11.531 5.043 1 98.12 351 VAL A O 1
ATOM 2765 N N . HIS A 1 352 ? 30.734 10.508 3.828 1 97.75 352 HIS A N 1
ATOM 2766 C CA . HIS A 1 352 ? 30.844 11.398 2.678 1 97.75 352 HIS A CA 1
ATOM 2767 C C . HIS A 1 352 ? 29.484 11.758 2.115 1 97.75 352 HIS A C 1
ATOM 2769 O O . HIS A 1 352 ? 28.656 10.875 1.861 1 97.75 352 HIS A O 1
ATOM 2775 N N . ASP A 1 353 ? 29.219 13 1.979 1 96.56 353 ASP A N 1
ATOM 2776 C CA . ASP A 1 353 ? 28.016 13.516 1.309 1 96.56 353 ASP A CA 1
ATOM 2777 C C . ASP A 1 353 ? 28.359 14.75 0.476 1 96.56 353 ASP A C 1
ATOM 2779 O O . ASP A 1 353 ? 28.922 15.711 0.988 1 96.56 353 ASP A O 1
ATOM 2783 N N . GLU A 1 354 ? 27.969 14.727 -0.795 1 94.5 354 GLU A N 1
ATOM 2784 C CA . GLU A 1 354 ? 28.344 15.781 -1.733 1 94.5 354 GLU A CA 1
ATOM 2785 C C . GLU A 1 354 ? 27.734 17.125 -1.336 1 94.5 354 GLU A C 1
ATOM 2787 O O . GLU A 1 354 ? 28.219 18.172 -1.748 1 94.5 354 GLU A O 1
ATOM 2792 N N . LEU A 1 355 ? 26.703 17.078 -0.521 1 92.94 355 LEU A N 1
ATOM 2793 C CA . LEU A 1 355 ? 26 18.297 -0.143 1 92.94 355 LEU A CA 1
ATOM 2794 C C . LEU A 1 355 ? 26.641 18.922 1.088 1 92.94 355 LEU A C 1
ATOM 2796 O O . LEU A 1 355 ? 26.281 20.047 1.474 1 92.94 355 LEU A O 1
ATOM 2800 N N . PHE A 1 356 ? 27.609 18.297 1.702 1 95.75 356 PHE A N 1
ATOM 2801 C CA . PHE A 1 356 ? 28.234 18.781 2.924 1 95.75 356 PHE A CA 1
ATOM 2802 C C . PHE A 1 356 ? 29.75 18.922 2.74 1 95.75 356 PHE A C 1
ATOM 2804 O O . PHE A 1 356 ? 30.359 18.172 1.977 1 95.75 356 PHE A O 1
ATOM 2811 N N . THR A 1 357 ? 30.297 19.906 3.451 1 96.06 357 THR A N 1
ATOM 2812 C CA . THR A 1 357 ? 31.734 20.047 3.508 1 96.06 357 THR A CA 1
ATOM 2813 C C . THR A 1 357 ? 32.312 19.188 4.629 1 96.06 357 THR A C 1
ATOM 2815 O O . THR A 1 357 ? 31.594 18.719 5.504 1 96.06 357 THR A O 1
ATOM 2818 N N . GLN A 1 358 ? 33.625 18.984 4.488 1 96.69 358 GLN A N 1
ATOM 2819 C CA . GLN A 1 358 ? 34.312 18.266 5.555 1 96.69 358 GLN A CA 1
ATOM 2820 C C . GLN A 1 358 ? 34.062 18.922 6.91 1 96.69 358 GLN A C 1
ATOM 2822 O O . GLN A 1 358 ? 33.781 18.234 7.895 1 96.69 358 GLN A O 1
ATOM 2827 N N . LYS A 1 359 ? 34.094 20.203 6.938 1 97.12 359 LYS A N 1
ATOM 2828 C CA . LYS A 1 359 ? 33.875 20.938 8.18 1 97.12 359 LYS A CA 1
ATOM 2829 C C . LYS A 1 359 ? 32.5 20.688 8.75 1 97.12 359 LYS A C 1
ATOM 2831 O O . LYS A 1 359 ? 32.344 20.5 9.953 1 97.12 359 LYS A O 1
ATOM 2836 N N . GLU A 1 360 ? 31.469 20.672 7.949 1 96.31 360 GLU A N 1
ATOM 2837 C CA . GLU A 1 360 ? 30.078 20.469 8.375 1 96.31 360 GLU A CA 1
ATOM 2838 C C . GLU A 1 360 ? 29.891 19.062 8.938 1 96.31 360 GLU A C 1
ATOM 2840 O O . GLU A 1 360 ? 29.156 18.875 9.914 1 96.31 360 GLU A O 1
ATOM 2845 N N . VAL A 1 361 ? 30.547 18.109 8.312 1 97 361 VAL A N 1
ATOM 2846 C CA . VAL A 1 361 ? 30.453 16.734 8.773 1 97 361 VAL A CA 1
ATOM 2847 C C . VAL A 1 361 ? 31.109 16.594 10.141 1 97 361 VAL A C 1
ATOM 2849 O O . VAL A 1 361 ? 30.562 15.945 11.039 1 97 361 VAL A O 1
ATOM 2852 N N . GLU A 1 362 ? 32.25 17.219 10.297 1 96.25 362 GLU A N 1
ATOM 2853 C CA . GLU A 1 362 ? 32.969 17.188 11.57 1 96.25 362 GLU A CA 1
ATOM 2854 C C . GLU A 1 362 ? 32.156 17.875 12.672 1 96.25 362 GLU A C 1
ATOM 2856 O O . GLU A 1 362 ? 32.188 17.453 13.836 1 96.25 362 GLU A O 1
ATOM 2861 N N . GLU A 1 363 ? 31.422 18.859 12.32 1 96.38 363 GLU A N 1
ATOM 2862 C CA . GLU A 1 363 ? 30.547 19.562 13.266 1 96.38 363 GLU A CA 1
ATOM 2863 C C . GLU A 1 363 ? 29.438 18.641 13.75 1 96.38 363 GLU A C 1
ATOM 2865 O O . GLU A 1 363 ? 28.875 18.859 14.836 1 96.38 363 GLU A O 1
ATOM 2870 N N . LEU A 1 364 ? 29.094 17.656 12.969 1 95.88 364 LEU A N 1
ATOM 2871 C CA . LEU A 1 364 ? 28.078 16.688 13.352 1 95.88 364 LEU A CA 1
ATOM 2872 C C . LEU A 1 364 ? 28.672 15.609 14.266 1 95.88 364 LEU A C 1
ATOM 2874 O O . LEU A 1 364 ? 27.953 14.695 14.703 1 95.88 364 LEU A O 1
ATOM 2878 N N . GLY A 1 365 ? 29.984 15.703 14.5 1 96.12 365 GLY A N 1
ATOM 2879 C CA . GLY A 1 365 ? 30.656 14.719 15.336 1 96.12 365 GLY A CA 1
ATOM 2880 C C . GLY A 1 365 ? 31.078 13.469 14.578 1 96.12 365 GLY A C 1
ATOM 2881 O O . GLY A 1 365 ? 31.297 12.414 15.18 1 96.12 365 GLY A O 1
ATOM 2882 N N . LEU A 1 366 ? 31.078 13.555 13.273 1 97.56 366 LEU A N 1
ATOM 2883 C CA . LEU A 1 366 ? 31.453 12.414 12.438 1 97.56 366 LEU A CA 1
ATOM 2884 C C . LEU A 1 366 ? 32.75 12.688 11.688 1 97.56 366 LEU A C 1
ATOM 2886 O O . LEU A 1 366 ? 33.156 13.844 11.547 1 97.56 366 LEU A O 1
ATOM 2890 N N . ARG A 1 367 ? 33.406 11.664 11.273 1 97.56 367 ARG A N 1
ATOM 2891 C CA . ARG A 1 367 ? 34.656 11.781 10.508 1 97.56 367 ARG A CA 1
ATOM 2892 C C . ARG A 1 367 ? 34.375 11.836 9.008 1 97.56 367 ARG A C 1
ATOM 2894 O O . ARG A 1 367 ? 33.531 11.094 8.508 1 97.56 367 ARG A O 1
ATOM 2901 N N . TRP A 1 368 ? 35 12.805 8.391 1 98.12 368 TRP A N 1
ATOM 2902 C CA . TRP A 1 368 ? 34.938 12.859 6.934 1 98.12 368 TRP A CA 1
ATOM 2903 C C . TRP A 1 368 ? 35.812 11.773 6.316 1 98.12 368 TRP A C 1
ATOM 2905 O O . TRP A 1 368 ? 36.938 11.523 6.781 1 98.12 368 TRP A O 1
ATOM 2915 N N . ARG A 1 369 ? 35.344 11.039 5.305 1 97.69 369 ARG A N 1
ATOM 2916 C CA . ARG A 1 369 ? 36.125 10.055 4.562 1 97.69 369 ARG A CA 1
ATOM 2917 C C . ARG A 1 369 ? 35.656 9.969 3.111 1 97.69 369 ARG A C 1
ATOM 2919 O O . ARG A 1 369 ? 34.469 9.734 2.846 1 97.69 369 ARG A O 1
ATOM 2926 N N . GLU A 1 370 ? 36.594 10.141 2.264 1 96.94 370 GLU A N 1
ATOM 2927 C CA . GLU A 1 370 ? 36.312 9.922 0.85 1 96.94 370 GLU A CA 1
ATOM 2928 C C . GLU A 1 370 ? 36.094 8.438 0.554 1 96.94 370 GLU A C 1
ATOM 2930 O O . GLU A 1 370 ? 36.781 7.586 1.11 1 96.94 370 GLU A O 1
ATOM 2935 N N . PRO A 1 371 ? 35.125 8.188 -0.353 1 96.88 371 PRO A N 1
ATOM 2936 C CA . PRO A 1 371 ? 34.875 6.785 -0.683 1 96.88 371 PRO A CA 1
ATOM 2937 C C . PRO A 1 371 ? 36.125 6.027 -1.111 1 96.88 371 PRO A C 1
ATOM 2939 O O . PRO A 1 371 ? 36.281 4.852 -0.783 1 96.88 371 PRO A O 1
ATOM 2942 N N . GLY A 1 372 ? 37 6.652 -1.747 1 95.75 372 GLY A N 1
ATOM 2943 C CA . GLY A 1 372 ? 38.219 6.027 -2.242 1 95.75 372 GLY A CA 1
ATOM 2944 C C . GLY A 1 372 ? 39.188 5.613 -1.136 1 95.75 372 GLY A C 1
ATOM 2945 O O . GLY A 1 372 ? 40.062 4.797 -1.354 1 95.75 372 GLY A O 1
ATOM 2946 N N . GLU A 1 373 ? 39 6.086 0.047 1 96.12 373 GLU A N 1
ATOM 2947 C CA . GLU A 1 373 ? 39.875 5.82 1.184 1 96.12 373 GLU A CA 1
ATOM 2948 C C . GLU A 1 373 ? 39.375 4.656 2.021 1 96.12 373 GLU A C 1
ATOM 2950 O O . GLU A 1 373 ? 40.031 4.215 2.963 1 96.12 373 GLU A O 1
ATOM 2955 N N . ALA A 1 374 ? 38.219 4.145 1.67 1 97.69 374 ALA A N 1
ATOM 2956 C CA . ALA A 1 374 ? 37.562 3.15 2.512 1 97.69 374 ALA A CA 1
ATOM 2957 C C . ALA A 1 374 ? 37.75 1.744 1.946 1 97.69 374 ALA A C 1
ATOM 2959 O O . ALA A 1 374 ? 37.969 1.576 0.745 1 97.69 374 ALA A O 1
ATOM 2960 N N . ASP A 1 375 ? 37.719 0.796 2.801 1 97.94 375 ASP A N 1
ATOM 2961 C CA . ASP A 1 375 ? 37.688 -0.608 2.402 1 97.94 375 ASP A CA 1
ATOM 2962 C C . ASP A 1 375 ? 36.312 -1.047 1.979 1 97.94 375 ASP A C 1
ATOM 2964 O O . ASP A 1 375 ? 36.156 -1.895 1.097 1 97.94 375 ASP A O 1
ATOM 2968 N N . VAL A 1 376 ? 35.344 -0.515 2.654 1 98.06 376 VAL A N 1
ATOM 2969 C CA . VAL A 1 376 ? 33.938 -0.802 2.391 1 98.06 376 VAL A CA 1
ATOM 2970 C C . VAL A 1 376 ? 33.156 0.505 2.27 1 98.06 376 VAL A C 1
ATOM 2972 O O . VAL A 1 376 ? 33.25 1.381 3.131 1 98.06 376 VAL A O 1
ATOM 2975 N N . VAL A 1 377 ? 32.469 0.697 1.162 1 98.38 377 VAL A N 1
ATOM 2976 C CA . VAL A 1 377 ? 31.609 1.87 0.95 1 98.38 377 VAL A CA 1
ATOM 2977 C C . VAL A 1 377 ? 30.156 1.446 0.866 1 98.38 377 VAL A C 1
ATOM 2979 O O . VAL A 1 377 ? 29.797 0.538 0.107 1 98.38 377 VAL A O 1
ATOM 2982 N N . PHE A 1 378 ? 29.328 2.008 1.698 1 98.19 378 PHE A N 1
ATOM 2983 C CA . PHE A 1 378 ? 27.891 1.81 1.573 1 98.19 378 PHE A CA 1
ATOM 2984 C C . PHE A 1 378 ? 27.219 3.074 1.06 1 98.19 378 PHE A C 1
ATOM 2986 O O . PHE A 1 378 ? 27.312 4.133 1.682 1 98.19 378 PHE A O 1
ATOM 2993 N N . ASP A 1 379 ? 26.609 2.943 -0.1 1 97.62 379 ASP A N 1
ATOM 2994 C CA . ASP A 1 379 ? 25.812 4.039 -0.645 1 97.62 379 ASP A CA 1
ATOM 2995 C C . ASP A 1 379 ? 24.359 3.971 -0.143 1 97.62 379 ASP A C 1
ATOM 2997 O O . ASP A 1 379 ? 23.594 3.115 -0.578 1 97.62 379 ASP A O 1
ATOM 3001 N N . CYS A 1 380 ? 23.969 4.918 0.619 1 96.5 380 CYS A N 1
ATOM 3002 C CA . CYS A 1 380 ? 22.688 4.891 1.308 1 96.5 380 CYS A CA 1
ATOM 3003 C C . CYS A 1 380 ? 21.531 5.039 0.321 1 96.5 380 CYS A C 1
ATOM 3005 O O . CYS A 1 380 ? 20.422 4.613 0.6 1 96.5 380 CYS A O 1
ATOM 3007 N N . PHE A 1 381 ? 21.719 5.656 -0.807 1 94.44 381 PHE A N 1
ATOM 3008 C CA . PHE A 1 381 ? 20.625 5.922 -1.742 1 94.44 381 PHE A CA 1
ATOM 3009 C C . PHE A 1 381 ? 20.516 4.801 -2.768 1 94.44 381 PHE A C 1
ATOM 3011 O O . PHE A 1 381 ? 19.406 4.461 -3.201 1 94.44 381 PHE A O 1
ATOM 3018 N N . GLU A 1 382 ? 21.578 4.184 -3.066 1 94.12 382 GLU A N 1
ATOM 3019 C CA . GLU A 1 382 ? 21.547 3.051 -3.988 1 94.12 382 GLU A CA 1
ATOM 3020 C C . GLU A 1 382 ? 21.359 1.733 -3.24 1 94.12 382 GLU A C 1
ATOM 3022 O O . GLU A 1 382 ? 21.031 0.713 -3.844 1 94.12 382 GLU A O 1
ATOM 3027 N N . LEU A 1 383 ? 21.641 1.765 -1.969 1 96 383 LEU A N 1
ATOM 3028 C CA . LEU A 1 383 ? 21.578 0.602 -1.092 1 96 383 LEU A CA 1
ATOM 3029 C C . LEU A 1 383 ? 22.516 -0.499 -1.567 1 96 383 LEU A C 1
ATOM 3031 O O . LEU A 1 383 ? 22.125 -1.663 -1.659 1 96 383 LEU A O 1
ATOM 3035 N N . LYS A 1 384 ? 23.734 -0.094 -1.867 1 94.88 384 LYS A N 1
ATOM 3036 C CA . LYS A 1 384 ? 24.766 -1.012 -2.359 1 94.88 384 LYS A CA 1
ATOM 3037 C C . LYS A 1 384 ? 26.031 -0.921 -1.521 1 94.88 384 LYS A C 1
ATOM 3039 O O . LYS A 1 384 ? 26.375 0.151 -1.018 1 94.88 384 LYS A O 1
ATOM 3044 N N . ILE A 1 385 ? 26.656 -1.979 -1.377 1 95.88 385 ILE A N 1
ATOM 3045 C CA . ILE A 1 385 ? 27.922 -2.074 -0.669 1 95.88 385 ILE A CA 1
ATOM 3046 C C . ILE A 1 385 ? 29.047 -2.355 -1.664 1 95.88 385 ILE A C 1
ATOM 3048 O O . ILE A 1 385 ? 28.953 -3.279 -2.475 1 95.88 385 ILE A O 1
ATOM 3052 N N . PHE A 1 386 ? 29.984 -1.534 -1.637 1 93.81 386 PHE A N 1
ATOM 3053 C CA . PHE A 1 386 ? 31.172 -1.699 -2.473 1 93.81 386 PHE A CA 1
ATOM 3054 C C . PHE A 1 386 ? 32.406 -2.018 -1.622 1 93.81 386 PHE A C 1
ATOM 3056 O O . PHE A 1 386 ? 32.594 -1.417 -0.565 1 93.81 386 PHE A O 1
ATOM 3063 N N . THR A 1 387 ? 33.094 -2.996 -2.09 1 89.75 387 THR A N 1
ATOM 3064 C CA . THR A 1 387 ? 34.344 -3.373 -1.394 1 89.75 387 THR A CA 1
ATOM 3065 C C . THR A 1 387 ? 35.562 -3.094 -2.262 1 89.75 387 THR A C 1
ATOM 3067 O O . THR A 1 387 ? 35.531 -3.338 -3.471 1 89.75 387 THR A O 1
ATOM 3070 N N . GLY A 1 388 ? 36.469 -2.4 -1.741 1 75.94 388 GLY A N 1
ATOM 3071 C CA . GLY A 1 388 ? 37.719 -2.1 -2.43 1 75.94 388 GLY A CA 1
ATOM 3072 C C . GLY A 1 388 ? 38.688 -3.271 -2.453 1 75.94 388 GLY A C 1
ATOM 3073 O O . GLY A 1 388 ? 38.594 -4.184 -1.629 1 75.94 388 GLY A O 1
ATOM 3074 N N . MET B 1 1 ? 3.959 -27.328 -34.406 1 86.94 1 MET B N 1
ATOM 3075 C CA . MET B 1 1 ? 4.082 -27.438 -32.969 1 86.94 1 MET B CA 1
ATOM 3076 C C . MET B 1 1 ? 2.709 -27.547 -32.312 1 86.94 1 MET B C 1
ATOM 3078 O O . MET B 1 1 ? 1.759 -26.891 -32.719 1 86.94 1 MET B O 1
ATOM 3082 N N . ARG B 1 2 ? 2.559 -28.578 -31.516 1 96.75 2 ARG B N 1
ATOM 3083 C CA . ARG B 1 2 ? 1.331 -28.812 -30.766 1 96.75 2 ARG B CA 1
ATOM 3084 C C . ARG B 1 2 ? 1.554 -28.562 -29.266 1 96.75 2 ARG B C 1
ATOM 3086 O O . ARG B 1 2 ? 2.58 -28.953 -28.719 1 96.75 2 ARG B O 1
ATOM 3093 N N . VAL B 1 3 ? 0.603 -27.812 -28.688 1 98.75 3 VAL B N 1
ATOM 3094 C CA . VAL B 1 3 ? 0.729 -27.406 -27.281 1 98.75 3 VAL B CA 1
ATOM 3095 C C . VAL B 1 3 ? -0.332 -28.125 -26.453 1 98.75 3 VAL B C 1
ATOM 3097 O O . VAL B 1 3 ? -1.493 -28.219 -26.859 1 98.75 3 VAL B O 1
ATOM 3100 N N . ALA B 1 4 ? 0.103 -28.703 -25.359 1 98.88 4 ALA B N 1
ATOM 3101 C CA . ALA B 1 4 ? -0.843 -29.234 -24.391 1 98.88 4 ALA B CA 1
ATOM 3102 C C . ALA B 1 4 ? -1.073 -28.266 -23.25 1 98.88 4 ALA B C 1
ATOM 3104 O O . ALA B 1 4 ? -0.124 -27.672 -22.734 1 98.88 4 ALA B O 1
ATOM 3105 N N . VAL B 1 5 ? -2.289 -28 -22.891 1 98.88 5 VAL B N 1
ATOM 3106 C CA . VAL B 1 5 ? -2.648 -27.25 -21.688 1 98.88 5 VAL B CA 1
ATOM 3107 C C . VAL B 1 5 ? -3.279 -28.203 -20.656 1 98.88 5 VAL B C 1
ATOM 3109 O O . VAL B 1 5 ? -4.32 -28.812 -20.922 1 98.88 5 VAL B O 1
ATOM 3112 N N . ILE B 1 6 ? -2.568 -28.359 -19.531 1 98.81 6 ILE B N 1
ATOM 3113 C CA . ILE B 1 6 ? -3.021 -29.25 -18.469 1 98.81 6 ILE B CA 1
ATOM 3114 C C . ILE B 1 6 ? -3.84 -28.453 -17.453 1 98.81 6 ILE B C 1
ATOM 3116 O O . ILE B 1 6 ? -3.307 -27.594 -16.75 1 98.81 6 ILE B O 1
ATOM 3120 N N . GLY B 1 7 ? -5.09 -28.797 -17.266 1 98.25 7 GLY B N 1
ATOM 3121 C CA . GLY B 1 7 ? -6.039 -28.031 -16.469 1 98.25 7 GLY B CA 1
ATOM 3122 C C . GLY B 1 7 ? -6.863 -27.062 -17.297 1 98.25 7 GLY B C 1
ATOM 3123 O O . GLY B 1 7 ? -6.34 -26.078 -17.812 1 98.25 7 GLY B O 1
ATOM 3124 N N . LEU B 1 8 ? -8.117 -27.375 -17.469 1 97.88 8 LEU B N 1
ATOM 3125 C CA . LEU B 1 8 ? -9 -26.547 -18.281 1 97.88 8 LEU B CA 1
ATOM 3126 C C . LEU B 1 8 ? -10.031 -25.844 -17.422 1 97.88 8 LEU B C 1
ATOM 3128 O O . LEU B 1 8 ? -11.227 -25.859 -17.734 1 97.88 8 LEU B O 1
ATOM 3132 N N . GLY B 1 9 ? -9.5 -25.281 -16.328 1 94.12 9 GLY B N 1
ATOM 3133 C CA . GLY B 1 9 ? -10.344 -24.5 -15.438 1 94.12 9 GLY B CA 1
ATOM 3134 C C . GLY B 1 9 ? -10.484 -23.047 -15.875 1 94.12 9 GLY B C 1
ATOM 3135 O O . GLY B 1 9 ? -10.344 -22.734 -17.062 1 94.12 9 GLY B O 1
ATOM 3136 N N . LYS B 1 10 ? -10.828 -22.219 -14.953 1 89.94 10 LYS B N 1
ATOM 3137 C CA . LYS B 1 10 ? -11.133 -20.812 -15.188 1 89.94 10 LYS B CA 1
ATOM 3138 C C . LYS B 1 10 ? -9.945 -20.078 -15.812 1 89.94 10 LYS B C 1
ATOM 3140 O O . LYS B 1 10 ? -10.125 -19.125 -16.578 1 89.94 10 LYS B O 1
ATOM 3145 N N . ALA B 1 11 ? -8.758 -20.625 -15.492 1 93.62 11 ALA B N 1
ATOM 3146 C CA . ALA B 1 11 ? -7.566 -19.984 -16.047 1 93.62 11 ALA B CA 1
ATOM 3147 C C . ALA B 1 11 ? -7.039 -20.75 -17.25 1 93.62 11 ALA B C 1
ATOM 3149 O O . ALA B 1 11 ? -6.641 -20.156 -18.25 1 93.62 11 ALA B O 1
ATOM 3150 N N . GLY B 1 12 ? -7.137 -22 -17.234 1 97.31 12 GLY B N 1
ATOM 3151 C CA . GLY B 1 12 ? -6.523 -22.844 -18.234 1 97.31 12 GLY B CA 1
ATOM 3152 C C . GLY B 1 12 ? -7.285 -22.859 -19.547 1 97.31 12 GLY B C 1
ATOM 3153 O O . GLY B 1 12 ? -6.68 -22.859 -20.625 1 97.31 12 GLY B O 1
ATOM 3154 N N . LEU B 1 13 ? -8.586 -22.891 -19.469 1 97.88 13 LEU B N 1
ATOM 3155 C CA . LEU B 1 13 ? -9.367 -22.984 -20.688 1 97.88 13 LEU B CA 1
ATOM 3156 C C . LEU B 1 13 ? -9.266 -21.703 -21.516 1 97.88 13 LEU B C 1
ATOM 3158 O O . LEU B 1 13 ? -9.07 -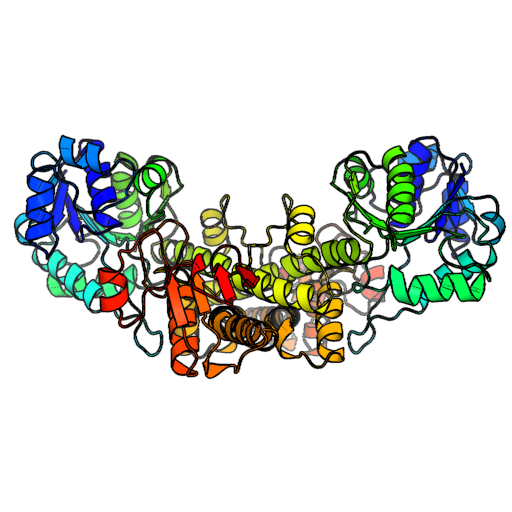21.766 -22.734 1 97.88 13 LEU B O 1
ATOM 3162 N N . PRO B 1 14 ? -9.406 -20.547 -20.859 1 97.44 14 PRO B N 1
ATOM 3163 C CA . PRO B 1 14 ? -9.172 -19.328 -21.625 1 97.44 14 PRO B CA 1
ATOM 3164 C C . PRO B 1 14 ? -7.789 -19.297 -22.281 1 97.44 14 PRO B C 1
ATOM 3166 O O . PRO B 1 14 ? -7.652 -18.859 -23.422 1 97.44 14 PRO B O 1
ATOM 3169 N N . LEU B 1 15 ? -6.785 -19.719 -21.578 1 97.94 15 LEU B N 1
ATOM 3170 C CA . LEU B 1 15 ? -5.438 -19.766 -22.125 1 97.94 15 LEU B CA 1
ATOM 3171 C C . LEU B 1 15 ? -5.367 -20.703 -23.328 1 97.94 15 LEU B C 1
ATOM 3173 O O . LEU B 1 15 ? -4.828 -20.328 -24.375 1 97.94 15 LEU B O 1
ATOM 3177 N N . ALA B 1 16 ? -5.953 -21.859 -23.203 1 98.62 16 ALA B N 1
ATOM 3178 C CA . ALA B 1 16 ? -5.98 -22.828 -24.281 1 98.62 16 ALA B CA 1
ATOM 3179 C C . ALA B 1 16 ? -6.672 -22.266 -25.516 1 98.62 16 ALA B C 1
ATOM 3181 O O . ALA B 1 16 ? -6.207 -22.453 -26.641 1 98.62 16 ALA B O 1
ATOM 3182 N N . ALA B 1 17 ? -7.758 -21.594 -25.281 1 98.5 17 ALA B N 1
ATOM 3183 C CA . ALA B 1 17 ? -8.547 -21.016 -26.359 1 98.5 17 ALA B CA 1
ATOM 3184 C C . ALA B 1 17 ? -7.758 -19.922 -27.094 1 98.5 17 ALA B C 1
ATOM 3186 O O . ALA B 1 17 ? -7.793 -19.828 -28.312 1 98.5 17 ALA B O 1
ATOM 3187 N N . VAL B 1 18 ? -7.094 -19.094 -26.328 1 98.12 18 VAL B N 1
ATOM 3188 C CA . VAL B 1 18 ? -6.305 -18.016 -26.906 1 98.12 18 VAL B CA 1
ATOM 3189 C C . VAL B 1 18 ? -5.156 -18.594 -27.719 1 98.12 18 VAL B C 1
ATOM 3191 O O . VAL B 1 18 ? -4.84 -18.094 -28.812 1 98.12 18 VAL B O 1
ATOM 3194 N N . ILE B 1 19 ? -4.523 -19.625 -27.25 1 98.62 19 ILE B N 1
ATOM 3195 C CA . ILE B 1 19 ? -3.455 -20.297 -27.984 1 98.62 19 ILE B CA 1
ATOM 3196 C C . ILE B 1 19 ? -4 -20.859 -29.297 1 98.62 19 ILE B C 1
ATOM 3198 O O . ILE B 1 19 ? -3.41 -20.656 -30.359 1 98.62 19 ILE B O 1
ATOM 3202 N N . ALA B 1 20 ? -5.094 -21.516 -29.219 1 98.62 20 ALA B N 1
ATOM 3203 C CA . ALA B 1 20 ? -5.719 -22.062 -30.422 1 98.62 20 ALA B CA 1
ATOM 3204 C C . ALA B 1 20 ? -6.039 -20.969 -31.438 1 98.62 20 ALA B C 1
ATOM 3206 O O . ALA B 1 20 ? -5.84 -21.141 -32.625 1 98.62 20 ALA B O 1
ATOM 3207 N N . ASP B 1 21 ? -6.5 -19.891 -30.875 1 98.25 21 ASP B N 1
ATOM 3208 C CA . ASP B 1 21 ? -6.91 -18.766 -31.719 1 98.25 21 ASP B CA 1
ATOM 3209 C C . ASP B 1 21 ? -5.711 -18.156 -32.438 1 98.25 21 ASP B C 1
ATOM 3211 O O . ASP B 1 21 ? -5.867 -17.453 -33.438 1 98.25 21 ASP B O 1
ATOM 3215 N N . SER B 1 22 ? -4.57 -18.359 -31.953 1 97.62 22 SER B N 1
ATOM 3216 C CA . SER B 1 22 ? -3.354 -17.859 -32.594 1 97.62 22 SER B CA 1
ATOM 3217 C C . SER B 1 22 ? -2.92 -18.75 -33.75 1 97.62 22 SER B C 1
ATOM 3219 O O . SER B 1 22 ? -1.975 -18.422 -34.469 1 97.62 22 SER B O 1
ATOM 3221 N N . GLY B 1 23 ? -3.545 -19.922 -33.875 1 98 23 GLY B N 1
ATOM 3222 C CA . GLY B 1 23 ? -3.25 -20.812 -35 1 98 23 GLY B CA 1
ATOM 3223 C C . GLY B 1 23 ? -2.525 -22.062 -34.562 1 98 23 GLY B C 1
ATOM 3224 O O . GLY B 1 23 ? -2.254 -22.938 -35.406 1 98 23 GLY B O 1
ATOM 3225 N N . ILE B 1 24 ? -2.297 -22.25 -33.312 1 98.38 24 ILE B N 1
ATOM 3226 C CA . ILE B 1 24 ? -1.57 -23.406 -32.781 1 98.38 24 ILE B CA 1
ATOM 3227 C C . ILE B 1 24 ? -2.555 -24.5 -32.406 1 98.38 24 ILE B C 1
ATOM 3229 O O . ILE B 1 24 ? -3.623 -24.234 -31.859 1 98.38 24 ILE B O 1
ATOM 3233 N N . GLU B 1 25 ? -2.209 -25.734 -32.75 1 98.56 25 GLU B N 1
ATOM 3234 C CA . GLU B 1 25 ? -3.018 -26.875 -32.281 1 98.56 25 GLU B CA 1
ATOM 3235 C C . GLU B 1 25 ? -2.846 -27.125 -30.797 1 98.56 25 GLU B C 1
ATOM 3237 O O . GLU B 1 25 ? -1.719 -27.203 -30.312 1 98.56 25 GLU B O 1
ATOM 3242 N N . VAL B 1 26 ? -4.016 -27.266 -30.125 1 98.88 26 VAL B N 1
ATOM 3243 C CA . VAL B 1 26 ? -3.965 -27.391 -28.672 1 98.88 26 VAL B CA 1
ATOM 3244 C C . VAL B 1 26 ? -4.66 -28.672 -28.219 1 98.88 26 VAL B C 1
ATOM 3246 O O . VAL B 1 26 ? -5.746 -29 -28.703 1 98.88 26 VAL B O 1
ATOM 3249 N N . VAL B 1 27 ? -4.012 -29.422 -27.406 1 98.88 27 VAL B N 1
ATOM 3250 C CA . VAL B 1 27 ? -4.641 -30.531 -26.688 1 98.88 27 VAL B CA 1
ATOM 3251 C C . VAL B 1 27 ? -4.855 -30.125 -25.234 1 98.88 27 VAL B C 1
ATOM 3253 O O . VAL B 1 27 ? -3.896 -29.984 -24.469 1 98.88 27 VAL B O 1
ATOM 3256 N N . GLY B 1 28 ? -6.113 -29.906 -24.844 1 98.81 28 GLY B N 1
ATOM 3257 C CA . GLY B 1 28 ? -6.441 -29.641 -23.453 1 98.81 28 GLY B CA 1
ATOM 3258 C C . GLY B 1 28 ? -6.664 -30.906 -22.641 1 98.81 28 GLY B C 1
ATOM 3259 O O . GLY B 1 28 ? -7.469 -31.766 -23.016 1 98.81 28 GLY B O 1
ATOM 3260 N N . VAL B 1 29 ? -5.969 -31.062 -21.562 1 98.81 29 VAL B N 1
ATOM 3261 C CA . VAL B 1 29 ? -6.117 -32.219 -20.703 1 98.81 29 VAL B CA 1
ATOM 3262 C C . VAL B 1 29 ? -6.809 -31.812 -19.406 1 98.81 29 VAL B C 1
ATOM 3264 O O . VAL B 1 29 ? -6.336 -30.922 -18.688 1 98.81 29 VAL B O 1
ATOM 3267 N N . ASP B 1 30 ? -7.934 -32.375 -19.094 1 98.5 30 ASP B N 1
ATOM 3268 C CA . ASP B 1 30 ? -8.672 -32.188 -17.844 1 98.5 30 ASP B CA 1
ATOM 3269 C C . ASP B 1 30 ? -9.281 -33.5 -17.359 1 98.5 30 ASP B C 1
ATOM 3271 O O . ASP B 1 30 ? -9.844 -34.25 -18.141 1 98.5 30 ASP B O 1
ATOM 3275 N N . LEU B 1 31 ? -9.211 -33.688 -16.094 1 96.75 31 LEU B N 1
ATOM 3276 C CA . LEU B 1 31 ? -9.633 -34.969 -15.523 1 96.75 31 LEU B CA 1
ATOM 3277 C C . LEU B 1 31 ? -11.148 -35.125 -15.578 1 96.75 31 LEU B C 1
ATOM 3279 O O . LEU B 1 31 ? -11.672 -36.219 -15.422 1 96.75 31 LEU B O 1
ATOM 3283 N N . ASP B 1 32 ? -11.883 -34.031 -15.773 1 97.12 32 ASP B N 1
ATOM 3284 C CA . ASP B 1 32 ? -13.344 -34.031 -15.852 1 97.12 32 ASP B CA 1
ATOM 3285 C C . ASP B 1 32 ? -13.812 -34.344 -17.266 1 97.12 32 ASP B C 1
ATOM 3287 O O . ASP B 1 32 ? -13.852 -33.438 -18.125 1 97.12 32 ASP B O 1
ATOM 3291 N N . PRO B 1 33 ? -14.32 -35.562 -17.531 1 97.62 33 PRO B N 1
ATOM 3292 C CA . PRO B 1 33 ? -14.727 -35.938 -18.875 1 97.62 33 PRO B CA 1
ATOM 3293 C C . PRO B 1 33 ? -15.891 -35.094 -19.406 1 97.62 33 PRO B C 1
ATOM 3295 O O . PRO B 1 33 ? -15.992 -34.844 -20.609 1 97.62 33 PRO B O 1
ATOM 3298 N N . LYS B 1 34 ? -16.719 -34.594 -18.484 1 97.31 34 LYS B N 1
ATOM 3299 C CA . LYS B 1 34 ? -17.859 -33.781 -18.906 1 97.31 34 LYS B CA 1
ATOM 3300 C C . LYS B 1 34 ? -17.391 -32.438 -19.469 1 97.31 34 LYS B C 1
ATOM 3302 O O . LYS B 1 34 ? -17.938 -31.938 -20.453 1 97.31 34 LYS B O 1
ATOM 3307 N N . LYS B 1 35 ? -16.547 -31.891 -18.812 1 96.5 35 LYS B N 1
ATOM 3308 C CA . LYS B 1 35 ? -15.953 -30.656 -19.297 1 96.5 35 LYS B CA 1
ATOM 3309 C C . LYS B 1 35 ? -15.328 -30.844 -20.672 1 96.5 35 LYS B C 1
ATOM 3311 O O . LYS B 1 35 ? -15.477 -30 -21.562 1 96.5 35 LYS B O 1
ATOM 3316 N N . CYS B 1 36 ? -14.578 -31.922 -20.844 1 98.62 36 CYS B N 1
ATOM 3317 C CA . CYS B 1 36 ? -13.922 -32.219 -22.125 1 98.62 36 CYS B CA 1
ATOM 3318 C C . CYS B 1 36 ? -14.945 -32.375 -23.234 1 98.62 36 CYS B C 1
ATOM 3320 O O . CYS B 1 36 ? -14.742 -31.844 -24.344 1 98.62 36 CYS B O 1
ATOM 3322 N N . GLU B 1 37 ? -16.016 -33.031 -22.922 1 98.38 37 GLU B N 1
ATOM 3323 C CA . GLU B 1 37 ? -17.078 -33.219 -23.922 1 98.38 37 GLU B CA 1
ATOM 3324 C C . GLU B 1 37 ? -17.672 -31.875 -24.344 1 98.38 37 GLU B C 1
ATOM 3326 O O . GLU B 1 37 ? -17.938 -31.656 -25.516 1 98.38 37 GLU B O 1
ATOM 3331 N N . MET B 1 38 ? -17.875 -31.047 -23.375 1 98.38 38 MET B N 1
ATOM 3332 C CA . MET B 1 38 ? -18.422 -29.719 -23.672 1 98.38 38 MET B CA 1
ATOM 3333 C C . MET B 1 38 ? -17.484 -28.938 -24.594 1 98.38 38 MET B C 1
ATOM 3335 O O . MET B 1 38 ? -17.922 -28.391 -25.609 1 98.38 38 MET B O 1
ATOM 3339 N N . VAL B 1 39 ? -16.25 -28.938 -24.312 1 98.75 39 VAL B N 1
ATOM 3340 C CA . VAL B 1 39 ? -15.266 -28.203 -25.094 1 98.75 39 VAL B CA 1
ATOM 3341 C C . VAL B 1 39 ? -15.227 -28.75 -26.531 1 98.75 39 VAL B C 1
ATOM 3343 O O . VAL B 1 39 ? -15.25 -28 -27.5 1 98.75 39 VAL B O 1
ATOM 3346 N N . ASN B 1 40 ? -15.234 -30.078 -26.656 1 98.69 40 ASN B N 1
ATOM 3347 C CA . ASN B 1 40 ? -15.133 -30.734 -27.969 1 98.69 40 ASN B CA 1
ATOM 3348 C C . ASN B 1 40 ? -16.375 -30.5 -28.812 1 98.69 40 ASN B C 1
ATOM 3350 O O . ASN B 1 40 ? -16.344 -30.625 -30.031 1 98.69 40 ASN B O 1
ATOM 3354 N N . SER B 1 41 ? -17.453 -30.188 -28.125 1 98.38 41 SER B N 1
ATOM 3355 C CA . SER B 1 41 ? -18.703 -29.922 -28.812 1 98.38 41 SER B CA 1
ATOM 3356 C C . SER B 1 41 ? -18.891 -28.438 -29.094 1 98.38 41 SER B C 1
ATOM 3358 O O . SER B 1 41 ? -19.969 -28 -29.516 1 98.38 41 SER B O 1
ATOM 3360 N N . GLY B 1 42 ? -17.891 -27.641 -28.688 1 97.94 42 GLY B N 1
ATOM 3361 C CA . GLY B 1 42 ? -17.953 -26.219 -28.938 1 97.94 42 GLY B CA 1
ATOM 3362 C C . GLY B 1 42 ? -18.719 -25.453 -27.875 1 97.94 42 GLY B C 1
ATOM 3363 O O . GLY B 1 42 ? -19.125 -24.312 -28.094 1 97.94 42 GLY B O 1
ATOM 3364 N N . ARG B 1 43 ? -19.031 -26.047 -26.75 1 96.69 43 ARG B N 1
ATOM 3365 C CA . ARG B 1 43 ? -19.781 -25.422 -25.672 1 96.69 43 ARG B CA 1
ATOM 3366 C C . ARG B 1 43 ? -18.875 -25.062 -24.5 1 96.69 43 ARG B C 1
ATOM 3368 O O . ARG B 1 43 ? -18.078 -25.891 -24.047 1 96.69 43 ARG B O 1
ATOM 3375 N N . ASN B 1 44 ? -18.844 -23.891 -24.094 1 97.19 44 ASN B N 1
ATOM 3376 C CA . ASN B 1 44 ? -18.031 -23.344 -23.016 1 97.19 44 ASN B CA 1
ATOM 3377 C C . ASN B 1 44 ? -18.531 -23.812 -21.641 1 97.19 44 ASN B C 1
ATOM 3379 O O . ASN B 1 44 ? -19.656 -23.484 -21.25 1 97.19 44 ASN B O 1
ATOM 3383 N N . PRO B 1 45 ? -17.734 -24.484 -20.938 1 95.44 45 PRO B N 1
ATOM 3384 C CA . PRO B 1 45 ? -18.156 -24.969 -19.625 1 95.44 45 PRO B CA 1
ATOM 3385 C C . PRO B 1 45 ? -17.953 -23.922 -18.531 1 95.44 45 PRO B C 1
ATOM 3387 O O . PRO B 1 45 ? -18.359 -24.125 -17.391 1 95.44 45 PRO B O 1
ATOM 3390 N N . ILE B 1 46 ? -17.234 -22.828 -18.734 1 91.31 46 ILE B N 1
ATOM 3391 C CA . ILE B 1 46 ? -16.922 -21.797 -17.75 1 91.31 46 ILE B CA 1
ATOM 3392 C C . ILE B 1 46 ? -17.875 -20.625 -17.906 1 91.31 46 ILE B C 1
ATOM 3394 O O . ILE B 1 46 ? -17.766 -19.844 -18.875 1 91.31 46 ILE B O 1
ATOM 3398 N N . PRO B 1 47 ? -18.688 -20.406 -16.891 1 83 47 PRO B N 1
ATOM 3399 C CA . PRO B 1 47 ? -19.641 -19.312 -17.031 1 83 47 PRO B CA 1
ATOM 3400 C C . PRO B 1 47 ? -19 -17.938 -16.859 1 83 47 PRO B C 1
ATOM 3402 O O . PRO B 1 47 ? -17.969 -17.828 -16.188 1 83 47 PRO B O 1
ATOM 3405 N N . GLU B 1 48 ? -19.531 -16.922 -17.438 1 81 48 GLU B N 1
ATOM 3406 C CA . GLU B 1 48 ? -19.25 -15.508 -17.203 1 81 48 GLU B CA 1
ATOM 3407 C C . GLU B 1 48 ? -17.797 -15.18 -17.531 1 81 48 GLU B C 1
ATOM 3409 O O . GLU B 1 48 ? -17.094 -14.562 -16.734 1 81 48 GLU B O 1
ATOM 3414 N N . GLU B 1 49 ? -17.297 -15.727 -18.562 1 89.81 49 GLU B N 1
ATOM 3415 C CA . GLU B 1 49 ? -15.992 -15.383 -19.125 1 89.81 49 GLU B CA 1
ATOM 3416 C C . GLU B 1 49 ? -16.125 -14.734 -20.5 1 89.81 49 GLU B C 1
ATOM 3418 O O . GLU B 1 49 ? -16.312 -15.422 -21.5 1 89.81 49 GLU B O 1
ATOM 3423 N N . ALA B 1 50 ? -15.953 -13.414 -20.484 1 91.06 50 ALA B N 1
ATOM 3424 C CA . ALA B 1 50 ? -16.172 -12.641 -21.688 1 91.06 50 ALA B CA 1
ATOM 3425 C C . ALA B 1 50 ? -15.266 -13.109 -22.828 1 91.06 50 ALA B C 1
ATOM 3427 O O . ALA B 1 50 ? -14.047 -13.195 -22.656 1 91.06 50 ALA B O 1
ATOM 3428 N N . GLY B 1 51 ? -15.898 -13.547 -23.922 1 96.12 51 GLY B N 1
ATOM 3429 C CA . GLY B 1 51 ? -15.148 -13.891 -25.125 1 96.12 51 GLY B CA 1
ATOM 3430 C C . GLY B 1 51 ? -14.859 -15.367 -25.25 1 96.12 51 GLY B C 1
ATOM 3431 O O . GLY B 1 51 ? -14.5 -15.852 -26.328 1 96.12 51 GLY B O 1
ATOM 3432 N N . LEU B 1 52 ? -15.086 -16.094 -24.234 1 97.12 52 LEU B N 1
ATOM 3433 C CA . LEU B 1 52 ? -14.703 -17.5 -24.234 1 97.12 52 LEU B CA 1
ATOM 3434 C C . LEU B 1 52 ? -15.703 -18.344 -25.031 1 97.12 52 LEU B C 1
ATOM 3436 O O . LEU B 1 52 ? -15.32 -19.297 -25.688 1 97.12 52 LEU B O 1
ATOM 3440 N N . ASP B 1 53 ? -16.969 -17.953 -24.969 1 97.31 53 ASP B N 1
ATOM 3441 C CA . ASP B 1 53 ? -17.984 -18.672 -25.734 1 97.31 53 ASP B CA 1
ATOM 3442 C C . ASP B 1 53 ? -17.656 -18.703 -27.219 1 97.31 53 ASP B C 1
ATOM 3444 O O . ASP B 1 53 ? -17.719 -19.75 -27.859 1 97.31 53 ASP B O 1
ATOM 3448 N N . GLU B 1 54 ? -17.297 -17.594 -27.672 1 97.81 54 GLU B N 1
ATOM 3449 C CA . GLU B 1 54 ? -17 -17.453 -29.109 1 97.81 54 GLU B CA 1
ATOM 3450 C C . GLU B 1 54 ? -15.773 -18.266 -29.484 1 97.81 54 GLU B C 1
ATOM 3452 O O . GLU B 1 54 ? -15.773 -18.938 -30.531 1 97.81 54 GLU B O 1
ATOM 3457 N N . LEU B 1 55 ? -14.766 -18.266 -28.672 1 98.38 55 LEU B N 1
ATOM 3458 C CA . LEU B 1 55 ? -13.523 -18.969 -28.969 1 98.38 55 LEU B CA 1
ATOM 3459 C C . LEU B 1 55 ? -13.727 -20.484 -28.922 1 98.38 55 LEU B C 1
ATOM 3461 O O . LEU B 1 55 ? -13.172 -21.219 -29.734 1 98.38 55 LEU B O 1
ATOM 3465 N N . ILE B 1 56 ? -14.5 -20.922 -27.969 1 98.56 56 ILE B N 1
ATOM 3466 C CA . ILE B 1 56 ? -14.75 -22.359 -27.844 1 98.56 56 ILE B CA 1
ATOM 3467 C C . ILE B 1 56 ? -15.633 -22.828 -28.984 1 98.56 56 ILE B C 1
ATOM 3469 O O . ILE B 1 56 ? -15.43 -23.922 -29.516 1 98.56 56 ILE B O 1
ATOM 3473 N N . ALA B 1 57 ? -16.609 -22.031 -29.375 1 98.31 57 ALA B N 1
ATOM 3474 C CA . ALA B 1 57 ? -17.438 -22.359 -30.531 1 98.31 57 ALA B CA 1
ATOM 3475 C C . ALA B 1 57 ? -16.594 -22.469 -31.797 1 98.31 57 ALA B C 1
ATOM 3477 O O . ALA B 1 57 ? -16.859 -23.312 -32.656 1 98.31 57 ALA B O 1
ATOM 3478 N N . LYS B 1 58 ? -15.648 -21.672 -31.875 1 98.44 58 LYS B N 1
ATOM 3479 C CA . LYS B 1 58 ? -14.82 -21.594 -33.094 1 98.44 58 LYS B CA 1
ATOM 3480 C C . LYS B 1 58 ? -13.789 -22.719 -33.125 1 98.44 58 LYS B C 1
ATOM 3482 O O . LYS B 1 58 ? -13.523 -23.297 -34.188 1 98.44 58 LYS B O 1
ATOM 3487 N N . HIS B 1 59 ? -13.188 -23.047 -32 1 98.62 59 HIS B N 1
ATOM 3488 C CA . HIS B 1 59 ? -11.992 -23.875 -32.031 1 98.62 59 HIS B CA 1
ATOM 3489 C C . HIS B 1 59 ? -12.227 -25.203 -31.344 1 98.62 59 HIS B C 1
ATOM 3491 O O . HIS B 1 59 ? -11.445 -26.141 -31.516 1 98.62 59 HIS B O 1
ATOM 3497 N N . GLY B 1 60 ? -13.242 -25.297 -30.5 1 98.56 60 GLY B N 1
ATOM 3498 C CA . GLY B 1 60 ? -13.516 -26.531 -29.781 1 98.56 60 GLY B CA 1
ATOM 3499 C C . GLY B 1 60 ? -13.781 -27.719 -30.688 1 98.56 60 GLY B C 1
ATOM 3500 O O . GLY B 1 60 ? -14.555 -27.609 -31.656 1 98.56 60 GLY B O 1
ATOM 3501 N N . GLY B 1 61 ? -13.102 -28.828 -30.375 1 98.12 61 GLY B N 1
ATOM 3502 C CA . GLY B 1 61 ? -13.273 -30.016 -31.188 1 98.12 61 GLY B CA 1
ATOM 3503 C C . GLY B 1 61 ? -12.5 -29.984 -32.469 1 98.12 61 GLY B C 1
ATOM 3504 O O . GLY B 1 61 ? -12.461 -30.969 -33.219 1 98.12 61 GLY B O 1
ATOM 3505 N N . THR B 1 62 ? -11.828 -28.906 -32.781 1 97.88 62 THR B N 1
ATOM 3506 C CA . THR B 1 62 ? -11 -28.766 -33.969 1 97.88 62 THR B CA 1
ATOM 3507 C C . THR B 1 62 ? -9.555 -28.453 -33.594 1 97.88 62 THR B C 1
ATOM 3509 O O . THR B 1 62 ? -8.797 -29.359 -33.219 1 97.88 62 THR B O 1
ATOM 3512 N N . ARG B 1 63 ? -9.32 -27.109 -33.469 1 98.44 63 ARG B N 1
ATOM 3513 C CA . ARG B 1 63 ? -7.949 -26.734 -33.125 1 98.44 63 ARG B CA 1
ATOM 3514 C C . ARG B 1 63 ? -7.684 -26.938 -31.641 1 98.44 63 ARG B C 1
ATOM 3516 O O . ARG B 1 63 ? -6.531 -27.047 -31.219 1 98.44 63 ARG B O 1
ATOM 3523 N N . LEU B 1 64 ? -8.695 -26.891 -30.875 1 98.81 64 LEU B N 1
ATOM 3524 C CA . LEU B 1 64 ? -8.656 -27.203 -29.453 1 98.81 64 LEU B CA 1
ATOM 3525 C C . LEU B 1 64 ? -9.414 -28.5 -29.156 1 98.81 64 LEU B C 1
ATOM 3527 O O . LEU B 1 64 ? -10.641 -28.531 -29.234 1 98.81 64 LEU B O 1
ATOM 3531 N N . LYS B 1 65 ? -8.695 -29.516 -28.859 1 98.81 65 LYS B N 1
ATOM 3532 C CA . LYS B 1 65 ? -9.297 -30.797 -28.5 1 98.81 65 LYS B CA 1
ATOM 3533 C C . LYS B 1 65 ? -9.047 -31.125 -27.031 1 98.81 65 LYS B C 1
ATOM 3535 O O . LYS B 1 65 ? -7.91 -31.078 -26.562 1 98.81 65 LYS B O 1
ATOM 3540 N N . ALA B 1 66 ? -10.078 -31.438 -26.297 1 98.81 66 ALA B N 1
ATOM 3541 C CA . ALA B 1 66 ? -9.977 -31.719 -24.875 1 98.81 66 ALA B CA 1
ATOM 3542 C C . ALA B 1 66 ? -10.062 -33.219 -24.594 1 98.81 66 ALA B C 1
ATOM 3544 O O . ALA B 1 66 ? -10.789 -33.938 -25.281 1 98.81 66 ALA B O 1
ATOM 3545 N N . THR B 1 67 ? -9.344 -33.688 -23.656 1 98.75 67 THR B N 1
ATOM 3546 C CA . THR B 1 67 ? -9.289 -35.125 -23.312 1 98.75 67 THR B CA 1
ATOM 3547 C C . THR B 1 67 ? -9 -35.312 -21.828 1 98.75 67 THR B C 1
ATOM 3549 O O . THR B 1 67 ? -8.359 -34.438 -21.203 1 98.75 67 THR B O 1
ATOM 3552 N N . PRO B 1 68 ? -9.469 -36.344 -21.188 1 98.31 68 PRO B N 1
ATOM 3553 C CA . PRO B 1 68 ? -9.133 -36.625 -19.797 1 98.31 68 PRO B CA 1
ATOM 3554 C C . PRO B 1 68 ? -7.863 -37.438 -19.641 1 98.31 68 PRO B C 1
ATOM 3556 O O . PRO B 1 68 ? -7.469 -37.781 -18.531 1 98.31 68 PRO B O 1
ATOM 3559 N N . LYS B 1 69 ? -7.207 -37.75 -20.781 1 98.12 69 LYS B N 1
ATOM 3560 C CA . LYS B 1 69 ? -6.062 -38.656 -20.75 1 98.12 69 LYS B CA 1
ATOM 3561 C C . LYS B 1 69 ? -4.777 -37.938 -21.141 1 98.12 69 LYS B C 1
ATOM 3563 O O . LYS B 1 69 ? -4.691 -37.375 -22.234 1 98.12 69 LYS B O 1
ATOM 3568 N N . TYR B 1 70 ? -3.799 -38.062 -20.281 1 98.38 70 TYR B N 1
ATOM 3569 C CA . TYR B 1 70 ? -2.498 -37.469 -20.578 1 98.38 70 TYR B CA 1
ATOM 3570 C C . TYR B 1 70 ? -1.896 -38.062 -21.844 1 98.38 70 TYR B C 1
ATOM 3572 O O . TYR B 1 70 ? -1.251 -37.344 -22.609 1 98.38 70 TYR B O 1
ATOM 3580 N N . GLU B 1 71 ? -2.1 -39.312 -22.172 1 98.06 71 GLU B N 1
ATOM 3581 C CA . GLU B 1 71 ? -1.514 -40.031 -23.281 1 98.06 71 GLU B CA 1
ATOM 3582 C C . GLU B 1 71 ? -1.908 -39.406 -24.625 1 98.06 71 GLU B C 1
ATOM 3584 O O . GLU B 1 71 ? -1.151 -39.5 -25.594 1 98.06 71 GLU B O 1
ATOM 3589 N N . ASP B 1 72 ? -3.006 -38.812 -24.609 1 98.25 72 ASP B N 1
ATOM 3590 C CA . ASP B 1 72 ? -3.502 -38.188 -25.844 1 98.25 72 ASP B CA 1
ATOM 3591 C C . ASP B 1 72 ? -2.693 -36.969 -26.188 1 98.25 72 ASP B C 1
ATOM 3593 O O . ASP B 1 72 ? -2.775 -36.469 -27.312 1 98.25 72 ASP B O 1
ATOM 3597 N N . ALA B 1 73 ? -1.938 -36.438 -25.266 1 98.44 73 ALA B N 1
ATOM 3598 C CA . ALA B 1 73 ? -1.131 -35.25 -25.5 1 98.44 73 ALA B CA 1
ATOM 3599 C C . ALA B 1 73 ? 0.328 -35.625 -25.75 1 98.44 73 ALA B C 1
ATOM 3601 O O . ALA B 1 73 ? 1.186 -34.719 -25.859 1 98.44 73 ALA B O 1
ATOM 3602 N N . ALA B 1 74 ? 0.64 -36.875 -25.938 1 97.94 74 ALA B N 1
ATOM 3603 C CA . ALA B 1 74 ? 2.014 -37.344 -26.031 1 97.94 74 ALA B CA 1
ATOM 3604 C C . ALA B 1 74 ? 2.725 -36.781 -27.25 1 97.94 74 ALA B C 1
ATOM 3606 O O . ALA B 1 74 ? 3.953 -36.688 -27.281 1 97.94 74 ALA B O 1
ATOM 3607 N N . ASP B 1 75 ? 1.997 -36.406 -28.266 1 97.5 75 ASP B N 1
ATOM 3608 C CA . ASP B 1 75 ? 2.596 -35.938 -29.516 1 97.5 75 ASP B CA 1
ATOM 3609 C C . ASP B 1 75 ? 2.865 -34.438 -29.438 1 97.5 75 ASP B C 1
ATOM 3611 O O . ASP B 1 75 ? 3.441 -33.844 -30.359 1 97.5 75 ASP B O 1
ATOM 3615 N N . CYS B 1 76 ? 2.494 -33.781 -28.344 1 98.44 76 CYS B N 1
ATOM 3616 C CA . CYS B 1 76 ? 2.795 -32.375 -28.141 1 98.44 76 CYS B CA 1
ATOM 3617 C C . CYS B 1 76 ? 4.27 -32.188 -27.812 1 98.44 76 CYS B C 1
ATOM 3619 O O . CYS B 1 76 ? 4.953 -33.125 -27.406 1 98.44 76 CYS B O 1
ATOM 3621 N N . SER B 1 77 ? 4.719 -30.969 -28.047 1 98.44 77 SER B N 1
ATOM 3622 C CA . SER B 1 77 ? 6.109 -30.641 -27.75 1 98.44 77 SER B CA 1
ATOM 3623 C C . SER B 1 77 ? 6.203 -29.562 -26.672 1 98.44 77 SER B C 1
ATOM 3625 O O . SER B 1 77 ? 7.305 -29.172 -26.281 1 98.44 77 SER B O 1
ATOM 3627 N N . ALA B 1 78 ? 5.113 -29.062 -26.25 1 98.81 78 ALA B N 1
ATOM 3628 C CA . ALA B 1 78 ? 5.027 -28.078 -25.172 1 98.81 78 ALA B CA 1
ATOM 3629 C C . ALA B 1 78 ? 3.867 -28.391 -24.234 1 98.81 78 ALA B C 1
ATOM 3631 O O . ALA B 1 78 ? 2.789 -28.781 -24.688 1 98.81 78 ALA B O 1
ATOM 3632 N N . TYR B 1 79 ? 4.125 -28.25 -22.984 1 98.94 79 TYR B N 1
ATOM 3633 C CA . TYR B 1 79 ? 3.131 -28.5 -21.953 1 98.94 79 TYR B CA 1
ATOM 3634 C C . TYR B 1 79 ? 3.006 -27.312 -21 1 98.94 79 TYR B C 1
ATOM 3636 O O . TYR B 1 79 ? 3.977 -26.938 -20.344 1 98.94 79 TYR B O 1
ATOM 3644 N N . ILE B 1 80 ? 1.855 -26.719 -20.953 1 98.88 80 ILE B N 1
ATOM 3645 C CA . ILE B 1 80 ? 1.55 -25.641 -20.031 1 98.88 80 ILE B CA 1
ATOM 3646 C C . ILE B 1 80 ? 0.618 -26.156 -18.938 1 98.88 80 ILE B C 1
ATOM 3648 O O . ILE B 1 80 ? -0.475 -26.656 -19.219 1 98.88 80 ILE B O 1
ATOM 3652 N N . VAL B 1 81 ? 1.079 -26.062 -17.719 1 98.88 81 VAL B N 1
ATOM 3653 C CA . VAL B 1 81 ? 0.336 -26.656 -16.609 1 98.88 81 VAL B CA 1
ATOM 3654 C C . VAL B 1 81 ? -0.265 -25.547 -15.75 1 98.88 81 VAL B C 1
ATOM 3656 O O . VAL B 1 81 ? 0.455 -24.688 -15.25 1 98.88 81 VAL B O 1
ATOM 3659 N N . ILE B 1 82 ? -1.546 -25.547 -15.547 1 98.06 82 ILE B N 1
ATOM 3660 C CA . ILE B 1 82 ? -2.256 -24.578 -14.727 1 98.06 82 ILE B CA 1
ATOM 3661 C C . ILE B 1 82 ? -3.359 -25.266 -13.938 1 98.06 82 ILE B C 1
ATOM 3663 O O . ILE B 1 82 ? -4.488 -25.406 -14.422 1 98.06 82 ILE B O 1
ATOM 3667 N N . VAL B 1 83 ? -3.041 -25.781 -12.781 1 97 83 VAL B N 1
ATOM 3668 C CA . VAL B 1 83 ? -3.945 -26.469 -11.859 1 97 83 VAL B CA 1
ATOM 3669 C C . VAL B 1 83 ? -3.9 -25.781 -10.492 1 97 83 VAL B C 1
ATOM 3671 O O . VAL B 1 83 ? -2.967 -25.031 -10.195 1 97 83 VAL B O 1
ATOM 3674 N N . PRO B 1 84 ? -4.863 -25.953 -9.688 1 92.88 84 PRO B N 1
ATOM 3675 C CA . PRO B 1 84 ? -4.938 -25.203 -8.438 1 92.88 84 PRO B CA 1
ATOM 3676 C C . PRO B 1 84 ? -3.848 -25.594 -7.445 1 92.88 84 PRO B C 1
ATOM 3678 O O . PRO B 1 84 ? -3.445 -26.75 -7.395 1 92.88 84 PRO B O 1
ATOM 3681 N N . LEU B 1 85 ? -3.354 -24.672 -6.77 1 93.75 85 LEU B N 1
ATOM 3682 C CA . LEU B 1 85 ? -2.572 -24.859 -5.551 1 93.75 85 LEU B CA 1
ATOM 3683 C C . LEU B 1 85 ? -3.305 -24.297 -4.344 1 93.75 85 LEU B C 1
ATOM 3685 O O . LEU B 1 85 ? -3.484 -23.078 -4.238 1 93.75 85 LEU B O 1
ATOM 3689 N N . LEU B 1 86 ? -3.686 -25.109 -3.439 1 90.5 86 LEU B N 1
ATOM 3690 C CA . LEU B 1 86 ? -4.465 -24.703 -2.271 1 90.5 86 LEU B CA 1
ATOM 3691 C C . LEU B 1 86 ? -3.598 -24.703 -1.019 1 90.5 86 LEU B C 1
ATOM 3693 O O . LEU B 1 86 ? -2.479 -25.219 -1.026 1 90.5 86 LEU B O 1
ATOM 3697 N N . LEU B 1 87 ? -4.066 -23.984 -0.033 1 92.44 87 LEU B N 1
ATOM 3698 C CA . LEU B 1 87 ? -3.428 -24.016 1.278 1 92.44 87 LEU B CA 1
ATOM 3699 C C . LEU B 1 87 ? -4.125 -25.016 2.193 1 92.44 87 LEU B C 1
ATOM 3701 O O . LEU B 1 87 ? -5.348 -25.172 2.137 1 92.44 87 LEU B O 1
ATOM 3705 N N . ASP B 1 88 ? -3.369 -25.609 3.049 1 92.19 88 ASP B N 1
ATOM 3706 C CA . ASP B 1 88 ? -3.971 -26.469 4.059 1 92.19 88 ASP B CA 1
ATOM 3707 C C . ASP B 1 88 ? -4.461 -25.672 5.254 1 92.19 88 ASP B C 1
ATOM 3709 O O . ASP B 1 88 ? -4.48 -24.438 5.215 1 92.19 88 ASP B O 1
ATOM 3713 N N . GLU B 1 89 ? -4.895 -26.328 6.27 1 89.44 89 GLU B N 1
ATOM 3714 C CA . GLU B 1 89 ? -5.492 -25.688 7.434 1 89.44 89 GLU B CA 1
ATOM 3715 C C . GLU B 1 89 ? -4.473 -24.828 8.18 1 89.44 89 GLU B C 1
ATOM 3717 O O . GLU B 1 89 ? -4.84 -23.875 8.867 1 89.44 89 GLU B O 1
ATOM 3722 N N . LEU B 1 90 ? -3.264 -25.172 8.039 1 91.56 90 LEU B N 1
ATOM 3723 C CA . LEU B 1 90 ? -2.203 -24.438 8.719 1 91.56 90 LEU B CA 1
ATOM 3724 C C . LEU B 1 90 ? -1.603 -23.375 7.793 1 91.56 90 LEU B C 1
ATOM 3726 O O . LEU B 1 90 ? -0.564 -22.797 8.109 1 91.56 90 LEU B O 1
ATOM 3730 N N . LYS B 1 91 ? -2.189 -23.156 6.613 1 92.75 91 LYS B N 1
ATOM 3731 C CA . LYS B 1 91 ? -1.817 -22.125 5.637 1 92.75 91 LYS B CA 1
ATOM 3732 C C . LYS B 1 91 ? -0.532 -22.516 4.906 1 92.75 91 LYS B C 1
ATOM 3734 O O . LYS B 1 91 ? 0.191 -21.641 4.418 1 92.75 91 LYS B O 1
ATOM 3739 N N . ASN B 1 92 ? -0.264 -23.781 4.871 1 94.88 92 ASN B N 1
ATOM 3740 C CA . ASN B 1 92 ? 0.823 -24.281 4.031 1 94.88 92 ASN B CA 1
ATOM 3741 C C . ASN B 1 92 ? 0.325 -24.672 2.643 1 94.88 92 ASN B C 1
ATOM 3743 O O . ASN B 1 92 ? -0.779 -25.188 2.5 1 94.88 92 ASN B O 1
ATOM 3747 N N . PRO B 1 93 ? 1.173 -24.469 1.654 1 95.38 93 PRO B N 1
ATOM 3748 C CA . PRO B 1 93 ? 0.772 -24.922 0.322 1 95.38 93 PRO B CA 1
ATOM 3749 C C . PRO B 1 93 ? 0.644 -26.438 0.231 1 95.38 93 PRO B C 1
ATOM 3751 O O . PRO B 1 93 ? 1.505 -27.172 0.732 1 95.38 93 PRO B O 1
ATOM 3754 N N . ASP B 1 94 ? -0.405 -26.875 -0.326 1 96.12 94 ASP B N 1
ATOM 3755 C CA . ASP B 1 94 ? -0.618 -28.281 -0.643 1 96.12 94 ASP B CA 1
ATOM 3756 C C . ASP B 1 94 ? -0.287 -28.578 -2.105 1 96.12 94 ASP B C 1
ATOM 3758 O O . ASP B 1 94 ? -1.068 -28.25 -3 1 96.12 94 ASP B O 1
ATOM 3762 N N . PHE B 1 95 ? 0.762 -29.359 -2.314 1 97.5 95 PHE B N 1
ATOM 3763 C CA . PHE B 1 95 ? 1.288 -29.516 -3.666 1 97.5 95 PHE B CA 1
ATOM 3764 C C . PHE B 1 95 ? 0.714 -30.766 -4.32 1 97.5 95 PHE B C 1
ATOM 3766 O O . PHE B 1 95 ? 1.104 -31.125 -5.434 1 97.5 95 PHE B O 1
ATOM 3773 N N . SER B 1 96 ? -0.24 -31.422 -3.736 1 97.75 96 SER B N 1
ATOM 3774 C CA . SER B 1 96 ? -0.69 -32.75 -4.191 1 97.75 96 SER B CA 1
ATOM 3775 C C . SER B 1 96 ? -1.234 -32.688 -5.613 1 97.75 96 SER B C 1
ATOM 3777 O O . SER B 1 96 ? -0.876 -33.5 -6.457 1 97.75 96 SER B O 1
ATOM 3779 N N . ILE B 1 97 ? -2.105 -31.703 -5.863 1 97.38 97 ILE B N 1
ATOM 3780 C CA . ILE B 1 97 ? -2.709 -31.562 -7.188 1 97.38 97 ILE B CA 1
ATOM 3781 C C . ILE B 1 97 ? -1.637 -31.188 -8.211 1 97.38 97 ILE B C 1
ATOM 3783 O O . ILE B 1 97 ? -1.605 -31.734 -9.312 1 97.38 97 ILE B O 1
ATOM 3787 N N . LEU B 1 98 ? -0.771 -30.344 -7.84 1 98.12 98 LEU B N 1
ATOM 3788 C CA . LEU B 1 98 ? 0.315 -29.891 -8.711 1 98.12 98 LEU B CA 1
ATOM 3789 C C . LEU B 1 98 ? 1.256 -31.047 -9.031 1 98.12 98 LEU B C 1
ATOM 3791 O O . LEU B 1 98 ? 1.64 -31.25 -10.188 1 98.12 98 LEU B O 1
ATOM 3795 N N . GLU B 1 99 ? 1.604 -31.766 -8.023 1 98.56 99 GLU B N 1
ATOM 3796 C CA . GLU B 1 99 ? 2.486 -32.906 -8.211 1 98.56 99 GLU B CA 1
ATOM 3797 C C . GLU B 1 99 ? 1.873 -33.938 -9.164 1 98.56 99 GLU B C 1
ATOM 3799 O O . GLU B 1 99 ? 2.551 -34.438 -10.062 1 98.56 99 GLU B O 1
ATOM 3804 N N . SER B 1 100 ? 0.634 -34.219 -8.93 1 98.5 100 SER B N 1
ATOM 3805 C CA . SER B 1 100 ? -0.058 -35.188 -9.781 1 98.5 100 SER B CA 1
ATOM 3806 C C . SER B 1 100 ? -0.03 -34.75 -11.242 1 98.5 100 SER B C 1
ATOM 3808 O O . SER B 1 100 ? 0.204 -35.562 -12.133 1 98.5 100 SER B O 1
ATOM 3810 N N . ALA B 1 101 ? -0.288 -33.5 -11.477 1 98.69 101 ALA B N 1
ATOM 3811 C CA . ALA B 1 101 ? -0.305 -32.969 -12.844 1 98.69 101 ALA B CA 1
ATOM 3812 C C . ALA B 1 101 ? 1.068 -33.094 -13.492 1 98.69 101 ALA B C 1
ATOM 3814 O O . ALA B 1 101 ? 1.182 -33.531 -14.641 1 98.69 101 ALA B O 1
ATOM 3815 N N . PHE B 1 102 ? 2.117 -32.75 -12.789 1 98.81 102 PHE B N 1
ATOM 3816 C CA . PHE B 1 102 ? 3.451 -32.75 -13.383 1 98.81 102 PHE B CA 1
ATOM 3817 C C . PHE B 1 102 ? 3.975 -34.156 -13.547 1 98.81 102 PHE B C 1
ATOM 3819 O O . PHE B 1 102 ? 4.719 -34.469 -14.492 1 98.81 102 PHE B O 1
ATOM 3826 N N . ARG B 1 103 ? 3.607 -35.062 -12.688 1 98.62 103 ARG B N 1
ATOM 3827 C CA . ARG B 1 103 ? 3.957 -36.469 -12.898 1 98.62 103 ARG B CA 1
ATOM 3828 C C . ARG B 1 103 ? 3.234 -37.031 -14.109 1 98.62 103 ARG B C 1
ATOM 3830 O O . ARG B 1 103 ? 3.777 -37.875 -14.828 1 98.62 103 ARG B O 1
ATOM 3837 N N . GLY B 1 104 ? 1.942 -36.625 -14.258 1 98.69 104 GLY B N 1
ATOM 3838 C CA . GLY B 1 104 ? 1.234 -36.969 -15.477 1 98.69 104 GLY B CA 1
ATOM 3839 C C . GLY B 1 104 ? 1.959 -36.5 -16.734 1 98.69 104 GLY B C 1
ATOM 3840 O O . GLY B 1 104 ? 2.062 -37.281 -17.703 1 98.69 104 GLY B O 1
ATOM 3841 N N . VAL B 1 105 ? 2.48 -35.312 -16.797 1 98.88 105 VAL B N 1
ATOM 3842 C CA . VAL B 1 105 ? 3.256 -34.781 -17.906 1 98.88 105 VAL B CA 1
ATOM 3843 C C . VAL B 1 105 ? 4.559 -35.562 -18.047 1 98.88 105 VAL B C 1
ATOM 3845 O O . VAL B 1 105 ? 4.977 -35.906 -19.156 1 98.88 105 VAL B O 1
ATOM 3848 N N . GLY B 1 106 ? 5.195 -35.812 -16.938 1 98.75 106 GLY B N 1
ATOM 3849 C CA . GLY B 1 106 ? 6.449 -36.562 -16.922 1 98.75 106 GLY B CA 1
ATOM 3850 C C . GLY B 1 106 ? 6.363 -37.906 -17.641 1 98.75 106 GLY B C 1
ATOM 3851 O O . GLY B 1 106 ? 7.312 -38.312 -18.312 1 98.75 106 GLY B O 1
ATOM 3852 N N . ARG B 1 107 ? 5.23 -38.562 -17.547 1 98.44 107 ARG B N 1
ATOM 3853 C CA . ARG B 1 107 ? 5.043 -39.906 -18.125 1 98.44 107 ARG B CA 1
ATOM 3854 C C . ARG B 1 107 ? 5.051 -39.844 -19.641 1 98.44 107 ARG B C 1
ATOM 3856 O O . ARG B 1 107 ? 5.32 -40.844 -20.312 1 98.44 107 ARG B O 1
ATOM 3863 N N . ILE B 1 108 ? 4.777 -38.688 -20.203 1 98.5 108 ILE B N 1
ATOM 3864 C CA . ILE B 1 108 ? 4.688 -38.594 -21.656 1 98.5 108 ILE B CA 1
ATOM 3865 C C . ILE B 1 108 ? 5.738 -37.625 -22.188 1 98.5 108 ILE B C 1
ATOM 3867 O O . ILE B 1 108 ? 5.758 -37.312 -23.375 1 98.5 108 ILE B O 1
ATOM 3871 N N . LEU B 1 109 ? 6.582 -37.125 -21.312 1 98.62 109 LEU B N 1
ATOM 3872 C CA . LEU B 1 109 ? 7.594 -36.156 -21.656 1 98.62 109 LEU B CA 1
ATOM 3873 C C . LEU B 1 109 ? 8.68 -36.75 -22.531 1 98.62 109 LEU B C 1
ATOM 3875 O O . LEU B 1 109 ? 9.141 -37.875 -22.266 1 98.62 109 LEU B O 1
ATOM 3879 N N . LYS B 1 110 ? 9.102 -36.062 -23.562 1 98.44 110 LYS B N 1
ATOM 3880 C CA . LYS B 1 110 ? 10.164 -36.5 -24.469 1 98.44 110 LYS B CA 1
ATOM 3881 C C . LYS B 1 110 ? 11.297 -35.469 -24.516 1 98.44 110 LYS B C 1
ATOM 3883 O O . LYS B 1 110 ? 11.133 -34.312 -24.094 1 98.44 110 LYS B O 1
ATOM 3888 N N . LYS B 1 111 ? 12.438 -35.969 -25.047 1 98.44 111 LYS B N 1
ATOM 3889 C CA . LYS B 1 111 ? 13.586 -35.062 -25.234 1 98.44 111 LYS B CA 1
ATOM 3890 C C . LYS B 1 111 ? 13.227 -33.875 -26.141 1 98.44 111 LYS B C 1
ATOM 3892 O O . LYS B 1 111 ? 12.594 -34.062 -27.188 1 98.44 111 LYS B O 1
ATOM 3897 N N . GLY B 1 112 ? 13.562 -32.688 -25.625 1 98.19 112 GLY B N 1
ATOM 3898 C CA . GLY B 1 112 ? 13.352 -31.484 -26.422 1 98.19 112 GLY B CA 1
ATOM 3899 C C . GLY B 1 112 ? 12.078 -30.75 -26.062 1 98.19 112 GLY B C 1
ATOM 3900 O O . GLY B 1 112 ? 11.898 -29.594 -26.438 1 98.19 112 GLY B O 1
ATOM 3901 N N . ASP B 1 113 ? 11.211 -31.375 -25.281 1 98.69 113 ASP B N 1
ATOM 3902 C CA . ASP B 1 113 ? 9.938 -30.766 -24.906 1 98.69 113 ASP B CA 1
ATOM 3903 C C . ASP B 1 113 ? 10.156 -29.578 -23.969 1 98.69 113 ASP B C 1
ATOM 3905 O O . ASP B 1 113 ? 11.172 -29.516 -23.266 1 98.69 113 ASP B O 1
ATOM 3909 N N . ILE B 1 114 ? 9.242 -28.641 -23.984 1 98.75 114 ILE B N 1
ATOM 3910 C CA . ILE B 1 114 ? 9.25 -27.516 -23.062 1 98.75 114 ILE B CA 1
ATOM 3911 C C . ILE B 1 114 ? 8.023 -27.594 -22.141 1 98.75 114 ILE B C 1
ATOM 3913 O O . ILE B 1 114 ? 6.918 -27.891 -22.609 1 98.75 114 ILE B O 1
ATOM 3917 N N . VAL B 1 115 ? 8.273 -27.484 -20.844 1 98.94 115 VAL B N 1
ATOM 3918 C CA . VAL B 1 115 ? 7.211 -27.469 -19.844 1 98.94 115 VAL B CA 1
ATOM 3919 C C . VAL B 1 115 ? 7.16 -26.094 -19.156 1 98.94 115 VAL B C 1
ATOM 3921 O O . VAL B 1 115 ? 8.195 -25.547 -18.781 1 98.94 115 VAL B O 1
ATOM 3924 N N . VAL B 1 116 ? 5.973 -25.5 -19.031 1 98.94 116 VAL B N 1
ATOM 3925 C CA . VAL B 1 116 ? 5.805 -24.203 -18.375 1 98.94 116 VAL B CA 1
ATOM 3926 C C . VAL B 1 116 ? 4.754 -24.312 -17.281 1 98.94 116 VAL B C 1
ATOM 3928 O O . VAL B 1 116 ? 3.633 -24.766 -17.516 1 98.94 116 VAL B O 1
ATOM 3931 N N . LEU B 1 117 ? 5.102 -23.984 -16.062 1 98.88 117 LEU B N 1
ATOM 3932 C CA . LEU B 1 117 ? 4.168 -23.875 -14.953 1 98.88 117 LEU B CA 1
ATOM 3933 C C . LEU B 1 117 ? 3.529 -22.484 -14.922 1 98.88 117 LEU B C 1
ATOM 3935 O O . LEU B 1 117 ? 4.23 -21.484 -15 1 98.88 117 LEU B O 1
ATOM 3939 N N . GLU B 1 118 ? 2.193 -22.453 -14.797 1 98.44 118 GLU B N 1
ATOM 3940 C CA . GLU B 1 118 ? 1.509 -21.172 -14.75 1 98.44 118 GLU B CA 1
ATOM 3941 C C . GLU B 1 118 ? 0.873 -20.922 -13.383 1 98.44 118 GLU B C 1
ATOM 3943 O O . GLU B 1 118 ? 0.627 -19.781 -12.992 1 98.44 118 GLU B O 1
ATOM 3948 N N . THR B 1 119 ? 0.598 -21.984 -12.648 1 97.75 119 THR B N 1
ATOM 3949 C CA . THR B 1 119 ? -0.014 -21.875 -11.328 1 97.75 119 THR B CA 1
ATOM 3950 C C . THR B 1 119 ? 0.852 -21.016 -10.406 1 97.75 119 THR B C 1
ATOM 3952 O O . THR B 1 119 ? 2.076 -21.156 -10.398 1 97.75 119 THR B O 1
ATOM 3955 N N . THR B 1 120 ? 0.22 -20.094 -9.688 1 97.19 120 THR B N 1
ATOM 3956 C CA . THR B 1 120 ? 0.978 -19.312 -8.711 1 97.19 120 THR B CA 1
ATOM 3957 C C . THR B 1 120 ? 1.484 -20.203 -7.582 1 97.19 120 THR B C 1
ATOM 3959 O O . THR B 1 120 ? 0.709 -20.938 -6.973 1 97.19 120 THR B O 1
ATOM 3962 N N . VAL B 1 121 ? 2.754 -20.125 -7.324 1 97.94 121 VAL B N 1
ATOM 3963 C CA . VAL B 1 121 ? 3.404 -21 -6.355 1 97.94 121 VAL B CA 1
ATOM 3964 C C . VAL B 1 121 ? 4.414 -20.203 -5.531 1 97.94 121 VAL B C 1
ATOM 3966 O O . VAL B 1 121 ? 4.785 -19.078 -5.906 1 97.94 121 VAL B O 1
ATOM 3969 N N . PRO B 1 122 ? 4.82 -20.766 -4.344 1 97.81 122 PRO B N 1
ATOM 3970 C CA . PRO B 1 122 ? 5.938 -20.141 -3.633 1 97.81 122 PRO B CA 1
ATOM 3971 C C . PRO B 1 122 ? 7.203 -20.047 -4.484 1 97.81 122 PRO B C 1
ATOM 3973 O O . PRO B 1 122 ? 7.516 -20.984 -5.23 1 97.81 122 PRO B O 1
ATOM 3976 N N . PRO B 1 123 ? 7.949 -18.922 -4.371 1 98.44 123 PRO B N 1
ATOM 3977 C CA . PRO B 1 123 ? 9.172 -18.797 -5.164 1 98.44 123 PRO B CA 1
ATOM 3978 C C . PRO B 1 123 ? 10.148 -19.953 -4.953 1 98.44 123 PRO B C 1
ATOM 3980 O O . PRO B 1 123 ? 10.383 -20.359 -3.812 1 98.44 123 PRO B O 1
ATOM 3983 N N . GLY B 1 124 ? 10.656 -20.484 -6.062 1 98.25 124 GLY B N 1
ATOM 3984 C CA . GLY B 1 124 ? 11.586 -21.594 -6.02 1 98.25 124 GLY B CA 1
ATOM 3985 C C . GLY B 1 124 ? 10.938 -22.938 -6.332 1 98.25 124 GLY B C 1
ATOM 3986 O O . GLY B 1 124 ? 11.617 -23.938 -6.492 1 98.25 124 GLY B O 1
ATOM 3987 N N . THR B 1 125 ? 9.648 -22.984 -6.492 1 98.56 125 THR B N 1
ATOM 3988 C CA . THR B 1 125 ? 8.891 -24.219 -6.691 1 98.56 125 THR B CA 1
ATOM 3989 C C . THR B 1 125 ? 9.25 -24.859 -8.031 1 98.56 125 THR B C 1
ATOM 3991 O O . THR B 1 125 ? 9.484 -26.062 -8.102 1 98.56 125 THR B O 1
ATOM 3994 N N . THR B 1 126 ? 9.32 -24.109 -9.078 1 98.81 126 THR B N 1
ATOM 3995 C CA . THR B 1 126 ? 9.555 -24.625 -10.422 1 98.81 126 THR B CA 1
ATOM 3996 C C . THR B 1 126 ? 10.93 -25.281 -10.508 1 98.81 126 THR B C 1
ATOM 3998 O O . THR B 1 126 ? 11.055 -26.391 -11.031 1 98.81 126 THR B O 1
ATOM 4001 N N . GLU B 1 127 ? 11.977 -24.656 -9.992 1 98.62 127 GLU B N 1
ATOM 4002 C CA . GLU B 1 127 ? 13.352 -25.125 -10.172 1 98.62 127 GLU B CA 1
ATOM 4003 C C . GLU B 1 127 ? 13.695 -26.234 -9.188 1 98.62 127 GLU B C 1
ATOM 4005 O O . GLU B 1 127 ? 14.75 -26.875 -9.305 1 98.62 127 GLU B O 1
ATOM 4010 N N . THR B 1 128 ? 12.773 -26.5 -8.195 1 98.44 128 THR B N 1
ATOM 4011 C CA . THR B 1 128 ? 13.039 -27.562 -7.227 1 98.44 128 THR B CA 1
ATOM 4012 C C . THR B 1 128 ? 12.031 -28.703 -7.379 1 98.44 128 THR B C 1
ATOM 4014 O O . THR B 1 128 ? 12.258 -29.641 -8.141 1 98.44 128 THR B O 1
ATOM 4017 N N . LEU B 1 129 ? 10.773 -28.484 -6.922 1 98.62 129 LEU B N 1
ATOM 4018 C CA . LEU B 1 129 ? 9.773 -29.547 -6.848 1 98.62 129 LEU B CA 1
ATOM 4019 C C . LEU B 1 129 ? 9.352 -30 -8.25 1 98.62 129 LEU B C 1
ATOM 4021 O O . LEU B 1 129 ? 9.367 -31.188 -8.547 1 98.62 129 LEU B O 1
ATOM 4025 N N . VAL B 1 130 ? 9.016 -29.078 -9.062 1 98.88 130 VAL B N 1
ATOM 4026 C CA . VAL B 1 130 ? 8.508 -29.406 -10.391 1 98.88 130 VAL B CA 1
ATOM 4027 C C . VAL B 1 130 ? 9.594 -30.109 -11.195 1 98.88 130 VAL B C 1
ATOM 4029 O O . VAL B 1 130 ? 9.328 -31.125 -11.852 1 98.88 130 VAL B O 1
ATOM 4032 N N . LYS B 1 131 ? 10.805 -29.516 -11.141 1 98.88 131 LYS B N 1
ATOM 4033 C CA . LYS B 1 131 ? 11.945 -30.156 -11.805 1 98.88 131 LYS B CA 1
ATOM 4034 C C . LYS B 1 131 ? 12.109 -31.594 -11.344 1 98.88 131 LYS B C 1
ATOM 4036 O O . LYS B 1 131 ? 12.25 -32.5 -12.156 1 98.88 131 LYS B O 1
ATOM 4041 N N . GLU B 1 132 ? 12.055 -31.812 -10.055 1 98.75 132 GLU B N 1
ATOM 4042 C CA . GLU B 1 132 ? 12.234 -33.125 -9.461 1 98.75 132 GLU B CA 1
ATOM 4043 C C . GLU B 1 132 ? 11.156 -34.094 -9.938 1 98.75 132 GLU B C 1
ATOM 4045 O O . GLU B 1 132 ? 11.453 -35.25 -10.32 1 98.75 132 GLU B O 1
ATOM 4050 N N . TRP B 1 133 ? 9.898 -33.688 -9.93 1 98.88 133 TRP B N 1
ATOM 4051 C CA . TRP B 1 133 ? 8.789 -34.531 -10.336 1 98.88 133 TRP B CA 1
ATOM 4052 C C . TRP B 1 133 ? 8.93 -34.969 -11.797 1 98.88 133 TRP B C 1
ATOM 4054 O O . TRP B 1 133 ? 8.695 -36.125 -12.141 1 98.88 133 TRP B O 1
ATOM 4064 N N . LEU B 1 134 ? 9.32 -34.031 -12.656 1 98.88 134 LEU B N 1
ATOM 4065 C CA . LEU B 1 134 ? 9.477 -34.312 -14.078 1 98.88 134 LEU B CA 1
ATOM 4066 C C . LEU B 1 134 ? 10.641 -35.25 -14.328 1 98.88 134 LEU B C 1
ATOM 4068 O O . LEU B 1 134 ? 10.516 -36.188 -15.109 1 98.88 134 LEU B O 1
ATOM 4072 N N . GLU B 1 135 ? 11.766 -34.969 -13.672 1 98.81 135 GLU B N 1
ATOM 4073 C CA . GLU B 1 135 ? 12.938 -35.844 -13.852 1 98.81 135 GLU B CA 1
ATOM 4074 C C . GLU B 1 135 ? 12.672 -37.25 -13.367 1 98.81 135 GLU B C 1
ATOM 4076 O O . GLU B 1 135 ? 13.023 -38.219 -14.047 1 98.81 135 GLU B O 1
ATOM 4081 N N . GLU B 1 136 ? 12.062 -37.375 -12.227 1 98.69 136 GLU B N 1
ATOM 4082 C CA . GLU B 1 136 ? 11.781 -38.688 -11.641 1 98.69 136 GLU B CA 1
ATOM 4083 C C . GLU B 1 136 ? 10.844 -39.5 -12.531 1 98.69 136 GLU B C 1
ATOM 4085 O O . GLU B 1 136 ? 11.062 -40.719 -12.742 1 98.69 136 GLU B O 1
ATOM 4090 N N . GLU B 1 137 ? 9.82 -38.844 -13.023 1 98.5 137 GLU B N 1
ATOM 4091 C CA . GLU B 1 137 ? 8.766 -39.562 -13.742 1 98.5 137 GLU B CA 1
ATOM 4092 C C . GLU B 1 137 ? 9.188 -39.844 -15.18 1 98.5 137 GLU B C 1
ATOM 4094 O O . GLU B 1 137 ? 8.797 -40.875 -15.75 1 98.5 137 GLU B O 1
ATOM 4099 N N . SER B 1 138 ? 9.914 -39.031 -15.781 1 98.44 138 SER B N 1
ATOM 4100 C CA . SER B 1 138 ? 10.258 -39.156 -17.188 1 98.44 138 SER B CA 1
ATOM 4101 C C . SER B 1 138 ? 11.57 -39.906 -17.375 1 98.44 138 SER B C 1
ATOM 4103 O O . SER B 1 138 ? 11.82 -40.469 -18.438 1 98.44 138 SER B O 1
ATOM 4105 N N . GLY B 1 139 ? 12.438 -39.844 -16.438 1 98.38 139 GLY B N 1
ATOM 4106 C CA . GLY B 1 139 ? 13.789 -40.375 -16.562 1 98.38 139 GLY B CA 1
ATOM 4107 C C . GLY B 1 139 ? 14.719 -39.438 -17.312 1 98.38 139 GLY B C 1
ATOM 4108 O O . GLY B 1 139 ? 15.891 -39.75 -17.531 1 98.38 139 GLY B O 1
ATOM 4109 N N . LEU B 1 140 ? 14.203 -38.25 -17.672 1 98.56 140 LEU B N 1
ATOM 4110 C CA . LEU B 1 140 ? 15.008 -37.25 -18.344 1 98.56 140 LEU B CA 1
ATOM 4111 C C . LEU B 1 140 ? 15.594 -36.25 -17.344 1 98.56 140 LEU B C 1
ATOM 4113 O O . LEU B 1 140 ? 15.086 -36.125 -16.219 1 98.56 140 LEU B O 1
ATOM 4117 N N . GLU B 1 141 ? 16.625 -35.594 -17.766 1 98 141 GLU B N 1
ATOM 4118 C CA . GLU B 1 141 ? 17.234 -34.562 -16.938 1 98 141 GLU B CA 1
ATOM 4119 C C . GLU B 1 141 ? 17.062 -33.188 -17.594 1 98 141 GLU B C 1
ATOM 4121 O O . GLU B 1 141 ? 16.938 -33.062 -18.812 1 98 141 GLU B O 1
ATOM 4126 N N . LEU B 1 142 ? 17.078 -32.219 -16.734 1 97.25 142 LEU B N 1
ATOM 4127 C CA . LEU B 1 142 ? 17.047 -30.859 -17.281 1 97.25 142 LEU B CA 1
ATOM 4128 C C . LEU B 1 142 ? 18.141 -30.672 -18.328 1 97.25 142 LEU B C 1
ATOM 4130 O O . LEU B 1 142 ? 19.281 -31.094 -18.141 1 97.25 142 LEU B O 1
ATOM 4134 N N . GLY B 1 143 ? 17.891 -30.016 -19.328 1 96.81 143 GLY B N 1
ATOM 4135 C CA . GLY B 1 143 ? 18.75 -29.953 -20.5 1 96.81 143 GLY B CA 1
ATOM 4136 C C . GLY B 1 143 ? 18.25 -30.844 -21.625 1 96.81 143 GLY B C 1
ATOM 4137 O O . GLY B 1 143 ? 18.422 -30.5 -22.797 1 96.81 143 GLY B O 1
ATOM 4138 N N . GLU B 1 144 ? 17.75 -32.031 -21.203 1 98.56 144 GLU B N 1
ATOM 4139 C CA . GLU B 1 144 ? 17.062 -32.875 -22.188 1 98.56 144 GLU B CA 1
ATOM 4140 C C . GLU B 1 144 ? 15.641 -32.375 -22.438 1 98.56 144 GLU B C 1
ATOM 4142 O O . GLU B 1 144 ? 15.07 -32.625 -23.516 1 98.56 144 GLU B O 1
ATOM 4147 N N . PHE B 1 145 ? 15.062 -31.797 -21.5 1 98.69 145 PHE B N 1
ATOM 4148 C CA . PHE B 1 145 ? 13.836 -31.016 -21.609 1 98.69 145 PHE B CA 1
ATOM 4149 C C . PHE B 1 145 ? 14.031 -29.609 -21.016 1 98.69 145 PHE B C 1
ATOM 4151 O O . PHE B 1 145 ? 15.078 -29.328 -20.438 1 98.69 145 PHE B O 1
ATOM 4158 N N . TYR B 1 146 ? 13.07 -28.734 -21.266 1 98.81 146 TYR B N 1
ATOM 4159 C CA . TYR B 1 146 ? 13.164 -27.344 -20.797 1 98.81 146 TYR B CA 1
ATOM 4160 C C . TYR B 1 146 ? 12 -27 -19.875 1 98.81 146 TYR B C 1
ATOM 4162 O O . TYR B 1 146 ? 10.93 -27.609 -19.969 1 98.81 146 TYR B O 1
ATOM 4170 N N . LEU B 1 147 ? 12.297 -26.141 -18.938 1 98.94 147 LEU B N 1
ATOM 4171 C CA . LEU B 1 147 ? 11.336 -25.859 -17.859 1 98.94 147 LEU B CA 1
ATOM 4172 C C . LEU B 1 147 ? 11.32 -24.375 -17.531 1 98.94 147 LEU B C 1
ATOM 4174 O O . LEU B 1 147 ? 12.367 -23.766 -17.312 1 98.94 147 LEU B O 1
ATOM 4178 N N . ALA B 1 148 ? 10.141 -23.812 -17.547 1 98.94 148 ALA B N 1
ATOM 4179 C CA . ALA B 1 148 ? 9.992 -22.375 -17.281 1 98.94 148 ALA B CA 1
ATOM 4180 C C . ALA B 1 148 ? 8.742 -22.109 -16.438 1 98.94 148 ALA B C 1
ATOM 4182 O O . ALA B 1 148 ? 7.988 -23.031 -16.125 1 98.94 148 ALA B O 1
ATOM 4183 N N . TYR B 1 149 ? 8.648 -20.906 -15.945 1 98.88 149 TYR B N 1
ATOM 4184 C CA . TYR B 1 149 ? 7.496 -20.422 -15.188 1 98.88 149 TYR B CA 1
ATOM 4185 C C . TYR B 1 149 ? 6.965 -19.125 -15.773 1 98.88 149 TYR B C 1
ATOM 4187 O O . TYR B 1 149 ? 7.738 -18.234 -16.125 1 98.88 149 TYR B O 1
ATOM 4195 N N . SER B 1 150 ? 5.676 -19.047 -15.898 1 98.81 150 SER B N 1
ATOM 4196 C CA . SER B 1 150 ? 4.965 -17.844 -16.297 1 98.81 150 SER B CA 1
ATOM 4197 C C . SER B 1 150 ? 3.648 -17.703 -15.539 1 98.81 150 SER B C 1
ATOM 4199 O O . SER B 1 150 ? 2.662 -18.375 -15.867 1 98.81 150 SER B O 1
ATOM 4201 N N . PRO B 1 151 ? 3.619 -16.797 -14.617 1 97.38 151 PRO B N 1
ATOM 4202 C CA . PRO B 1 151 ? 2.41 -16.719 -13.797 1 97.38 151 PRO B CA 1
ATOM 4203 C C . PRO B 1 151 ? 1.179 -16.297 -14.602 1 97.38 151 PRO B C 1
ATOM 4205 O O . PRO B 1 151 ? 1.28 -15.469 -15.508 1 97.38 151 PRO B O 1
ATOM 4208 N N . GLU B 1 152 ? 0.109 -16.859 -14.211 1 92.94 152 GLU B N 1
ATOM 4209 C CA . GLU B 1 152 ? -1.17 -16.375 -14.727 1 92.94 152 GLU B CA 1
ATOM 4210 C C . GLU B 1 152 ? -1.498 -14.984 -14.188 1 92.94 152 GLU B C 1
ATOM 4212 O O . GLU B 1 152 ? -1.488 -14.773 -12.977 1 92.94 152 GLU B O 1
ATOM 4217 N N . ARG B 1 153 ? -1.77 -13.992 -15.016 1 91.06 153 ARG B N 1
ATOM 4218 C CA . ARG B 1 153 ? -2.201 -12.648 -14.648 1 91.06 153 ARG B CA 1
ATOM 4219 C C . ARG B 1 153 ? -3.545 -12.312 -15.289 1 91.06 153 ARG B C 1
ATOM 4221 O O . ARG B 1 153 ? -3.635 -11.406 -16.109 1 91.06 153 ARG B O 1
ATOM 4228 N N . ILE B 1 154 ? -4.527 -13.031 -14.812 1 86.44 154 ILE B N 1
ATOM 4229 C CA . ILE B 1 154 ? -5.852 -12.883 -15.398 1 86.44 154 ILE B CA 1
ATOM 4230 C C . ILE B 1 154 ? -6.82 -12.328 -14.359 1 86.44 154 ILE B C 1
ATOM 4232 O O . ILE B 1 154 ? -6.438 -12.086 -13.211 1 86.44 154 ILE B O 1
ATOM 4236 N N . MET B 1 155 ? -7.934 -12.016 -14.797 1 80.88 155 MET B N 1
ATOM 4237 C CA . MET B 1 155 ? -9.07 -11.602 -13.977 1 80.88 155 MET B CA 1
ATOM 4238 C C . MET B 1 155 ? -10.328 -12.383 -14.344 1 80.88 155 MET B C 1
ATOM 4240 O O . MET B 1 155 ? -10.719 -12.406 -15.516 1 80.88 155 MET B O 1
ATOM 4244 N N . THR B 1 156 ? -10.836 -12.969 -13.336 1 78.94 156 THR B N 1
ATOM 4245 C CA . THR B 1 156 ? -12.047 -13.742 -13.594 1 78.94 156 THR B CA 1
ATOM 4246 C C . THR B 1 156 ? -13.078 -12.891 -14.328 1 78.94 156 THR B C 1
ATOM 4248 O O . THR B 1 156 ? -13.359 -11.758 -13.93 1 78.94 156 THR B O 1
ATOM 4251 N N . GLY B 1 157 ? -13.539 -13.367 -15.383 1 82.44 157 GLY B N 1
ATOM 4252 C CA . GLY B 1 157 ? -14.508 -12.672 -16.219 1 82.44 157 GLY B CA 1
ATOM 4253 C C . GLY B 1 157 ? -13.867 -11.922 -17.375 1 82.44 157 GLY B C 1
ATOM 4254 O O . GLY B 1 157 ? -14.547 -11.547 -18.328 1 82.44 157 GLY B O 1
ATOM 4255 N N . TYR B 1 158 ? -12.539 -11.75 -17.266 1 88.38 158 TYR B N 1
ATOM 4256 C CA . TYR B 1 158 ? -11.844 -10.977 -18.297 1 88.38 158 TYR B CA 1
ATOM 4257 C C . TYR B 1 158 ? -10.5 -11.609 -18.625 1 88.38 158 TYR B C 1
ATOM 4259 O O . TYR B 1 158 ? -9.516 -10.906 -18.859 1 88.38 158 TYR B O 1
ATOM 4267 N N . SER B 1 159 ? -10.484 -12.852 -18.625 1 91.69 159 SER B N 1
ATOM 4268 C CA . SER B 1 159 ? -9.227 -13.562 -18.828 1 91.69 159 SER B CA 1
ATOM 4269 C C . SER B 1 159 ? -8.688 -13.359 -20.234 1 91.69 159 SER B C 1
ATOM 4271 O O . SER B 1 159 ? -7.484 -13.188 -20.438 1 91.69 159 SER B O 1
ATOM 4273 N N . ILE B 1 160 ? -9.57 -13.352 -21.266 1 94.25 160 ILE B N 1
ATOM 4274 C CA . ILE B 1 160 ? -9.148 -13.273 -22.656 1 94.25 160 ILE B CA 1
ATOM 4275 C C . ILE B 1 160 ? -8.516 -11.906 -22.938 1 94.25 160 ILE B C 1
ATOM 4277 O O . ILE B 1 160 ? -7.426 -11.828 -23.5 1 94.25 160 ILE B O 1
ATOM 4281 N N . SER B 1 161 ? -9.227 -10.867 -22.484 1 93.31 161 SER B N 1
ATOM 4282 C CA . SER B 1 161 ? -8.688 -9.531 -22.672 1 93.31 161 SER B CA 1
ATOM 4283 C C . SER B 1 161 ? -7.355 -9.359 -21.938 1 93.31 161 SER B C 1
ATOM 4285 O O . SER B 1 161 ? -6.445 -8.703 -22.438 1 93.31 161 SER B O 1
ATOM 4287 N N . ARG B 1 162 ? -7.23 -9.945 -20.781 1 92.19 162 ARG B N 1
ATOM 4288 C CA . ARG B 1 162 ? -5.996 -9.867 -20.016 1 92.19 162 ARG B CA 1
ATOM 4289 C C . ARG B 1 162 ? -4.848 -10.562 -20.734 1 92.19 162 ARG B C 1
ATOM 4291 O O . ARG B 1 162 ? -3.73 -10.039 -20.781 1 92.19 162 ARG B O 1
ATOM 4298 N N . LEU B 1 163 ? -5.117 -11.703 -21.266 1 94.38 163 LEU B N 1
ATOM 4299 C CA . LEU B 1 163 ? -4.102 -12.461 -21.984 1 94.38 163 LEU B CA 1
ATOM 4300 C C . LEU B 1 163 ? -3.635 -11.711 -23.234 1 94.38 163 LEU B C 1
ATOM 4302 O O . LEU B 1 163 ? -2.471 -11.812 -23.625 1 94.38 163 LEU B O 1
ATOM 4306 N N . ARG B 1 164 ? -4.48 -10.922 -23.797 1 94.56 164 ARG B N 1
ATOM 4307 C CA . ARG B 1 164 ? -4.191 -10.25 -25.062 1 94.56 164 ARG B CA 1
ATOM 4308 C C . ARG B 1 164 ? -3.527 -8.898 -24.812 1 94.56 164 ARG B C 1
ATOM 4310 O O . ARG B 1 164 ? -2.82 -8.383 -25.688 1 94.56 164 ARG B O 1
ATOM 4317 N N . GLU B 1 165 ? -3.754 -8.305 -23.562 1 93.81 165 GLU B N 1
ATOM 4318 C CA . GLU B 1 165 ? -3.34 -6.914 -23.422 1 93.81 165 GLU B CA 1
ATOM 4319 C C . GLU B 1 165 ? -2.428 -6.738 -22.203 1 93.81 165 GLU B C 1
ATOM 4321 O O . GLU B 1 165 ? -1.445 -5.996 -22.266 1 93.81 165 GLU B O 1
ATOM 4326 N N . PHE B 1 166 ? -2.717 -7.398 -21.094 1 94.12 166 PHE B N 1
ATOM 4327 C CA . PHE B 1 166 ? -2.012 -7.195 -19.844 1 94.12 166 PHE B CA 1
ATOM 4328 C C . PHE B 1 166 ? -0.611 -7.793 -19.906 1 94.12 166 PHE B C 1
ATOM 4330 O O . PHE B 1 166 ? -0.411 -8.859 -20.484 1 94.12 166 PHE B O 1
ATOM 4337 N N . PRO B 1 167 ? 0.385 -7.074 -19.359 1 96.25 167 PRO B N 1
ATOM 4338 C CA . PRO B 1 167 ? 1.755 -7.586 -19.438 1 96.25 167 PRO B CA 1
ATOM 4339 C C . PRO B 1 167 ? 1.921 -8.922 -18.719 1 96.25 167 PRO B C 1
ATOM 4341 O O . PRO B 1 167 ? 1.405 -9.102 -17.609 1 96.25 167 PRO B O 1
ATOM 4344 N N . LYS B 1 168 ? 2.555 -9.859 -19.375 1 97.62 168 LYS B N 1
ATOM 4345 C CA . LYS B 1 168 ? 2.908 -11.156 -18.812 1 97.62 168 LYS B CA 1
ATOM 4346 C C . LYS B 1 168 ? 4.422 -11.297 -18.672 1 97.62 168 LYS B C 1
ATOM 4348 O O . LYS B 1 168 ? 5.18 -10.656 -19.391 1 97.62 168 LYS B O 1
ATOM 4353 N N . VAL B 1 169 ? 4.852 -12.094 -17.688 1 98.56 169 VAL B N 1
ATOM 4354 C CA . VAL B 1 169 ? 6.277 -12.336 -17.5 1 98.56 169 VAL B CA 1
ATOM 4355 C C . VAL B 1 169 ? 6.57 -13.828 -17.641 1 98.56 169 VAL B C 1
ATOM 4357 O O . VAL B 1 169 ? 5.684 -14.656 -17.469 1 98.56 169 VAL B O 1
ATOM 4360 N N . ILE B 1 170 ? 7.773 -14.172 -18 1 98.81 170 ILE B N 1
ATOM 4361 C CA . ILE B 1 170 ? 8.188 -15.562 -18.141 1 98.81 170 ILE B CA 1
ATOM 4362 C C . ILE B 1 170 ? 9.672 -15.695 -17.797 1 98.81 170 ILE B C 1
ATOM 4364 O O . ILE B 1 170 ? 10.469 -14.805 -18.109 1 98.81 170 ILE B O 1
ATOM 4368 N N . GLY B 1 171 ? 10.047 -16.656 -17.031 1 98.81 171 GLY B N 1
ATOM 4369 C CA . GLY B 1 171 ? 11.422 -16.969 -16.672 1 98.81 171 GLY B CA 1
ATOM 4370 C C . GLY B 1 171 ? 11.727 -18.453 -16.656 1 98.81 171 GLY B C 1
ATOM 4371 O O . GLY B 1 171 ? 10.883 -19.266 -16.25 1 98.81 171 GLY B O 1
ATOM 4372 N N . GLY B 1 172 ? 12.891 -18.812 -17.141 1 98.88 172 GLY B N 1
ATOM 4373 C CA . GLY B 1 172 ? 13.297 -20.219 -17.203 1 98.88 172 GLY B CA 1
ATOM 4374 C C . GLY B 1 172 ? 14.094 -20.656 -15.984 1 98.88 172 GLY B C 1
ATOM 4375 O O . GLY B 1 172 ? 14.609 -19.828 -15.234 1 98.88 172 GLY B O 1
ATOM 4376 N N . VAL B 1 173 ? 14.125 -22 -15.727 1 98.75 173 VAL B N 1
ATOM 4377 C CA . VAL B 1 173 ? 14.969 -22.531 -14.664 1 98.75 173 VAL B CA 1
ATOM 4378 C C . VAL B 1 173 ? 16.438 -22.375 -15.039 1 98.75 173 VAL B C 1
ATOM 4380 O O . VAL B 1 173 ? 17.312 -22.422 -14.164 1 98.75 173 VAL B O 1
ATOM 4383 N N . ASN B 1 174 ? 16.703 -22.219 -16.281 1 98.19 174 ASN B N 1
ATOM 4384 C CA . ASN B 1 174 ? 17.969 -21.781 -16.859 1 98.19 174 ASN B CA 1
ATOM 4385 C C . ASN B 1 174 ? 17.766 -20.906 -18.094 1 98.19 174 ASN B C 1
ATOM 4387 O O . ASN B 1 174 ? 16.625 -20.672 -18.516 1 98.19 174 ASN B O 1
ATOM 4391 N N . GLU B 1 175 ? 18.828 -20.359 -18.594 1 98.06 175 GLU B N 1
ATOM 4392 C CA . GLU B 1 175 ? 18.75 -19.375 -19.672 1 98.06 175 GLU B CA 1
ATOM 4393 C C . GLU B 1 175 ? 18.062 -19.969 -20.906 1 98.06 175 GLU B C 1
ATOM 4395 O O . GLU 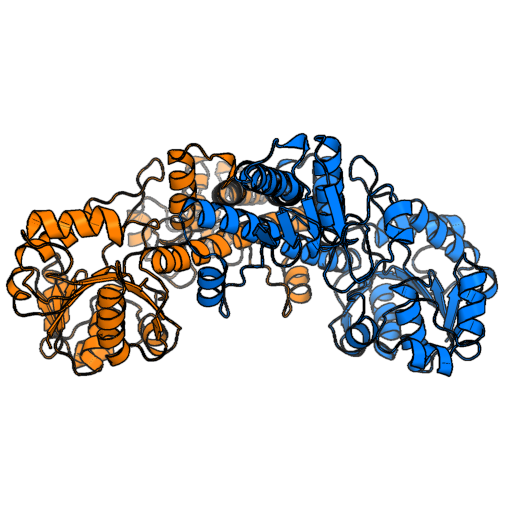B 1 175 ? 17.172 -19.344 -21.484 1 98.06 175 GLU B O 1
ATOM 4400 N N . GLU B 1 176 ? 18.438 -21.141 -21.266 1 98.5 176 GLU B N 1
ATOM 4401 C CA . GLU B 1 176 ? 17.891 -21.766 -22.469 1 98.5 176 GLU B CA 1
ATOM 4402 C C . GLU B 1 176 ? 16.391 -22.031 -22.312 1 98.5 176 GLU B C 1
ATOM 4404 O O . GLU B 1 176 ? 15.625 -21.812 -23.25 1 98.5 176 GLU B O 1
ATOM 4409 N N . SER B 1 177 ? 15.992 -22.5 -21.188 1 98.75 177 SER B N 1
ATOM 4410 C CA . SER B 1 177 ? 14.578 -22.734 -20.906 1 98.75 177 SER B CA 1
ATOM 4411 C C . SER B 1 177 ? 13.766 -21.453 -21.047 1 98.75 177 SER B C 1
ATOM 4413 O O . SER B 1 177 ? 12.656 -21.469 -21.578 1 98.75 177 SER B O 1
ATOM 4415 N N . GLY B 1 178 ? 14.305 -20.359 -20.5 1 98.75 178 GLY B N 1
ATOM 4416 C CA . GLY B 1 178 ? 13.625 -19.078 -20.594 1 98.75 178 GLY B CA 1
ATOM 4417 C C . GLY B 1 178 ? 13.43 -18.609 -22.031 1 98.75 178 GLY B C 1
ATOM 4418 O O . GLY B 1 178 ? 12.344 -18.156 -22.391 1 98.75 178 GLY B O 1
ATOM 4419 N N . GLU B 1 179 ? 14.43 -18.734 -22.766 1 98.62 179 GLU B N 1
ATOM 4420 C CA . GLU B 1 179 ? 14.391 -18.297 -24.172 1 98.62 179 GLU B CA 1
ATOM 4421 C C . GLU B 1 179 ? 13.383 -19.125 -24.969 1 98.62 179 GLU B C 1
ATOM 4423 O O . GLU B 1 179 ? 12.609 -18.578 -25.75 1 98.62 179 GLU B O 1
ATOM 4428 N N . ARG B 1 180 ? 13.406 -20.422 -24.781 1 98.38 180 ARG B N 1
ATOM 4429 C CA . ARG B 1 180 ? 12.484 -21.297 -25.484 1 98.38 180 ARG B CA 1
ATOM 4430 C C . ARG B 1 180 ? 11.039 -21.016 -25.094 1 98.38 180 ARG B C 1
ATOM 4432 O O . ARG B 1 180 ? 10.148 -21 -25.953 1 98.38 180 ARG B O 1
ATOM 4439 N N . ALA B 1 181 ? 10.852 -20.812 -23.812 1 98.75 181 ALA B N 1
ATOM 4440 C CA . ALA B 1 181 ? 9.508 -20.5 -23.344 1 98.75 181 ALA B CA 1
ATOM 4441 C C . ALA B 1 181 ? 9.047 -19.141 -23.891 1 98.75 181 ALA B C 1
ATOM 4443 O O . ALA B 1 181 ? 7.887 -18.984 -24.281 1 98.75 181 ALA B O 1
ATOM 4444 N N . TYR B 1 182 ? 9.906 -18.172 -23.859 1 98.75 182 TYR B N 1
ATOM 4445 C CA . TYR B 1 182 ? 9.594 -16.859 -24.406 1 98.75 182 TYR B CA 1
ATOM 4446 C C . TYR B 1 182 ? 9.195 -16.953 -25.875 1 98.75 182 TYR B C 1
ATOM 4448 O O . TYR B 1 182 ? 8.227 -16.328 -26.297 1 98.75 182 TYR B O 1
ATOM 4456 N N . ASP B 1 183 ? 9.969 -17.719 -26.625 1 98.38 183 ASP B N 1
ATOM 4457 C CA . ASP B 1 183 ? 9.688 -17.906 -28.047 1 98.38 183 ASP B CA 1
ATOM 4458 C C . ASP B 1 183 ? 8.305 -18.531 -28.25 1 98.38 183 ASP B C 1
ATOM 4460 O O . ASP B 1 183 ? 7.562 -18.125 -29.141 1 98.38 183 ASP B O 1
ATOM 4464 N N . LEU B 1 184 ? 8.031 -19.484 -27.484 1 98.44 184 LEU B N 1
ATOM 4465 C CA . LEU B 1 184 ? 6.727 -20.125 -27.562 1 98.44 184 LEU B CA 1
ATOM 4466 C C . LEU B 1 184 ? 5.605 -19.156 -27.234 1 98.44 184 LEU B C 1
ATOM 4468 O O . LEU B 1 184 ? 4.66 -18.984 -28.016 1 98.44 184 LEU B O 1
ATOM 4472 N N . TYR B 1 185 ? 5.707 -18.469 -26.078 1 98.62 185 TYR B N 1
ATOM 4473 C CA . TYR B 1 185 ? 4.625 -17.641 -25.562 1 98.62 185 TYR B CA 1
ATOM 4474 C C . TYR B 1 185 ? 4.43 -16.406 -26.438 1 98.62 185 TYR B C 1
ATOM 4476 O O . TYR B 1 185 ? 3.316 -15.875 -26.531 1 98.62 185 TYR B O 1
ATOM 4484 N N . SER B 1 186 ? 5.453 -15.898 -27.062 1 98.19 186 SER B N 1
ATOM 4485 C CA . SER B 1 186 ? 5.379 -14.703 -27.891 1 98.19 186 SER B CA 1
ATOM 4486 C C . SER B 1 186 ? 4.434 -14.914 -29.078 1 98.19 186 SER B C 1
ATOM 4488 O O . SER B 1 186 ? 3.998 -13.945 -29.703 1 98.19 186 SER B O 1
ATOM 4490 N N . LYS B 1 187 ? 4.137 -16.156 -29.391 1 97.75 187 LYS B N 1
ATOM 4491 C CA . LYS B 1 187 ? 3.252 -16.469 -30.5 1 97.75 187 LYS B CA 1
ATOM 4492 C C . LYS B 1 187 ? 1.8 -16.156 -30.156 1 97.75 187 LYS B C 1
ATOM 4494 O O . LYS B 1 187 ? 0.963 -16.016 -31.062 1 97.75 187 LYS B O 1
ATOM 4499 N N . PHE B 1 188 ? 1.471 -16.047 -28.812 1 97.56 188 PHE B N 1
ATOM 4500 C CA . PHE B 1 188 ? 0.07 -15.836 -28.469 1 97.56 188 PHE B CA 1
ATOM 4501 C C . PHE B 1 188 ? -0.065 -14.812 -27.359 1 97.56 188 PHE B C 1
ATOM 4503 O O . PHE B 1 188 ? -1.178 -14.469 -26.953 1 97.56 188 PHE B O 1
ATOM 4510 N N . ILE B 1 189 ? 0.983 -14.344 -26.75 1 97.81 189 ILE B N 1
ATOM 4511 C CA . ILE B 1 189 ? 0.998 -13.281 -25.75 1 97.81 189 ILE B CA 1
ATOM 4512 C C . ILE B 1 189 ? 1.729 -12.062 -26.297 1 97.81 189 ILE B C 1
ATOM 4514 O O . ILE B 1 189 ? 2.961 -12.031 -26.344 1 97.81 189 ILE B O 1
ATOM 4518 N N . PRO B 1 190 ? 1.058 -11.055 -26.672 1 96.88 190 PRO B N 1
ATOM 4519 C CA . PRO B 1 190 ? 1.687 -9.898 -27.328 1 96.88 190 PRO B CA 1
ATOM 4520 C C . PRO B 1 190 ? 2.572 -9.102 -26.375 1 96.88 190 PRO B C 1
ATOM 4522 O O . PRO B 1 190 ? 3.625 -8.602 -26.781 1 96.88 190 PRO B O 1
ATOM 4525 N N . ASN B 1 191 ? 2.184 -8.859 -25.172 1 97.06 191 ASN B N 1
ATOM 4526 C CA . ASN B 1 191 ? 2.922 -8.078 -24.172 1 97.06 191 ASN B CA 1
ATOM 4527 C C . ASN B 1 191 ? 3.65 -8.977 -23.188 1 97.06 191 ASN B C 1
ATOM 4529 O O . ASN B 1 191 ? 3.242 -9.086 -22.031 1 97.06 191 ASN B O 1
ATOM 4533 N N . LEU B 1 192 ? 4.742 -9.562 -23.656 1 98.06 192 LEU B N 1
ATOM 4534 C CA . LEU B 1 192 ? 5.484 -10.562 -22.906 1 98.06 192 LEU B CA 1
ATOM 4535 C C . LEU B 1 192 ? 6.867 -10.047 -22.516 1 98.06 192 LEU B C 1
ATOM 4537 O O . LEU B 1 192 ? 7.555 -9.438 -23.344 1 98.06 192 LEU B O 1
ATOM 4541 N N . HIS B 1 193 ? 7.27 -10.266 -21.281 1 98.38 193 HIS B N 1
ATOM 4542 C CA . HIS B 1 193 ? 8.578 -9.852 -20.797 1 98.38 193 HIS B CA 1
ATOM 4543 C C . HIS B 1 193 ? 9.367 -11.039 -20.25 1 98.38 193 HIS B C 1
ATOM 4545 O O . HIS B 1 193 ? 8.898 -11.75 -19.359 1 98.38 193 HIS B O 1
ATOM 4551 N N . LEU B 1 194 ? 10.578 -11.234 -20.781 1 98.75 194 LEU B N 1
ATOM 4552 C CA . LEU B 1 194 ? 11.492 -12.25 -20.266 1 98.75 194 LEU B CA 1
ATOM 4553 C C . LEU B 1 194 ? 12.227 -11.734 -19.031 1 98.75 194 LEU B C 1
ATOM 4555 O O . LEU B 1 194 ? 12.797 -10.641 -19.047 1 98.75 194 LEU B O 1
ATOM 4559 N N . VAL B 1 195 ? 12.18 -12.453 -17.938 1 98.62 195 VAL B N 1
ATOM 4560 C CA . VAL B 1 195 ? 12.898 -12.086 -16.719 1 98.62 195 VAL B CA 1
ATOM 4561 C C . VAL B 1 195 ? 14.07 -13.039 -16.5 1 98.62 195 VAL B C 1
ATOM 4563 O O . VAL B 1 195 ? 14.234 -14.008 -17.25 1 98.62 195 VAL B O 1
ATOM 4566 N N . SER B 1 196 ? 14.867 -12.812 -15.461 1 98.38 196 SER B N 1
ATOM 4567 C CA . SER B 1 196 ? 16.172 -13.438 -15.289 1 98.38 196 SER B CA 1
ATOM 4568 C C . SER B 1 196 ? 16.047 -14.938 -15.062 1 98.38 196 SER B C 1
ATOM 4570 O O . SER B 1 196 ? 16.891 -15.719 -15.523 1 98.38 196 SER B O 1
ATOM 4572 N N . ASN B 1 197 ? 14.992 -15.352 -14.289 1 98.56 197 ASN B N 1
ATOM 4573 C CA . ASN B 1 197 ? 14.812 -16.766 -14.008 1 98.56 197 ASN B CA 1
ATOM 4574 C C . ASN B 1 197 ? 13.398 -17.062 -13.516 1 98.56 197 ASN B C 1
ATOM 4576 O O . ASN B 1 197 ? 12.602 -16.141 -13.305 1 98.56 197 ASN B O 1
ATOM 4580 N N . ALA B 1 198 ? 13.102 -18.359 -13.375 1 98.81 198 ALA B N 1
ATOM 4581 C CA . ALA B 1 198 ? 11.773 -18.812 -12.969 1 98.81 198 ALA B CA 1
ATOM 4582 C C . ALA B 1 198 ? 11.422 -18.312 -11.57 1 98.81 198 ALA B C 1
ATOM 4584 O O . ALA B 1 198 ? 10.281 -17.922 -11.312 1 98.81 198 ALA B O 1
ATOM 4585 N N . ARG B 1 199 ? 12.352 -18.328 -10.648 1 98.25 199 ARG B N 1
ATOM 4586 C CA . ARG B 1 199 ? 12.125 -17.906 -9.273 1 98.25 199 ARG B CA 1
ATOM 4587 C C . ARG B 1 199 ? 11.695 -16.453 -9.211 1 98.25 199 ARG B C 1
ATOM 4589 O O . ARG B 1 199 ? 10.797 -16.094 -8.438 1 98.25 199 ARG B O 1
ATOM 4596 N N . THR B 1 200 ? 12.32 -15.594 -10.016 1 98.81 200 THR B N 1
ATOM 4597 C CA . THR B 1 200 ? 11.938 -14.188 -10.117 1 98.81 200 THR B CA 1
ATOM 4598 C C . THR B 1 200 ? 10.508 -14.047 -10.633 1 98.81 200 THR B C 1
ATOM 4600 O O . THR B 1 200 ? 9.719 -13.273 -10.078 1 98.81 200 THR B O 1
ATOM 4603 N N . ALA B 1 201 ? 10.18 -14.781 -11.641 1 98.88 201 ALA B N 1
ATOM 4604 C CA . ALA B 1 201 ? 8.828 -14.742 -12.188 1 98.88 201 ALA B CA 1
ATOM 4605 C C . ALA B 1 201 ? 7.801 -15.172 -11.148 1 98.88 201 ALA B C 1
ATOM 4607 O O . ALA B 1 201 ? 6.73 -14.57 -11.039 1 98.88 201 ALA B O 1
ATOM 4608 N N . GLU B 1 202 ? 8.133 -16.266 -10.414 1 98.81 202 GLU B N 1
ATOM 4609 C CA . GLU B 1 202 ? 7.254 -16.734 -9.344 1 98.81 202 GLU B CA 1
ATOM 4610 C C . GLU B 1 202 ? 7.047 -15.641 -8.289 1 98.81 202 GLU B C 1
ATOM 4612 O O . GLU B 1 202 ? 5.918 -15.398 -7.859 1 98.81 202 GLU B O 1
ATOM 4617 N N . PHE B 1 203 ? 8.102 -14.969 -7.906 1 98.81 203 PHE B N 1
ATOM 4618 C CA . PHE B 1 203 ? 8.078 -13.938 -6.875 1 98.81 203 PHE B CA 1
ATOM 4619 C C . PHE B 1 203 ? 7.238 -12.75 -7.316 1 98.81 203 PHE B C 1
ATOM 4621 O O . PHE B 1 203 ? 6.488 -12.18 -6.516 1 98.81 203 PHE B O 1
ATOM 4628 N N . ILE B 1 204 ? 7.309 -12.383 -8.578 1 98.69 204 ILE B N 1
ATOM 4629 C CA . ILE B 1 204 ? 6.613 -11.227 -9.133 1 98.69 204 ILE B CA 1
ATOM 4630 C C . ILE B 1 204 ? 5.113 -11.359 -8.883 1 98.69 204 ILE B C 1
ATOM 4632 O O . ILE B 1 204 ? 4.48 -10.438 -8.367 1 98.69 204 ILE B O 1
ATOM 4636 N N . LYS B 1 205 ? 4.547 -12.484 -9.18 1 97.94 205 LYS B N 1
ATOM 4637 C CA . LYS B 1 205 ? 3.111 -12.68 -9.008 1 97.94 205 LYS B CA 1
ATOM 4638 C C . LYS B 1 205 ? 2.727 -12.656 -7.531 1 97.94 205 LYS B C 1
ATOM 4640 O O . LYS B 1 205 ? 1.69 -12.102 -7.16 1 97.94 205 LYS B O 1
ATOM 4645 N N . VAL B 1 206 ? 3.537 -13.273 -6.719 1 98.31 206 VAL B N 1
ATOM 4646 C CA . VAL B 1 206 ? 3.248 -13.375 -5.293 1 98.31 206 VAL B CA 1
ATOM 4647 C C . VAL B 1 206 ? 3.236 -11.984 -4.668 1 98.31 206 VAL B C 1
ATOM 4649 O O . VAL B 1 206 ? 2.336 -11.648 -3.896 1 98.31 206 VAL B O 1
ATOM 4652 N N . ILE B 1 207 ? 4.18 -11.086 -5.039 1 98.5 207 ILE B N 1
ATOM 4653 C CA . ILE B 1 207 ? 4.293 -9.797 -4.363 1 98.5 207 ILE B CA 1
ATOM 4654 C C . ILE B 1 207 ? 3.195 -8.859 -4.855 1 98.5 207 ILE B C 1
ATOM 4656 O O . ILE B 1 207 ? 2.805 -7.93 -4.148 1 98.5 207 ILE B O 1
ATOM 4660 N N . GLU B 1 208 ? 2.656 -9.094 -6.078 1 97.5 208 GLU B N 1
ATOM 4661 C CA . GLU B 1 208 ? 1.46 -8.367 -6.492 1 97.5 208 GLU B CA 1
ATOM 4662 C C . GLU B 1 208 ? 0.301 -8.617 -5.535 1 97.5 208 GLU B C 1
ATOM 4664 O O . GLU B 1 208 ? -0.413 -7.684 -5.16 1 97.5 208 GLU B O 1
ATOM 4669 N N . GLY B 1 209 ? 0.167 -9.859 -5.227 1 96.62 209 GLY B N 1
ATOM 4670 C CA . GLY B 1 209 ? -0.867 -10.219 -4.266 1 96.62 209 GLY B CA 1
ATOM 4671 C C . GLY B 1 209 ? -0.619 -9.641 -2.885 1 96.62 209 GLY B C 1
ATOM 4672 O O . GLY B 1 209 ? -1.557 -9.227 -2.203 1 96.62 209 GLY B O 1
ATOM 4673 N N . CYS B 1 210 ? 0.646 -9.625 -2.447 1 98.25 210 CYS B N 1
ATOM 4674 C CA . CYS B 1 210 ? 1.015 -9.062 -1.153 1 98.25 210 CYS B CA 1
ATOM 4675 C C . CYS B 1 210 ? 0.69 -7.574 -1.095 1 98.25 210 CYS B C 1
ATOM 4677 O O . CYS B 1 210 ? 0.19 -7.082 -0.081 1 98.25 210 CYS B O 1
ATOM 4679 N N . TYR B 1 211 ? 0.976 -6.887 -2.209 1 98.44 211 TYR B N 1
ATOM 4680 C CA . TYR B 1 211 ? 0.67 -5.461 -2.295 1 98.44 211 TYR B CA 1
ATOM 4681 C C . TYR B 1 211 ? -0.817 -5.207 -2.082 1 98.44 211 TYR B C 1
ATOM 4683 O O . TYR B 1 211 ? -1.198 -4.336 -1.297 1 98.44 211 TYR B O 1
ATOM 4691 N N . ARG B 1 212 ? -1.658 -5.961 -2.754 1 97.25 212 ARG B N 1
ATOM 4692 C CA . ARG B 1 212 ? -3.102 -5.781 -2.637 1 97.25 212 ARG B CA 1
ATOM 4693 C C . ARG B 1 212 ? -3.58 -6.086 -1.222 1 97.25 212 ARG B C 1
ATOM 4695 O O . ARG B 1 212 ? -4.398 -5.352 -0.665 1 97.25 212 ARG B O 1
ATOM 4702 N N . ASP B 1 213 ? -3.047 -7.156 -0.672 1 97.81 213 ASP B N 1
ATOM 4703 C CA . ASP B 1 213 ? -3.467 -7.574 0.662 1 97.81 213 ASP B CA 1
ATOM 4704 C C . ASP B 1 213 ? -3.158 -6.496 1.698 1 97.81 213 ASP B C 1
ATOM 4706 O O . ASP B 1 213 ? -4.023 -6.133 2.496 1 97.81 213 ASP B O 1
ATOM 4710 N N . VAL B 1 214 ? -1.923 -5.98 1.661 1 98.56 214 VAL B N 1
ATOM 4711 C CA . VAL B 1 214 ? -1.472 -4.988 2.631 1 98.56 214 VAL B CA 1
ATOM 4712 C C . VAL B 1 214 ? -2.275 -3.701 2.463 1 98.56 214 VAL B C 1
ATOM 4714 O O . VAL B 1 214 ? -2.672 -3.076 3.449 1 98.56 214 VAL B O 1
ATOM 4717 N N . ASN B 1 215 ? -2.543 -3.33 1.257 1 98.44 215 ASN B N 1
ATOM 4718 C CA . ASN B 1 215 ? -3.209 -2.051 1.04 1 98.44 215 ASN B CA 1
ATOM 4719 C C . ASN B 1 215 ? -4.707 -2.148 1.306 1 98.44 215 ASN B C 1
ATOM 4721 O O . ASN B 1 215 ? -5.344 -1.159 1.678 1 98.44 215 ASN B O 1
ATOM 4725 N N . ILE B 1 216 ? -5.34 -3.344 1.158 1 97.88 216 ILE B N 1
ATOM 4726 C CA . ILE B 1 216 ? -6.711 -3.535 1.616 1 97.88 216 ILE B CA 1
ATOM 4727 C C . ILE B 1 216 ? -6.762 -3.463 3.141 1 97.88 216 ILE B C 1
ATOM 4729 O O . ILE B 1 216 ? -7.664 -2.844 3.709 1 97.88 216 ILE B O 1
ATOM 4733 N N . ALA B 1 217 ? -5.777 -4.074 3.773 1 98.44 217 ALA B N 1
ATOM 4734 C CA . ALA B 1 217 ? -5.684 -3.992 5.227 1 98.44 217 ALA B CA 1
ATOM 4735 C C . ALA B 1 217 ? -5.566 -2.543 5.691 1 98.44 217 ALA B C 1
ATOM 4737 O O . ALA B 1 217 ? -6.203 -2.143 6.668 1 98.44 217 ALA B O 1
ATOM 4738 N N . LEU B 1 218 ? -4.715 -1.768 4.992 1 98.75 218 LEU B N 1
ATOM 4739 C CA . LEU B 1 218 ? -4.566 -0.353 5.316 1 98.75 218 LEU B CA 1
ATOM 4740 C C . LEU B 1 218 ? -5.895 0.382 5.168 1 98.75 218 LEU B C 1
ATOM 4742 O O . LEU B 1 218 ? -6.27 1.172 6.039 1 98.75 218 LEU B O 1
ATOM 4746 N N . ALA B 1 219 ? -6.551 0.133 4.059 1 98.56 219 ALA B N 1
ATOM 4747 C CA . ALA B 1 219 ? -7.852 0.755 3.838 1 98.56 219 ALA B CA 1
ATOM 4748 C C . ALA B 1 219 ? -8.82 0.416 4.965 1 98.56 219 ALA B C 1
ATOM 4750 O O . ALA B 1 219 ? -9.547 1.287 5.457 1 98.56 219 ALA B O 1
ATOM 4751 N N . ASN B 1 220 ? -8.859 -0.877 5.355 1 98.25 220 ASN B N 1
ATOM 4752 C CA . ASN B 1 220 ? -9.727 -1.32 6.445 1 98.25 220 ASN B CA 1
ATOM 4753 C C . ASN B 1 220 ? -9.398 -0.608 7.75 1 98.25 220 ASN B C 1
ATOM 4755 O O . ASN B 1 220 ? -10.297 -0.161 8.469 1 98.25 220 ASN B O 1
ATOM 4759 N N . GLU B 1 221 ? -8.133 -0.496 8.016 1 98.38 221 GLU B N 1
ATOM 4760 C CA . GLU B 1 221 ? -7.688 0.165 9.242 1 98.38 221 GLU B CA 1
ATOM 4761 C C . GLU B 1 221 ? -8.055 1.646 9.234 1 98.38 221 GLU B C 1
ATOM 4763 O O . GLU B 1 221 ? -8.602 2.158 10.211 1 98.38 221 GLU B O 1
ATOM 4768 N N . LEU B 1 222 ? -7.754 2.307 8.125 1 98.69 222 LEU B N 1
ATOM 4769 C CA . LEU B 1 222 ? -8.055 3.729 8.016 1 98.69 222 LEU B CA 1
ATOM 4770 C C . LEU B 1 222 ? -9.562 3.969 8.062 1 98.69 222 LEU B C 1
ATOM 4772 O O . LEU B 1 222 ? -10.016 4.988 8.594 1 98.69 222 LEU B O 1
ATOM 4776 N N . PHE B 1 223 ? -10.383 3.043 7.512 1 98.19 223 PHE B N 1
ATOM 4777 C CA . PHE B 1 223 ? -11.844 3.131 7.574 1 98.19 223 PHE B CA 1
ATOM 4778 C C . PHE B 1 223 ? -12.32 3.123 9.023 1 98.19 223 PHE B C 1
ATOM 4780 O O . PHE B 1 223 ? -13.133 3.965 9.414 1 98.19 223 PHE B O 1
ATOM 4787 N N . LYS B 1 224 ? -11.797 2.195 9.828 1 97.56 224 LYS B N 1
ATOM 4788 C CA . LYS B 1 224 ? -12.172 2.105 11.234 1 97.56 224 LYS B CA 1
ATOM 4789 C C . LYS B 1 224 ? -11.797 3.381 11.984 1 97.56 224 LYS B C 1
ATOM 4791 O O . LYS B 1 224 ? -12.586 3.887 12.789 1 97.56 224 LYS B O 1
ATOM 4796 N N . ILE B 1 225 ? -10.617 3.873 11.695 1 98.38 225 ILE B N 1
ATOM 4797 C CA . ILE B 1 225 ? -10.141 5.078 12.367 1 98.38 225 ILE B CA 1
ATOM 4798 C C . ILE B 1 225 ? -11.023 6.262 11.992 1 98.38 225 ILE B C 1
ATOM 4800 O O . ILE B 1 225 ? -11.414 7.059 12.852 1 98.38 225 ILE B O 1
ATOM 4804 N N . ALA B 1 226 ? -11.328 6.395 10.68 1 98.31 226 ALA B N 1
ATOM 4805 C CA . ALA B 1 226 ? -12.195 7.473 10.219 1 98.31 226 ALA B CA 1
ATOM 4806 C C . ALA B 1 226 ? -13.547 7.43 10.938 1 98.31 226 ALA B C 1
ATOM 4808 O O . ALA B 1 226 ? -14.062 8.469 11.359 1 98.31 226 ALA B O 1
ATOM 4809 N N . GLU B 1 227 ? -14.109 6.207 11.078 1 95.94 227 GLU B N 1
ATOM 4810 C CA . GLU B 1 227 ? -15.383 6.039 11.773 1 95.94 227 GLU B CA 1
ATOM 4811 C C . GLU B 1 227 ? -15.289 6.535 13.211 1 95.94 227 GLU B C 1
ATOM 4813 O O . GLU B 1 227 ? -16.188 7.23 13.695 1 95.94 227 GLU B O 1
ATOM 4818 N N . GLU B 1 228 ? -14.219 6.176 13.875 1 96.12 228 GLU B N 1
ATOM 4819 C CA . GLU B 1 228 ? -14.008 6.594 15.258 1 96.12 228 GLU B CA 1
ATOM 4820 C C . GLU B 1 228 ? -13.906 8.117 15.367 1 96.12 228 GLU B C 1
ATOM 4822 O O . GLU B 1 228 ? -14.305 8.695 16.391 1 96.12 228 GLU B O 1
ATOM 4827 N N . LEU B 1 229 ? -13.461 8.758 14.289 1 97.62 229 LEU B N 1
ATOM 4828 C CA . LEU B 1 229 ? -13.188 10.188 14.312 1 97.62 229 LEU B CA 1
ATOM 4829 C C . LEU B 1 229 ? -14.352 10.969 13.719 1 97.62 229 LEU B C 1
ATOM 4831 O O . LEU B 1 229 ? -14.312 12.203 13.648 1 97.62 229 LEU B O 1
ATOM 4835 N N . GLY B 1 230 ? -15.391 10.273 13.258 1 97.06 230 GLY B N 1
ATOM 4836 C CA . GLY B 1 230 ? -16.547 10.93 12.664 1 97.06 230 GLY B CA 1
ATOM 4837 C C . GLY B 1 230 ? -16.266 11.516 11.289 1 97.06 230 GLY B C 1
ATOM 4838 O O . GLY B 1 230 ? -16.766 12.578 10.945 1 97.06 230 GLY B O 1
ATOM 4839 N N . ILE B 1 231 ? -15.406 10.898 10.555 1 98.19 231 ILE B N 1
ATOM 4840 C CA . ILE B 1 231 ? -14.984 11.367 9.234 1 98.19 231 ILE B CA 1
ATOM 4841 C C . ILE B 1 231 ? -15.539 10.43 8.164 1 98.19 231 ILE B C 1
ATOM 4843 O O . ILE B 1 231 ? -15.531 9.211 8.328 1 98.19 231 ILE B O 1
ATOM 4847 N N . ASP B 1 232 ? -16.031 10.984 7.047 1 97.88 232 ASP B N 1
ATOM 4848 C CA . ASP B 1 232 ? -16.422 10.172 5.891 1 97.88 232 ASP B CA 1
ATOM 4849 C C . ASP B 1 232 ? -15.188 9.641 5.164 1 97.88 232 ASP B C 1
ATOM 4851 O O . ASP B 1 232 ? -14.523 10.375 4.434 1 97.88 232 ASP B O 1
ATOM 4855 N N . PHE B 1 233 ? -14.961 8.383 5.316 1 98.19 233 PHE B N 1
ATOM 4856 C CA . PHE B 1 233 ? -13.781 7.746 4.73 1 98.19 233 PHE B CA 1
ATOM 4857 C C . PHE B 1 233 ? -13.781 7.906 3.215 1 98.19 233 PHE B C 1
ATOM 4859 O O . PHE B 1 233 ? -12.734 8.148 2.609 1 98.19 233 PHE B O 1
ATOM 4866 N N . TYR B 1 234 ? -14.875 7.742 2.582 1 98 234 TYR B N 1
ATOM 4867 C CA . TYR B 1 234 ? -14.953 7.738 1.125 1 98 234 TYR B CA 1
ATOM 4868 C C . TYR B 1 234 ? -14.617 9.109 0.557 1 98 234 TYR B C 1
ATOM 4870 O O . TYR B 1 234 ? -13.898 9.219 -0.438 1 98 234 TYR B O 1
ATOM 4878 N N . GLU B 1 235 ? -15.102 10.148 1.194 1 98.44 235 GLU B N 1
ATOM 4879 C CA . GLU B 1 235 ? -14.734 11.5 0.784 1 98.44 235 GLU B CA 1
ATOM 4880 C C . GLU B 1 235 ? -13.242 11.742 0.94 1 98.44 235 GLU B C 1
ATOM 4882 O O . GLU B 1 235 ? -12.594 12.273 0.036 1 98.44 235 GLU B O 1
ATOM 4887 N N . ALA B 1 236 ? -12.742 11.375 2.1 1 98.69 236 ALA B N 1
ATOM 4888 C CA . ALA B 1 236 ? -11.32 11.57 2.377 1 98.69 236 ALA B CA 1
ATOM 4889 C C . ALA B 1 236 ? -10.453 10.805 1.377 1 98.69 236 ALA B C 1
ATOM 4891 O O . ALA B 1 236 ? -9.492 11.359 0.831 1 98.69 236 ALA B O 1
ATOM 4892 N N . ARG B 1 237 ? -10.789 9.5 1.158 1 98.31 237 ARG B N 1
ATOM 4893 C CA . ARG B 1 237 ? -10.062 8.664 0.219 1 98.31 237 ARG B CA 1
ATOM 4894 C C . ARG B 1 237 ? -10.039 9.281 -1.174 1 98.31 237 ARG B C 1
ATOM 4896 O O . ARG B 1 237 ? -9 9.289 -1.841 1 98.31 237 ARG B O 1
ATOM 4903 N N . GLU B 1 238 ? -11.156 9.727 -1.613 1 98.06 238 GLU B N 1
ATOM 4904 C CA . GLU B 1 238 ? -11.289 10.305 -2.947 1 98.06 238 GLU B CA 1
ATOM 4905 C C . GLU B 1 238 ? -10.328 11.477 -3.131 1 98.06 238 GLU B C 1
ATOM 4907 O O . GLU B 1 238 ? -9.703 11.617 -4.184 1 98.06 238 GLU B O 1
ATOM 4912 N N . LYS B 1 239 ? -10.188 12.312 -2.115 1 97.94 239 LYS B N 1
ATOM 4913 C CA . LYS B 1 239 ? -9.383 13.531 -2.229 1 97.94 239 LYS B CA 1
ATOM 4914 C C . LYS B 1 239 ? -7.922 13.258 -1.874 1 97.94 239 LYS B C 1
ATOM 4916 O O . LYS B 1 239 ? -7.035 14.031 -2.238 1 97.94 239 LYS B O 1
ATOM 4921 N N . ALA B 1 240 ? -7.676 12.18 -1.162 1 97.81 240 ALA B N 1
ATOM 4922 C CA . ALA B 1 240 ? -6.305 11.789 -0.833 1 97.81 240 ALA B CA 1
ATOM 4923 C C . ALA B 1 240 ? -5.617 11.141 -2.029 1 97.81 240 ALA B C 1
ATOM 4925 O O . ALA B 1 240 ? -4.41 11.289 -2.215 1 97.81 240 ALA B O 1
ATOM 4926 N N . ASN B 1 241 ? -6.395 10.359 -2.809 1 96.69 241 ASN B N 1
ATOM 4927 C CA . ASN B 1 241 ? -5.836 9.602 -3.928 1 96.69 241 ASN B CA 1
ATOM 4928 C C . ASN B 1 241 ? -5.426 10.523 -5.074 1 96.69 241 ASN B C 1
ATOM 4930 O O . ASN B 1 241 ? -6.164 11.445 -5.43 1 96.69 241 ASN B O 1
ATOM 4934 N N . HIS B 1 242 ? -4.258 10.391 -5.555 1 92.94 242 HIS B N 1
ATOM 4935 C CA . HIS B 1 242 ? -3.641 11.031 -6.711 1 92.94 242 HIS B CA 1
ATOM 4936 C C . HIS B 1 242 ? -2.516 10.164 -7.277 1 92.94 242 HIS B C 1
ATOM 4938 O O . HIS B 1 242 ? -2.49 8.953 -7.062 1 92.94 242 HIS B O 1
ATOM 4944 N N . GLU B 1 243 ? -1.613 10.672 -8.016 1 87.88 243 GLU B N 1
ATOM 4945 C CA . GLU B 1 243 ? -0.613 9.883 -8.742 1 87.88 243 GLU B CA 1
ATOM 4946 C C . GLU B 1 243 ? 0.339 9.188 -7.773 1 87.88 243 GLU B C 1
ATOM 4948 O O . GLU B 1 243 ? 0.894 8.133 -8.094 1 87.88 243 GLU B O 1
ATOM 4953 N N . TYR B 1 244 ? 0.452 9.695 -6.512 1 89.25 244 TYR B N 1
ATOM 4954 C CA . TYR B 1 244 ? 1.441 9.141 -5.59 1 89.25 244 TYR B CA 1
ATOM 4955 C C . TYR B 1 244 ? 0.767 8.5 -4.383 1 89.25 244 TYR B C 1
ATOM 4957 O O . TYR B 1 244 ? 1.434 8.133 -3.414 1 89.25 244 TYR B O 1
ATOM 4965 N N . CYS B 1 245 ? -0.503 8.422 -4.371 1 94.69 245 CYS B N 1
ATOM 4966 C CA . CYS B 1 245 ? -1.283 7.852 -3.279 1 94.69 245 CYS B CA 1
ATOM 4967 C C . CYS B 1 245 ? -2.473 7.062 -3.814 1 94.69 245 CYS B C 1
ATOM 4969 O O . CYS B 1 245 ? -3.299 7.605 -4.551 1 94.69 245 CYS B O 1
ATOM 4971 N N . HIS B 1 246 ? -2.564 5.797 -3.443 1 96.06 246 HIS B N 1
ATOM 4972 C CA . HIS B 1 246 ? -3.6 4.906 -3.955 1 96.06 246 HIS B CA 1
ATOM 4973 C C . HIS B 1 246 ? -4.234 4.098 -2.828 1 96.06 246 HIS B C 1
ATOM 4975 O O . HIS B 1 246 ? -4.098 2.873 -2.783 1 96.06 246 HIS B O 1
ATOM 4981 N N . ILE B 1 247 ? -4.992 4.75 -2.025 1 97.62 247 ILE B N 1
ATOM 4982 C CA . ILE B 1 247 ? -5.676 4.086 -0.922 1 97.62 247 ILE B CA 1
ATOM 4983 C C . ILE B 1 247 ? -6.832 3.246 -1.461 1 97.62 247 ILE B C 1
ATOM 4985 O O . ILE B 1 247 ? -7.68 3.75 -2.201 1 97.62 247 ILE B O 1
ATOM 4989 N N . HIS B 1 248 ? -6.922 1.983 -1.079 1 97.31 248 HIS B N 1
ATOM 4990 C CA . HIS B 1 248 ? -7.941 1.041 -1.53 1 97.31 248 HIS B CA 1
ATOM 4991 C C . HIS B 1 248 ? -9.258 1.267 -0.802 1 97.31 248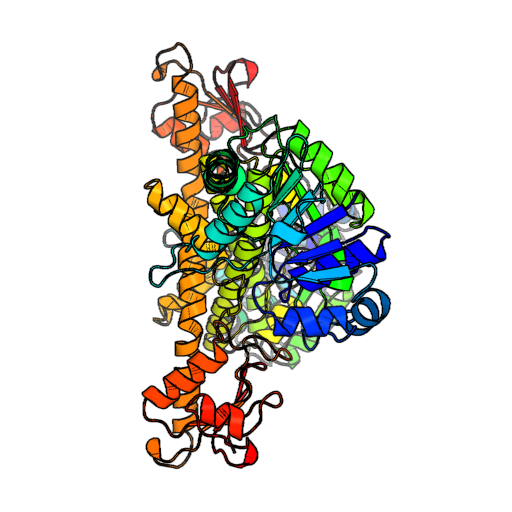 HIS B C 1
ATOM 4993 O O . HIS B 1 248 ? -9.359 2.139 0.065 1 97.31 248 HIS B O 1
ATOM 4999 N N . LEU B 1 249 ? -10.305 0.556 -1.251 1 96.38 249 LEU B N 1
ATOM 5000 C CA . LEU B 1 249 ? -11.594 0.559 -0.577 1 96.38 249 LEU B CA 1
ATOM 5001 C C . LEU B 1 249 ? -11.609 -0.428 0.586 1 96.38 249 LEU B C 1
ATOM 5003 O O . LEU B 1 249 ? -10.922 -1.453 0.541 1 96.38 249 LEU B O 1
ATOM 5007 N N . PRO B 1 250 ? -12.289 -0.086 1.644 1 96.38 250 PRO B N 1
ATOM 5008 C CA . PRO B 1 250 ? -12.477 -1.06 2.721 1 96.38 250 PRO B CA 1
ATOM 5009 C C . PRO B 1 250 ? -13.344 -2.244 2.303 1 96.38 250 PRO B C 1
ATOM 5011 O O . PRO B 1 250 ? -13.914 -2.24 1.21 1 96.38 250 PRO B O 1
ATOM 5014 N N . SER B 1 251 ? -13.406 -3.232 3.111 1 95.5 251 SER B N 1
ATOM 5015 C CA . SER B 1 251 ? -14.148 -4.449 2.797 1 95.5 251 SER B CA 1
ATOM 5016 C C . SER B 1 251 ? -14.531 -5.203 4.066 1 95.5 251 SER B C 1
ATOM 5018 O O . SER B 1 251 ? -14.258 -4.742 5.176 1 95.5 251 SER B O 1
ATOM 5020 N N . THR B 1 252 ? -15.305 -6.273 3.904 1 94.94 252 THR B N 1
ATOM 5021 C CA . THR B 1 252 ? -15.586 -7.18 5.008 1 94.94 252 THR B CA 1
ATOM 5022 C C . THR B 1 252 ? -14.406 -8.117 5.25 1 94.94 252 THR B C 1
ATOM 5024 O O . THR B 1 252 ? -14.422 -8.906 6.195 1 94.94 252 THR B O 1
ATOM 5027 N N . GLY B 1 253 ? -13.414 -7.914 4.457 1 91.81 253 GLY B N 1
ATOM 5028 C CA . GLY B 1 253 ? -12.242 -8.773 4.398 1 91.81 253 GLY B CA 1
ATOM 5029 C C . GLY B 1 253 ? -11.805 -9.086 2.979 1 91.81 253 GLY B C 1
ATOM 5030 O O . GLY B 1 253 ? -12.25 -8.438 2.027 1 91.81 253 GLY B O 1
ATOM 5031 N N . VAL B 1 254 ? -10.781 -9.961 2.877 1 90 254 VAL B N 1
ATOM 5032 C CA . VAL B 1 254 ? -10.25 -10.312 1.563 1 90 254 VAL B CA 1
ATOM 5033 C C . VAL B 1 254 ? -10.547 -11.773 1.255 1 90 254 VAL B C 1
ATOM 5035 O O . VAL B 1 254 ? -10.25 -12.656 2.064 1 90 254 VAL B O 1
ATOM 5038 N N . GLY B 1 255 ? -11.18 -11.977 0.133 1 89.12 255 GLY B N 1
ATOM 5039 C CA . GLY B 1 255 ? -11.508 -13.328 -0.284 1 89.12 255 GLY B CA 1
ATOM 5040 C C . GLY B 1 255 ? -10.977 -13.672 -1.664 1 89.12 255 GLY B C 1
ATOM 5041 O O . GLY B 1 255 ? -10.156 -12.938 -2.223 1 89.12 255 GLY B O 1
ATOM 5042 N N . GLY B 1 256 ? -11.359 -14.922 -2.082 1 84.06 256 GLY B N 1
ATOM 5043 C CA . GLY B 1 256 ? -10.93 -15.383 -3.393 1 84.06 256 GLY B CA 1
ATOM 5044 C C . GLY B 1 256 ? -9.742 -16.328 -3.336 1 84.06 256 GLY B C 1
ATOM 5045 O O . GLY B 1 256 ? -9.32 -16.734 -2.252 1 84.06 256 GLY B O 1
ATOM 5046 N N . HIS B 1 257 ? -9.227 -16.594 -4.438 1 78.75 257 HIS B N 1
ATOM 5047 C CA . HIS B 1 257 ? -8.234 -17.656 -4.562 1 78.75 257 HIS B CA 1
ATOM 5048 C C . HIS B 1 257 ? -6.816 -17.094 -4.535 1 78.75 257 HIS B C 1
ATOM 5050 O O . HIS B 1 257 ? -5.844 -17.859 -4.441 1 78.75 257 HIS B O 1
ATOM 5056 N N . CYS B 1 258 ? -6.672 -15.828 -4.504 1 87.88 258 CYS B N 1
ATOM 5057 C CA . CYS B 1 258 ? -5.344 -15.273 -4.754 1 87.88 258 CYS B CA 1
ATOM 5058 C C . CYS B 1 258 ? -4.828 -14.523 -3.531 1 87.88 258 CYS B C 1
ATOM 5060 O O . CYS B 1 258 ? -3.98 -15.023 -2.797 1 87.88 258 CYS B O 1
ATOM 5062 N N . ILE B 1 259 ? -5.492 -13.523 -3.119 1 89.62 259 ILE B N 1
ATOM 5063 C CA . ILE B 1 259 ? -4.957 -12.562 -2.16 1 89.62 259 ILE B CA 1
ATOM 5064 C C . ILE B 1 259 ? -4.852 -13.211 -0.783 1 89.62 259 ILE B C 1
ATOM 5066 O O . ILE B 1 259 ? -3.834 -13.07 -0.1 1 89.62 259 ILE B O 1
ATOM 5070 N N . PRO B 1 260 ? -5.812 -14 -0.401 1 91.25 260 PRO B N 1
ATOM 5071 C CA . PRO B 1 260 ? -5.691 -14.602 0.928 1 91.25 260 PRO B CA 1
ATOM 5072 C C . PRO B 1 260 ? -4.656 -15.727 0.974 1 91.25 260 PRO B C 1
ATOM 5074 O O . PRO B 1 260 ? -4.289 -16.188 2.057 1 91.25 260 PRO B O 1
ATOM 5077 N N . VAL B 1 261 ? -4.125 -16.094 -0.141 1 92.5 261 VAL B N 1
ATOM 5078 C CA . VAL B 1 261 ? -3.258 -17.266 -0.236 1 92.5 261 VAL B CA 1
ATOM 5079 C C . VAL B 1 261 ? -1.808 -16.812 -0.412 1 92.5 261 VAL B C 1
ATOM 5081 O O . VAL B 1 261 ? -0.917 -17.281 0.302 1 92.5 261 VAL B O 1
ATOM 5084 N N . TYR B 1 262 ? -1.503 -15.898 -1.202 1 95.31 262 TYR B N 1
ATOM 5085 C CA . TYR B 1 262 ? -0.177 -15.57 -1.71 1 95.31 262 TYR B CA 1
ATOM 5086 C C . TYR B 1 262 ? 0.726 -15.062 -0.589 1 95.31 262 TYR B C 1
ATOM 5088 O O . TYR B 1 262 ? 1.892 -15.461 -0.498 1 95.31 262 TYR B O 1
ATOM 5096 N N . PRO B 1 263 ? 0.226 -14.211 0.307 1 97.31 263 PRO B N 1
ATOM 5097 C CA . PRO B 1 263 ? 1.11 -13.758 1.383 1 97.31 263 PRO B CA 1
ATOM 5098 C C . PRO B 1 263 ? 1.644 -14.906 2.232 1 97.31 263 PRO B C 1
ATOM 5100 O O . PRO B 1 263 ? 2.779 -14.852 2.707 1 97.31 263 PRO B O 1
ATOM 5103 N N . TRP B 1 264 ? 0.858 -15.953 2.346 1 96.88 264 TRP B N 1
ATOM 5104 C CA . TRP B 1 264 ? 1.256 -17.094 3.176 1 96.88 264 TRP B CA 1
ATOM 5105 C C . TRP B 1 264 ? 2.414 -17.844 2.539 1 96.88 264 TRP B C 1
ATOM 5107 O O . TRP B 1 264 ? 3.186 -18.516 3.234 1 96.88 264 TRP B O 1
ATOM 5117 N N . PHE B 1 265 ? 2.545 -17.781 1.18 1 97.69 265 PHE B N 1
ATOM 5118 C CA . PHE B 1 265 ? 3.699 -18.391 0.528 1 97.69 265 PHE B CA 1
ATOM 5119 C C . PHE B 1 265 ? 5 -17.812 1.067 1 97.69 265 PHE B C 1
ATOM 5121 O O . PHE B 1 265 ? 5.957 -18.531 1.325 1 97.69 265 PHE B O 1
ATOM 5128 N N . LEU B 1 266 ? 5.023 -16.469 1.285 1 98.12 266 LEU B N 1
ATOM 5129 C CA . LEU B 1 266 ? 6.227 -15.797 1.756 1 98.12 266 LEU B CA 1
ATOM 5130 C C . LEU B 1 266 ? 6.367 -15.93 3.27 1 98.12 266 LEU B C 1
ATOM 5132 O O . LEU B 1 266 ? 7.469 -16.156 3.775 1 98.12 266 LEU B O 1
ATOM 5136 N N . ILE B 1 267 ? 5.258 -15.82 4.02 1 97.75 267 ILE B N 1
ATOM 5137 C CA . ILE B 1 267 ? 5.277 -15.914 5.473 1 97.75 267 ILE B CA 1
ATOM 5138 C C . ILE B 1 267 ? 5.82 -17.281 5.898 1 97.75 267 ILE B C 1
ATOM 5140 O O . ILE B 1 267 ? 6.754 -17.359 6.699 1 97.75 267 ILE B O 1
ATOM 5144 N N . ARG B 1 268 ? 5.285 -18.281 5.328 1 96.12 268 ARG B N 1
ATOM 5145 C CA . ARG B 1 268 ? 5.672 -19.625 5.707 1 96.12 268 ARG B CA 1
ATOM 5146 C C . ARG B 1 268 ? 7.102 -19.938 5.27 1 96.12 268 ARG B C 1
ATOM 5148 O O . ARG B 1 268 ? 7.836 -20.625 5.973 1 96.12 268 ARG B O 1
ATOM 5155 N N . GLU B 1 269 ? 7.484 -19.469 4.074 1 95.81 269 GLU B N 1
ATOM 5156 C CA . GLU B 1 269 ? 8.859 -19.641 3.621 1 95.81 269 GLU B CA 1
ATOM 5157 C C . GLU B 1 269 ? 9.852 -18.984 4.578 1 95.81 269 GLU B C 1
ATOM 5159 O O . GLU B 1 269 ? 10.891 -19.562 4.891 1 95.81 269 GLU B O 1
ATOM 5164 N N . MET B 1 270 ? 9.57 -17.828 5.086 1 96.44 270 MET B N 1
ATOM 5165 C CA . MET B 1 270 ? 10.438 -17.141 6.039 1 96.44 270 MET B CA 1
ATOM 5166 C C . MET B 1 270 ? 10.477 -17.875 7.371 1 96.44 270 MET B C 1
ATOM 5168 O O . MET B 1 270 ? 11.523 -17.984 8.008 1 96.44 270 MET B O 1
ATOM 5172 N N . GLU B 1 271 ? 9.344 -18.422 7.754 1 95.06 271 GLU B N 1
ATOM 5173 C CA . GLU B 1 271 ? 9.289 -19.203 8.984 1 95.06 271 GLU B CA 1
ATOM 5174 C C . GLU B 1 271 ? 10.148 -20.453 8.875 1 95.06 271 GLU B C 1
ATOM 5176 O O . GLU B 1 271 ? 10.875 -20.797 9.805 1 95.06 271 GLU B O 1
ATOM 5181 N N . LYS B 1 272 ? 10.008 -21.078 7.773 1 94.06 272 LYS B N 1
ATOM 5182 C CA . LYS B 1 272 ? 10.82 -22.266 7.527 1 94.06 272 LYS B CA 1
ATOM 5183 C C . LYS B 1 272 ? 12.305 -21.953 7.648 1 94.06 272 LYS B C 1
ATOM 5185 O O . LYS B 1 272 ? 13.086 -22.781 8.102 1 94.06 272 LYS B O 1
ATOM 5190 N N . ARG B 1 273 ? 12.695 -20.797 7.305 1 94.81 273 ARG B N 1
ATOM 5191 C CA . ARG B 1 273 ? 14.086 -20.375 7.328 1 94.81 273 ARG B CA 1
ATOM 5192 C C . ARG B 1 273 ? 14.445 -19.75 8.672 1 94.81 273 ARG B C 1
ATOM 5194 O O . ARG B 1 273 ? 15.531 -19.188 8.836 1 94.81 273 ARG B O 1
ATOM 5201 N N . GLU B 1 274 ? 13.5 -19.734 9.594 1 95.12 274 GLU B N 1
ATOM 5202 C CA . GLU B 1 274 ? 13.656 -19.203 10.945 1 95.12 274 GLU B CA 1
ATOM 5203 C C . GLU B 1 274 ? 13.852 -17.688 10.914 1 95.12 274 GLU B C 1
ATOM 5205 O O . GLU B 1 274 ? 14.609 -17.141 11.719 1 95.12 274 GLU B O 1
ATOM 5210 N N . LYS B 1 275 ? 13.312 -17.031 9.898 1 94.56 275 LYS B N 1
ATOM 5211 C CA . LYS B 1 275 ? 13.289 -15.586 9.773 1 94.56 275 LYS B CA 1
ATOM 5212 C C . LYS B 1 275 ? 11.898 -15.023 10.062 1 94.56 275 LYS B C 1
ATOM 5214 O O . LYS B 1 275 ? 11.32 -14.32 9.234 1 94.56 275 LYS B O 1
ATOM 5219 N N . PHE B 1 276 ? 11.422 -15.172 11.227 1 87.38 276 PHE B N 1
ATOM 5220 C CA . PHE B 1 276 ? 10.055 -14.883 11.625 1 87.38 276 PHE B CA 1
ATOM 5221 C C . PHE B 1 276 ? 9.766 -13.391 11.531 1 87.38 276 PHE B C 1
ATOM 5223 O O . PHE B 1 276 ? 8.633 -12.984 11.266 1 87.38 276 PHE B O 1
ATOM 5230 N N . ASN B 1 277 ? 10.773 -12.602 11.648 1 90.81 277 ASN B N 1
ATOM 5231 C CA . ASN B 1 277 ? 10.586 -11.156 11.703 1 90.81 277 ASN B CA 1
ATOM 5232 C C . ASN B 1 277 ? 10.656 -10.531 10.32 1 90.81 277 ASN B C 1
ATOM 5234 O O . ASN B 1 277 ? 10.445 -9.328 10.164 1 90.81 277 ASN B O 1
ATOM 5238 N N . HIS B 1 278 ? 10.789 -11.336 9.281 1 93.75 278 HIS B N 1
ATOM 5239 C CA . HIS B 1 278 ? 10.961 -10.82 7.93 1 93.75 278 HIS B CA 1
ATOM 5240 C C . HIS B 1 278 ? 9.609 -10.641 7.234 1 93.75 278 HIS B C 1
ATOM 5242 O O . HIS B 1 278 ? 9.531 -10 6.188 1 93.75 278 HIS B O 1
ATOM 5248 N N . ALA B 1 279 ? 8.555 -11.172 7.809 1 97.25 279 ALA B N 1
ATOM 5249 C CA . ALA B 1 279 ? 7.246 -11.07 7.168 1 97.25 279 ALA B CA 1
ATOM 5250 C C . ALA B 1 279 ? 6.188 -10.578 8.148 1 97.25 279 ALA B C 1
ATOM 5252 O O . ALA B 1 279 ? 5.055 -11.062 8.148 1 97.25 279 ALA B O 1
ATOM 5253 N N . ARG B 1 280 ? 6.586 -9.664 9.008 1 97.38 280 ARG B N 1
ATOM 5254 C CA . ARG B 1 280 ? 5.703 -9.172 10.062 1 97.38 280 ARG B CA 1
ATOM 5255 C C . ARG B 1 280 ? 4.539 -8.375 9.477 1 97.38 280 ARG B C 1
ATOM 5257 O O . ARG B 1 280 ? 3.398 -8.523 9.922 1 97.38 280 ARG B O 1
ATOM 5264 N N . LEU B 1 281 ? 4.832 -7.52 8.57 1 98.44 281 LEU B N 1
ATOM 5265 C CA . LEU B 1 281 ? 3.799 -6.684 7.973 1 98.44 281 LEU B CA 1
ATOM 5266 C C . LEU B 1 281 ? 2.783 -7.535 7.219 1 98.44 281 LEU B C 1
ATOM 5268 O O . LEU B 1 281 ? 1.576 -7.301 7.32 1 98.44 281 LEU B O 1
ATOM 5272 N N . LEU B 1 282 ? 3.275 -8.492 6.453 1 98.5 282 LEU B N 1
ATOM 5273 C CA . LEU B 1 282 ? 2.393 -9.391 5.723 1 98.5 282 LEU B CA 1
ATOM 5274 C C . LEU B 1 282 ? 1.475 -10.148 6.68 1 98.5 282 LEU B C 1
ATOM 5276 O O . LEU B 1 282 ? 0.278 -10.289 6.418 1 98.5 282 LEU B O 1
ATOM 5280 N N . ARG B 1 283 ? 2.031 -10.594 7.766 1 97.62 283 ARG B N 1
ATOM 5281 C CA . ARG B 1 283 ? 1.258 -11.352 8.742 1 97.62 283 ARG B CA 1
ATOM 5282 C C . ARG B 1 283 ? 0.165 -10.484 9.367 1 97.62 283 ARG B C 1
ATOM 5284 O O . ARG B 1 283 ? -0.992 -10.898 9.445 1 97.62 283 ARG B O 1
ATOM 5291 N N . VAL B 1 284 ? 0.509 -9.289 9.781 1 97.75 284 VAL B N 1
ATOM 5292 C CA . VAL B 1 284 ? -0.445 -8.375 10.414 1 97.75 284 VAL B CA 1
ATOM 5293 C C . VAL B 1 284 ? -1.552 -8.023 9.422 1 97.75 284 VAL B C 1
ATOM 5295 O O . VAL B 1 284 ? -2.719 -7.906 9.805 1 97.75 284 VAL B O 1
ATOM 5298 N N . SER B 1 285 ? -1.199 -7.812 8.148 1 98.12 285 SER B N 1
ATOM 5299 C CA . SER B 1 285 ? -2.188 -7.5 7.117 1 98.12 285 SER B CA 1
ATOM 5300 C C . SER B 1 285 ? -3.203 -8.625 6.965 1 98.12 285 SER B C 1
ATOM 5302 O O . SER B 1 285 ? -4.406 -8.375 6.879 1 98.12 285 SER B O 1
ATOM 5304 N N . ARG B 1 286 ? -2.709 -9.883 6.941 1 96.5 286 ARG B N 1
ATOM 5305 C CA . ARG B 1 286 ? -3.588 -11.039 6.848 1 96.5 286 ARG B CA 1
ATOM 5306 C C . ARG B 1 286 ? -4.543 -11.102 8.031 1 96.5 286 ARG B C 1
ATOM 5308 O O . ARG B 1 286 ? -5.746 -11.32 7.859 1 96.5 286 ARG B O 1
ATOM 5315 N N . GLU B 1 287 ? -4.035 -10.867 9.188 1 95.94 287 GLU B N 1
ATOM 5316 C CA . GLU B 1 287 ? -4.836 -10.93 10.406 1 95.94 287 GLU B CA 1
ATOM 5317 C C . GLU B 1 287 ? -5.91 -9.844 10.414 1 95.94 287 GLU B C 1
ATOM 5319 O O . GLU B 1 287 ? -7.074 -10.117 10.719 1 95.94 287 GLU B O 1
ATOM 5324 N N . LEU B 1 288 ? -5.512 -8.641 10.086 1 97.06 288 LEU B N 1
ATOM 5325 C CA . LEU B 1 288 ? -6.434 -7.512 10.07 1 97.06 288 LEU B CA 1
ATOM 5326 C C . LEU B 1 288 ? -7.566 -7.75 9.078 1 97.06 288 LEU B C 1
ATOM 5328 O O . LEU B 1 288 ? -8.734 -7.516 9.391 1 97.06 288 LEU B O 1
ATOM 5332 N N . ASN B 1 289 ? -7.238 -8.172 7.898 1 97.06 289 ASN B N 1
ATOM 5333 C CA . ASN B 1 289 ? -8.25 -8.453 6.879 1 97.06 289 ASN B CA 1
ATOM 5334 C C . ASN B 1 289 ? -9.219 -9.531 7.336 1 97.06 289 ASN B C 1
ATOM 5336 O O . ASN B 1 289 ? -10.43 -9.422 7.121 1 97.06 289 ASN B O 1
ATOM 5340 N N . ASP B 1 290 ? -8.68 -10.539 7.988 1 94.06 290 ASP B N 1
ATOM 5341 C CA . ASP B 1 290 ? -9.516 -11.641 8.461 1 94.06 290 ASP B CA 1
ATOM 5342 C C . ASP B 1 290 ? -10.445 -11.18 9.586 1 94.06 290 ASP B C 1
ATOM 5344 O O . ASP B 1 290 ? -11.57 -11.672 9.703 1 94.06 290 ASP B O 1
ATOM 5348 N N . GLU B 1 291 ? -10.016 -10.242 10.344 1 95.06 291 GLU B N 1
ATOM 5349 C CA . GLU B 1 291 ? -10.742 -9.789 11.531 1 95.06 291 GLU B CA 1
ATOM 5350 C C . GLU B 1 291 ? -11.883 -8.852 11.156 1 95.06 291 GLU B C 1
ATOM 5352 O O . GLU B 1 291 ? -12.75 -8.562 11.984 1 95.06 291 GLU B O 1
ATOM 5357 N N . MET B 1 292 ? -11.953 -8.406 9.969 1 96.56 292 MET B N 1
ATOM 5358 C CA . MET B 1 292 ? -12.93 -7.398 9.57 1 96.56 292 MET B CA 1
ATOM 5359 C C . MET B 1 292 ? -14.352 -7.93 9.734 1 96.56 292 MET B C 1
ATOM 5361 O O . MET B 1 292 ? -15.281 -7.16 9.984 1 96.56 292 MET B O 1
ATOM 5365 N N . ILE B 1 293 ? -14.555 -9.258 9.641 1 96 293 ILE B N 1
ATOM 5366 C CA . ILE B 1 293 ? -15.898 -9.805 9.797 1 96 293 ILE B CA 1
ATOM 5367 C C . ILE B 1 293 ? -16.391 -9.555 11.219 1 96 293 ILE B C 1
ATOM 5369 O O . ILE B 1 293 ? -17.578 -9.312 11.438 1 96 293 ILE B O 1
ATOM 5373 N N . ASN B 1 294 ? -15.469 -9.602 12.18 1 96.5 294 ASN B N 1
ATOM 5374 C CA . ASN B 1 294 ? -15.852 -9.32 13.555 1 96.5 294 ASN B CA 1
ATOM 5375 C C . ASN B 1 294 ? -16.25 -7.859 13.734 1 96.5 294 ASN B C 1
ATOM 5377 O O . ASN B 1 294 ? -17.203 -7.559 14.469 1 96.5 294 ASN B O 1
ATOM 5381 N N . TYR B 1 295 ? -15.57 -7.031 13.102 1 96.56 295 TYR B N 1
ATOM 5382 C CA . TYR B 1 295 ? -15.883 -5.609 13.141 1 96.56 295 TYR B CA 1
ATOM 5383 C C . TYR B 1 295 ? -17.297 -5.355 12.617 1 96.56 295 TYR B C 1
ATOM 5385 O O . TYR B 1 295 ? -18.078 -4.66 13.266 1 96.56 295 TYR B O 1
ATOM 5393 N N . TRP B 1 296 ? -17.594 -5.906 11.477 1 97.19 296 TRP B N 1
ATOM 5394 C CA . TRP B 1 296 ? -18.906 -5.676 10.867 1 97.19 296 TRP B CA 1
ATOM 5395 C C . TRP B 1 296 ? -20 -6.379 11.656 1 97.19 296 TRP B C 1
ATOM 5397 O O . TRP B 1 296 ? -21.125 -5.863 11.758 1 97.19 296 TRP B O 1
ATOM 5407 N N . ALA B 1 297 ? -19.688 -7.586 12.172 1 97.69 297 ALA B N 1
ATOM 5408 C CA . ALA B 1 297 ? -20.656 -8.273 13.016 1 97.69 297 ALA B CA 1
ATOM 5409 C C . ALA B 1 297 ? -21.062 -7.406 14.203 1 97.69 297 ALA B C 1
ATOM 5411 O O . ALA B 1 297 ? -22.25 -7.289 14.523 1 97.69 297 ALA B O 1
ATOM 5412 N N . GLU B 1 298 ? -20.094 -6.844 14.797 1 96.56 298 GLU B N 1
ATOM 5413 C CA . GLU B 1 298 ? -20.344 -5.973 15.938 1 96.56 298 GLU B CA 1
ATOM 5414 C C . GLU B 1 298 ? -21.203 -4.77 15.539 1 96.56 298 GLU B C 1
ATOM 5416 O O . GLU B 1 298 ? -22.141 -4.398 16.25 1 96.56 298 GLU B O 1
ATOM 5421 N N . LYS B 1 299 ? -20.891 -4.164 14.461 1 96.19 299 LYS B N 1
ATOM 5422 C CA . LYS B 1 299 ? -21.641 -3.008 13.977 1 96.19 299 LYS B CA 1
ATOM 5423 C C . LYS B 1 299 ? -23.094 -3.379 13.664 1 96.19 299 LYS B C 1
ATOM 5425 O O . LYS B 1 299 ? -24 -2.609 13.953 1 96.19 299 LYS B O 1
ATOM 5430 N N . ILE B 1 300 ? -23.25 -4.5 13.047 1 97.38 300 ILE B N 1
ATOM 5431 C CA . ILE B 1 300 ? -24.578 -4.969 12.703 1 97.38 300 ILE B CA 1
ATOM 5432 C C . ILE B 1 300 ? -25.391 -5.211 13.977 1 97.38 300 ILE B C 1
ATOM 5434 O O . ILE B 1 300 ? -26.547 -4.789 14.078 1 97.38 300 ILE B O 1
ATOM 5438 N N . VAL B 1 301 ? -24.797 -5.848 14.961 1 96.88 301 VAL B N 1
ATOM 5439 C CA . VAL B 1 301 ? -25.469 -6.137 16.219 1 96.88 301 VAL B CA 1
ATOM 5440 C C . VAL B 1 301 ? -25.859 -4.832 16.906 1 96.88 301 VAL B C 1
ATOM 5442 O O . VAL B 1 301 ? -26.969 -4.715 17.438 1 96.88 301 VAL B O 1
ATOM 5445 N N . LEU B 1 302 ? -24.953 -3.877 16.922 1 95.38 302 LEU B N 1
ATOM 5446 C CA . LEU B 1 302 ? -25.25 -2.582 17.531 1 95.38 302 LEU B CA 1
ATOM 5447 C C . LEU B 1 302 ? -26.438 -1.917 16.859 1 95.38 302 LEU B C 1
ATOM 5449 O O . LEU B 1 302 ? -27.266 -1.298 17.531 1 95.38 302 LEU B O 1
ATOM 5453 N N . GLU B 1 303 ? -26.5 -2.055 15.562 1 95.88 303 GLU B N 1
ATOM 5454 C CA . GLU B 1 303 ? -27.625 -1.488 14.836 1 95.88 303 GLU B CA 1
ATOM 5455 C C . GLU B 1 303 ? -28.922 -2.236 15.164 1 95.88 303 GLU B C 1
ATOM 5457 O O . GLU B 1 303 ? -30 -1.633 15.219 1 95.88 303 GLU B O 1
ATOM 5462 N N . CYS B 1 304 ? -28.766 -3.506 15.336 1 96.19 304 CYS B N 1
ATOM 5463 C CA . CYS B 1 304 ? -29.922 -4.316 15.711 1 96.19 304 CYS B CA 1
ATOM 5464 C C . CYS B 1 304 ? -30.484 -3.883 17.062 1 96.19 304 CYS B C 1
ATOM 5466 O O . CYS B 1 304 ? -31.688 -3.916 17.281 1 96.19 304 CYS B O 1
ATOM 5468 N N . MET B 1 305 ? -29.609 -3.439 17.922 1 94.88 305 MET B N 1
ATOM 5469 C CA . MET B 1 305 ? -30 -3.041 19.266 1 94.88 305 MET B CA 1
ATOM 5470 C C . MET B 1 305 ? -30.828 -1.764 19.234 1 94.88 305 MET B C 1
ATOM 5472 O O . MET B 1 305 ? -31.516 -1.443 20.203 1 94.88 305 MET B O 1
ATOM 5476 N N . LYS B 1 306 ? -30.844 -1.104 18.156 1 94.38 306 LYS B N 1
ATOM 5477 C CA . LYS B 1 306 ? -31.609 0.134 18.031 1 94.38 306 LYS B CA 1
ATOM 5478 C C . LYS B 1 306 ? -33.031 -0.146 17.594 1 94.38 306 LYS B C 1
ATOM 5480 O O . LYS B 1 306 ? -33.906 0.738 17.656 1 94.38 306 LYS B O 1
ATOM 5485 N N . VAL B 1 307 ? -33.219 -1.355 17.156 1 95.12 307 VAL B N 1
ATOM 5486 C CA . VAL B 1 307 ? -34.531 -1.765 16.734 1 95.12 307 VAL B CA 1
ATOM 5487 C C . VAL B 1 307 ? -35.406 -2.072 17.953 1 95.12 307 VAL B C 1
ATOM 5489 O O . VAL B 1 307 ? -34.906 -2.664 18.922 1 95.12 307 VAL B O 1
ATOM 5492 N N . ASP B 1 308 ? -36.656 -1.653 17.984 1 93.62 308 ASP B N 1
ATOM 5493 C CA . ASP B 1 308 ? -37.562 -1.833 19.125 1 93.62 308 ASP B CA 1
ATOM 5494 C C . ASP B 1 308 ? -38.094 -3.264 19.188 1 93.62 308 ASP B C 1
ATOM 5496 O O . ASP B 1 308 ? -39.281 -3.482 19.156 1 93.62 308 ASP B O 1
ATOM 5500 N N . LYS B 1 309 ? -37.188 -4.227 19.219 1 94.31 309 LYS B N 1
ATOM 5501 C CA . LYS B 1 309 ? -37.469 -5.656 19.359 1 94.31 309 LYS B CA 1
ATOM 5502 C C . LYS B 1 309 ? -36.375 -6.348 20.156 1 94.31 309 LYS B C 1
ATOM 5504 O O . LYS B 1 309 ? -35.25 -5.852 20.219 1 94.31 309 LYS B O 1
ATOM 5509 N N . PRO B 1 310 ? -36.875 -7.426 20.812 1 94.56 310 PRO B N 1
ATOM 5510 C CA . PRO B 1 310 ? -35.781 -8.25 21.344 1 94.56 310 PRO B CA 1
ATOM 5511 C C . PRO B 1 310 ? -34.781 -8.68 20.266 1 94.56 310 PRO B C 1
ATOM 5513 O O . PRO B 1 310 ? -35.188 -8.992 19.141 1 94.56 310 PRO B O 1
ATOM 5516 N N . LEU B 1 311 ? -33.531 -8.633 20.625 1 93.94 311 LEU B N 1
ATOM 5517 C CA . LEU B 1 311 ? -32.438 -8.898 19.672 1 93.94 311 LEU B CA 1
ATOM 5518 C C . LEU B 1 311 ? -32.688 -10.219 18.953 1 93.94 311 LEU B C 1
ATOM 5520 O O . LEU B 1 311 ? -32.406 -10.336 17.75 1 93.94 311 LEU B O 1
ATOM 5524 N N . SER B 1 312 ? -33.219 -11.172 19.625 1 92.06 312 SER B N 1
ATOM 5525 C CA . SER B 1 312 ? -33.469 -12.5 19.062 1 92.06 312 SER B CA 1
ATOM 5526 C C . SER B 1 312 ? -34.562 -12.469 18.031 1 92.06 312 SER B C 1
ATOM 5528 O O . SER B 1 312 ? -34.719 -13.398 17.234 1 92.06 312 SER B O 1
ATOM 5530 N N . GLU B 1 313 ? -35.344 -11.398 18.016 1 95.25 313 GLU B N 1
ATOM 5531 C CA . GLU B 1 313 ? -36.5 -11.305 17.109 1 95.25 313 GLU B CA 1
ATOM 5532 C C . GLU B 1 313 ? -36.219 -10.352 15.953 1 95.25 313 GLU B C 1
ATOM 5534 O O . GLU B 1 313 ? -37 -10.25 15.016 1 95.25 313 GLU B O 1
ATOM 5539 N N . VAL B 1 314 ? -35.062 -9.688 16.094 1 97.5 314 VAL B N 1
ATOM 5540 C CA . VAL B 1 314 ? -34.688 -8.781 15.008 1 97.5 314 VAL B CA 1
ATOM 5541 C C . VAL B 1 314 ? -34.312 -9.586 13.773 1 97.5 314 VAL B C 1
ATOM 5543 O O . VAL B 1 314 ? -33.438 -10.438 13.828 1 97.5 314 VAL B O 1
ATOM 5546 N N . LYS B 1 315 ? -35 -9.344 12.648 1 98.19 315 LYS B N 1
ATOM 5547 C CA . LYS B 1 315 ? -34.719 -10.023 11.391 1 98.19 315 LYS B CA 1
ATOM 5548 C C . LYS B 1 315 ? -33.594 -9.32 10.625 1 98.19 315 LYS B C 1
ATOM 5550 O O . LYS B 1 315 ? -33.719 -8.148 10.266 1 98.19 315 LYS B O 1
ATOM 5555 N N . ILE B 1 316 ? -32.531 -10.039 10.352 1 98.5 316 ILE B N 1
ATOM 5556 C CA . ILE B 1 316 ? -31.375 -9.477 9.656 1 98.5 316 ILE B CA 1
ATOM 5557 C C . ILE B 1 316 ? -31.266 -10.062 8.25 1 98.5 316 ILE B C 1
ATOM 5559 O O . ILE B 1 316 ? -31.5 -11.266 8.055 1 98.5 316 ILE B O 1
ATOM 5563 N N . CYS B 1 317 ? -30.984 -9.234 7.27 1 98.69 317 CYS B N 1
ATOM 5564 C CA . CYS B 1 317 ? -30.688 -9.703 5.922 1 98.69 317 CYS B CA 1
ATOM 5565 C C . CYS B 1 317 ? -29.281 -9.289 5.512 1 98.69 317 CYS B C 1
ATOM 5567 O O . CYS B 1 317 ? -28.953 -8.102 5.488 1 98.69 317 CYS B O 1
ATOM 5569 N N . ILE B 1 318 ? -28.422 -10.227 5.27 1 98.5 318 ILE B N 1
ATOM 5570 C CA . ILE B 1 318 ? -27.125 -9.984 4.66 1 98.5 318 ILE B CA 1
ATOM 5571 C C . ILE B 1 318 ? -27.25 -10.023 3.141 1 98.5 318 ILE B C 1
ATOM 5573 O O . ILE B 1 318 ? -27.547 -11.07 2.564 1 98.5 318 ILE B O 1
ATOM 5577 N N . ARG B 1 319 ? -27.031 -8.914 2.527 1 98 319 ARG B N 1
ATOM 5578 C CA . ARG B 1 319 ? -27.172 -8.797 1.077 1 98 319 ARG B CA 1
ATOM 5579 C C . ARG B 1 319 ? -25.812 -8.914 0.396 1 98 319 ARG B C 1
ATOM 5581 O O . ARG B 1 319 ? -24.938 -8.07 0.589 1 98 319 ARG B O 1
ATOM 5588 N N . GLY B 1 320 ? -25.625 -9.938 -0.436 1 96.69 320 GLY B N 1
ATOM 5589 C CA . GLY B 1 320 ? -24.359 -10.211 -1.106 1 96.69 320 GLY B CA 1
ATOM 5590 C C . GLY B 1 320 ? -23.453 -11.133 -0.317 1 96.69 320 GLY B C 1
ATOM 5591 O O . GLY B 1 320 ? -22.922 -10.758 0.733 1 96.69 320 GLY B O 1
ATOM 5592 N N . ILE B 1 321 ? -23.234 -12.352 -0.846 1 95.75 321 ILE B N 1
ATOM 5593 C CA . ILE B 1 321 ? -22.453 -13.289 -0.046 1 95.75 321 ILE B CA 1
ATOM 5594 C C . ILE B 1 321 ? -21.234 -13.766 -0.839 1 95.75 321 ILE B C 1
ATOM 5596 O O . ILE B 1 321 ? -20.406 -14.508 -0.32 1 95.75 321 ILE B O 1
ATOM 5600 N N . THR B 1 322 ? -21.094 -13.312 -2.105 1 93 322 THR B N 1
ATOM 5601 C CA . THR B 1 322 ? -19.938 -13.68 -2.904 1 93 322 THR B CA 1
ATOM 5602 C C . THR B 1 322 ? -18.688 -12.945 -2.41 1 93 322 THR B C 1
ATOM 5604 O O . THR B 1 322 ? -18.781 -11.984 -1.642 1 93 322 THR B O 1
ATOM 5607 N N . PHE B 1 323 ? -17.5 -13.43 -2.807 1 89.5 323 PHE B N 1
ATOM 5608 C CA . PHE B 1 323 ? -16.281 -12.781 -2.34 1 89.5 323 PHE B CA 1
ATOM 5609 C C . PHE B 1 323 ? -16.078 -11.438 -3.035 1 89.5 323 PHE B C 1
ATOM 5611 O O . PHE B 1 323 ? -15.352 -10.578 -2.535 1 89.5 323 PHE B O 1
ATOM 5618 N N . ARG B 1 324 ? -16.672 -11.297 -4.23 1 87.44 324 ARG B N 1
ATOM 5619 C CA . ARG B 1 324 ? -16.609 -10.078 -5.043 1 87.44 324 ARG B CA 1
ATOM 5620 C C . ARG B 1 324 ? -17.953 -9.805 -5.719 1 87.44 324 ARG B C 1
ATOM 5622 O O . ARG B 1 324 ? -18.641 -10.734 -6.156 1 87.44 324 ARG B O 1
ATOM 5629 N N . LYS B 1 325 ? -18.234 -8.531 -5.875 1 88.38 325 LYS B N 1
ATOM 5630 C CA . LYS B 1 325 ? -19.5 -8.148 -6.492 1 88.38 325 LYS B CA 1
ATOM 5631 C C . LYS B 1 325 ? -19.562 -8.602 -7.949 1 88.38 325 LYS B C 1
ATOM 5633 O O . LYS B 1 325 ? -18.609 -8.414 -8.703 1 88.38 325 LYS B O 1
ATOM 5638 N N . GLY B 1 326 ? -20.594 -9.305 -8.266 1 84.06 326 GLY B N 1
ATOM 5639 C CA . GLY B 1 326 ? -20.859 -9.648 -9.648 1 84.06 326 GLY B CA 1
ATOM 5640 C C . GLY B 1 326 ? -20.219 -10.961 -10.07 1 84.06 326 GLY B C 1
ATOM 5641 O O . GLY B 1 326 ? -20.359 -11.391 -11.219 1 84.06 326 GLY B O 1
ATOM 5642 N N . VAL B 1 327 ? -19.594 -11.633 -9.188 1 82.25 327 VAL B N 1
ATOM 5643 C CA . VAL B 1 327 ? -18.969 -12.914 -9.484 1 82.25 327 VAL B CA 1
ATOM 5644 C C . VAL B 1 327 ? -19.562 -14.008 -8.602 1 82.25 327 VAL B C 1
ATOM 5646 O O . VAL B 1 327 ? -19.516 -13.914 -7.371 1 82.25 327 VAL B O 1
ATOM 5649 N N . LYS B 1 328 ? -20.172 -15 -9.195 1 88.06 328 LYS B N 1
ATOM 5650 C CA . LYS B 1 328 ? -20.812 -16.078 -8.445 1 88.06 328 LYS B CA 1
ATOM 5651 C C . LYS B 1 328 ? -19.781 -17.062 -7.91 1 88.06 328 LYS B C 1
ATOM 5653 O O . LYS B 1 328 ? -19.719 -18.219 -8.359 1 88.06 328 LYS B O 1
ATOM 5658 N N . GLU B 1 329 ? -18.906 -16.609 -6.98 1 86.12 329 GLU B N 1
ATOM 5659 C CA . GLU B 1 329 ? -17.844 -17.406 -6.352 1 86.12 329 GLU B CA 1
ATOM 5660 C C . GLU B 1 329 ? -17.812 -17.188 -4.84 1 86.12 329 GLU B C 1
ATOM 5662 O O . GLU B 1 329 ? -17.938 -16.047 -4.375 1 86.12 329 GLU B O 1
ATOM 5667 N N . LEU B 1 330 ? -17.703 -18.312 -4.141 1 91 330 LEU B N 1
ATOM 5668 C CA . LEU B 1 330 ? -17.828 -18.234 -2.688 1 91 330 LEU B CA 1
ATOM 5669 C C . LEU B 1 330 ? -16.5 -18.625 -2.02 1 91 330 LEU B C 1
ATOM 5671 O O . LEU B 1 330 ? -16.391 -18.578 -0.792 1 91 330 LEU B O 1
ATOM 5675 N N . TYR B 1 331 ? -15.469 -19 -2.822 1 84.75 331 TYR B N 1
ATOM 5676 C CA . TYR B 1 331 ? -14.203 -19.438 -2.238 1 84.75 331 TYR B CA 1
ATOM 5677 C C . TYR B 1 331 ? -13.602 -18.359 -1.364 1 84.75 331 TYR B C 1
ATOM 5679 O O . TYR B 1 331 ? -13.328 -17.25 -1.841 1 84.75 331 TYR B O 1
ATOM 5687 N N . HIS B 1 332 ? -13.43 -18.594 -0.038 1 87.38 332 HIS B N 1
ATOM 5688 C CA . HIS B 1 332 ? -12.898 -17.688 0.969 1 87.38 332 HIS B CA 1
ATOM 5689 C C . HIS B 1 332 ? -13.719 -16.406 1.032 1 87.38 332 HIS B C 1
ATOM 5691 O O . HIS B 1 332 ? -13.172 -15.32 1.281 1 87.38 332 HIS B O 1
ATOM 5697 N N . SER B 1 333 ? -14.984 -16.516 0.723 1 92.69 333 SER B N 1
ATOM 5698 C CA . SER B 1 333 ? -15.82 -15.32 0.806 1 92.69 333 SER B CA 1
ATOM 5699 C C . SER B 1 333 ? -15.969 -14.852 2.248 1 92.69 333 SER B C 1
ATOM 5701 O O . SER B 1 333 ? -16.516 -15.57 3.092 1 92.69 333 SER B O 1
ATOM 5703 N N . ARG B 1 334 ? -15.625 -13.625 2.451 1 94.44 334 ARG B N 1
ATOM 5704 C CA . ARG B 1 334 ? -15.742 -13.039 3.785 1 94.44 334 ARG B CA 1
ATOM 5705 C C . ARG B 1 334 ? -17.172 -12.57 4.051 1 94.44 334 ARG B C 1
ATOM 5707 O O . ARG B 1 334 ? -17.609 -12.539 5.203 1 94.44 334 ARG B O 1
ATOM 5714 N N . ASN B 1 335 ? -17.891 -12.305 2.988 1 96.56 335 ASN B N 1
ATOM 5715 C CA . ASN B 1 335 ? -19.312 -11.977 3.121 1 96.56 335 ASN B CA 1
ATOM 5716 C C . ASN B 1 335 ? -20.125 -13.172 3.604 1 96.56 335 ASN B C 1
ATOM 5718 O O . ASN B 1 335 ? -20.984 -13.039 4.484 1 96.56 335 ASN B O 1
ATOM 5722 N N . LEU B 1 336 ? -19.797 -14.336 3.01 1 96.88 336 LEU B N 1
ATOM 5723 C CA . LEU B 1 336 ? -20.438 -15.562 3.455 1 96.88 336 LEU B CA 1
ATOM 5724 C C . LEU B 1 336 ? -20.062 -15.883 4.895 1 96.88 336 LEU B C 1
ATOM 5726 O O . LEU B 1 336 ? -20.922 -16.281 5.695 1 96.88 336 LEU B O 1
ATOM 5730 N N . ALA B 1 337 ? -18.797 -15.719 5.18 1 96.38 337 ALA B N 1
ATOM 5731 C CA . ALA B 1 337 ? -18.312 -15.969 6.535 1 96.38 337 ALA B CA 1
ATOM 5732 C C . ALA B 1 337 ? -19 -15.062 7.547 1 96.38 337 ALA B C 1
ATOM 5734 O O . ALA B 1 337 ? -19.297 -15.484 8.664 1 96.38 337 ALA B O 1
ATOM 5735 N N . LEU B 1 338 ? -19.234 -13.836 7.188 1 97.62 338 LEU B N 1
ATOM 5736 C CA . LEU B 1 338 ? -19.922 -12.883 8.055 1 97.62 338 LEU B CA 1
ATOM 5737 C C . LEU B 1 338 ? -21.344 -13.352 8.352 1 97.62 338 LEU B C 1
ATOM 5739 O O . LEU B 1 338 ? -21.766 -13.32 9.508 1 97.62 338 LEU B O 1
ATOM 5743 N N . ALA B 1 339 ? -22.062 -13.773 7.344 1 97.94 339 ALA B N 1
ATOM 5744 C CA . ALA B 1 339 ? -23.406 -14.297 7.527 1 97.94 339 ALA B CA 1
ATOM 5745 C C . ALA B 1 339 ? -23.422 -15.484 8.492 1 97.94 339 ALA B C 1
ATOM 5747 O O . ALA B 1 339 ? -24.234 -15.531 9.422 1 97.94 339 ALA B O 1
ATOM 5748 N N . ARG B 1 340 ? -22.5 -16.391 8.305 1 97.81 340 ARG B N 1
ATOM 5749 C CA . ARG B 1 340 ? -22.406 -17.578 9.133 1 97.81 340 ARG B CA 1
ATOM 5750 C C . ARG B 1 340 ? -22.062 -17.219 10.578 1 97.81 340 ARG B C 1
ATOM 5752 O O . ARG B 1 340 ? -22.594 -17.812 11.516 1 97.81 340 ARG B O 1
ATOM 5759 N N . LEU B 1 341 ? -21.156 -16.266 10.695 1 97.19 341 LEU B N 1
ATOM 5760 C CA . LEU B 1 341 ? -20.781 -15.812 12.023 1 97.19 341 LEU B CA 1
ATOM 5761 C C . LEU B 1 341 ? -21.984 -15.266 12.781 1 97.19 341 LEU B C 1
ATOM 5763 O O . LEU B 1 341 ? -22.156 -15.562 13.961 1 97.19 341 LEU B O 1
ATOM 5767 N N . LEU B 1 342 ? -22.812 -14.492 12.148 1 97.69 342 LEU B N 1
ATOM 5768 C CA . LEU B 1 342 ? -24 -13.906 12.773 1 97.69 342 LEU B CA 1
ATOM 5769 C C . LEU B 1 342 ? -25 -14.984 13.141 1 97.69 342 LEU B C 1
ATOM 5771 O O . LEU B 1 342 ? -25.641 -14.914 14.203 1 97.69 342 LEU B O 1
ATOM 5775 N N . VAL B 1 343 ? -25.125 -16 12.297 1 97.31 343 VAL B N 1
ATOM 5776 C CA . VAL B 1 343 ? -26 -17.125 12.594 1 97.31 343 VAL B CA 1
ATOM 5777 C C . VAL B 1 343 ? -25.484 -17.875 13.828 1 97.31 343 VAL B C 1
ATOM 5779 O O . VAL B 1 343 ? -26.266 -18.234 14.711 1 97.31 343 VAL B O 1
ATOM 5782 N N . GLU B 1 344 ? -24.203 -18.078 13.859 1 96.62 344 GLU B N 1
ATOM 5783 C CA . GLU B 1 344 ? -23.578 -18.781 14.969 1 96.62 344 GLU B CA 1
ATOM 5784 C C . GLU B 1 344 ? -23.781 -18.031 16.281 1 96.62 344 GLU B C 1
ATOM 5786 O O . GLU B 1 344 ? -23.859 -18.656 17.344 1 96.62 344 GLU B O 1
ATOM 5791 N N . LYS B 1 345 ? -23.922 -16.766 16.172 1 95.25 345 LYS B N 1
ATOM 5792 C CA . LYS B 1 345 ? -24.141 -15.945 17.359 1 95.25 345 LYS B CA 1
ATOM 5793 C C . LYS B 1 345 ? -25.609 -16.016 17.812 1 95.25 345 LYS B C 1
ATOM 5795 O O . LYS B 1 345 ? -25.969 -15.406 18.812 1 95.25 345 LYS B O 1
ATOM 5800 N N . GLY B 1 346 ? -26.406 -16.719 17.109 1 95 346 GLY B N 1
ATOM 5801 C CA . GLY B 1 346 ? -27.766 -16.953 17.531 1 95 346 GLY B CA 1
ATOM 5802 C C . GLY B 1 346 ? -28.75 -15.922 17 1 95 346 GLY B C 1
ATOM 5803 O O . GLY B 1 346 ? -29.875 -15.836 17.484 1 95 346 GLY B O 1
ATOM 5804 N N . LEU B 1 347 ? -28.359 -15.141 16.047 1 97.06 347 LEU B N 1
ATOM 5805 C CA . LEU B 1 347 ? -29.234 -14.094 15.516 1 97.06 347 LEU B CA 1
ATOM 5806 C C . LEU B 1 347 ? -30.125 -14.648 14.398 1 97.06 347 LEU B C 1
ATOM 5808 O O . LEU B 1 347 ? -29.844 -15.711 13.852 1 97.06 347 LEU B O 1
ATOM 5812 N N . ASP B 1 348 ? -31.219 -13.977 14.141 1 97.94 348 ASP B N 1
ATOM 5813 C CA . ASP B 1 348 ? -32.125 -14.352 13.055 1 97.94 348 ASP B CA 1
ATOM 5814 C C . ASP B 1 348 ? -31.656 -13.766 11.719 1 97.94 348 ASP B C 1
ATOM 5816 O O . ASP B 1 348 ? -32.125 -12.703 11.305 1 97.94 348 ASP B O 1
ATOM 5820 N N . VAL B 1 349 ? -30.812 -14.523 11.055 1 98.19 349 VAL B N 1
ATOM 5821 C CA . VAL B 1 349 ? -30.125 -14.023 9.875 1 98.19 349 VAL B CA 1
ATOM 5822 C C . VAL B 1 349 ? -30.641 -14.742 8.633 1 98.19 349 VAL B C 1
ATOM 5824 O O . VAL B 1 349 ? -30.812 -15.969 8.641 1 98.19 349 VAL B O 1
ATOM 5827 N N . GLY B 1 350 ? -31.016 -14 7.613 1 98.12 350 GLY B N 1
ATOM 5828 C CA . GLY B 1 350 ? -31.203 -14.484 6.258 1 98.12 350 GLY B CA 1
ATOM 5829 C C . GLY B 1 350 ? -30.25 -13.844 5.262 1 98.12 350 GLY B C 1
ATOM 5830 O O . GLY B 1 350 ? -29.609 -12.836 5.57 1 98.12 350 GLY B O 1
ATOM 5831 N N . VAL B 1 351 ? -30.156 -14.469 4.113 1 98.12 351 VAL B N 1
ATOM 5832 C CA . VAL B 1 351 ? -29.219 -14.008 3.1 1 98.12 351 VAL B CA 1
ATOM 5833 C C . VAL B 1 351 ? -29.953 -13.781 1.778 1 98.12 351 VAL B C 1
ATOM 5835 O O . VAL B 1 351 ? -30.922 -14.477 1.476 1 98.12 351 VAL B O 1
ATOM 5838 N N . HIS B 1 352 ? -29.547 -12.734 1.148 1 97.81 352 HIS B N 1
ATOM 5839 C CA . HIS B 1 352 ? -30 -12.453 -0.209 1 97.81 352 HIS B CA 1
ATOM 5840 C C . HIS B 1 352 ? -28.828 -12.133 -1.129 1 97.81 352 HIS B C 1
ATOM 5842 O O . HIS B 1 352 ? -28 -11.281 -0.802 1 97.81 352 HIS B O 1
ATOM 5848 N N . ASP B 1 353 ? -28.719 -12.812 -2.209 1 96.62 353 ASP B N 1
ATOM 5849 C CA . ASP B 1 353 ? -27.766 -12.523 -3.271 1 96.62 353 ASP B CA 1
ATOM 5850 C C . ASP B 1 353 ? -28.391 -12.734 -4.648 1 96.62 353 ASP B C 1
ATOM 5852 O O . ASP B 1 353 ? -28.938 -13.805 -4.934 1 96.62 353 ASP B O 1
ATOM 5856 N N . GLU B 1 354 ? -28.297 -11.711 -5.504 1 94.69 354 GLU B N 1
ATOM 5857 C CA . GLU B 1 354 ? -28.969 -11.727 -6.801 1 94.69 354 GLU B CA 1
ATOM 5858 C C . GLU B 1 354 ? -28.422 -12.836 -7.695 1 94.69 354 GLU B C 1
ATOM 5860 O O . GLU B 1 354 ? -29.094 -13.258 -8.648 1 94.69 354 GLU B O 1
ATOM 5865 N N . LEU B 1 355 ? -27.25 -13.328 -7.375 1 93.12 355 LEU B N 1
ATOM 5866 C CA . LEU B 1 355 ? -26.609 -14.344 -8.211 1 93.12 355 LEU B CA 1
ATOM 5867 C C . LEU B 1 355 ? -27.031 -15.742 -7.789 1 93.12 355 LEU B C 1
ATOM 5869 O O . LEU B 1 355 ? -26.703 -16.719 -8.461 1 93.12 355 LEU B O 1
ATOM 5873 N N . PHE B 1 356 ? -27.781 -15.883 -6.711 1 95.88 356 PHE B N 1
ATOM 5874 C CA . PHE B 1 356 ? -28.172 -17.188 -6.188 1 95.88 356 PHE B CA 1
ATOM 5875 C C . PHE B 1 356 ? -29.688 -17.297 -6.082 1 95.88 356 PHE B C 1
ATOM 5877 O O . PHE B 1 356 ? -30.375 -16.297 -5.855 1 95.88 356 PHE B O 1
ATOM 5884 N N . THR B 1 357 ? -30.156 -18.516 -6.266 1 96.12 357 THR B N 1
ATOM 5885 C CA . THR B 1 357 ? -31.562 -18.797 -6.023 1 96.12 357 THR B CA 1
ATOM 5886 C C . THR B 1 357 ? -31.797 -19.141 -4.555 1 96.12 357 THR B C 1
ATOM 5888 O O . THR B 1 357 ? -30.859 -19.422 -3.818 1 96.12 357 THR B O 1
ATOM 5891 N N . GLN B 1 358 ? -33.062 -19.047 -4.203 1 96.69 358 GLN B N 1
ATOM 5892 C CA . GLN B 1 358 ? -33.438 -19.438 -2.852 1 96.69 358 GLN B CA 1
ATOM 5893 C C . GLN B 1 358 ? -32.969 -20.859 -2.551 1 96.69 358 GLN B C 1
ATOM 5895 O O . GLN B 1 358 ? -32.438 -21.125 -1.479 1 96.69 358 GLN B O 1
ATOM 5900 N N . LYS B 1 359 ? -33.125 -21.719 -3.494 1 97.12 359 LYS B N 1
ATOM 5901 C CA . LYS B 1 359 ? -32.719 -23.125 -3.33 1 97.12 359 LYS B CA 1
ATOM 5902 C C . LYS B 1 359 ? -31.234 -23.25 -3.092 1 97.12 359 LYS B C 1
ATOM 5904 O O . LYS B 1 359 ? -30.797 -24.016 -2.236 1 97.12 359 LYS B O 1
ATOM 5909 N N . GLU B 1 360 ? -30.406 -22.531 -3.803 1 96.38 360 GLU B N 1
ATOM 5910 C CA . GLU B 1 360 ? -28.953 -22.562 -3.68 1 96.38 360 GLU B CA 1
ATOM 5911 C C . GLU B 1 360 ? -28.5 -22.047 -2.314 1 96.38 360 GLU B C 1
ATOM 5913 O O . GLU B 1 360 ? -27.562 -22.594 -1.724 1 96.38 360 GLU B O 1
ATOM 5918 N N . VAL B 1 361 ? -29.172 -21.047 -1.841 1 97 361 VAL B N 1
ATOM 5919 C CA . VAL B 1 361 ? -28.844 -20.469 -0.535 1 97 361 VAL B CA 1
ATOM 5920 C C . VAL B 1 361 ? -29.156 -21.484 0.56 1 97 361 VAL B C 1
ATOM 5922 O O . VAL B 1 361 ? -28.375 -21.688 1.488 1 97 361 VAL B O 1
ATOM 5925 N N . GLU B 1 362 ? -30.297 -22.141 0.431 1 96.31 362 GLU B N 1
ATOM 5926 C CA . GLU B 1 362 ? -30.703 -23.141 1.403 1 96.31 362 GLU B CA 1
ATOM 5927 C C . GLU B 1 362 ? -29.75 -24.344 1.393 1 96.31 362 GLU B C 1
ATOM 5929 O O . GLU B 1 362 ? -29.5 -24.938 2.436 1 96.31 362 GLU B O 1
ATOM 5934 N N . GLU B 1 363 ? -29.219 -24.641 0.263 1 96.44 363 GLU B N 1
ATOM 5935 C CA . GLU B 1 363 ? -28.234 -25.719 0.141 1 96.44 363 GLU B CA 1
ATOM 5936 C C . GLU B 1 363 ? -26.953 -25.375 0.881 1 96.44 363 GLU B C 1
ATOM 5938 O O . GLU B 1 363 ? -26.203 -26.266 1.278 1 96.44 363 GLU B O 1
ATOM 5943 N N . LEU B 1 364 ? -26.703 -24.109 1.07 1 95.88 364 LEU B N 1
ATOM 5944 C CA . LEU B 1 364 ? -25.531 -23.656 1.814 1 95.88 364 LEU B CA 1
ATOM 5945 C C . LEU B 1 364 ? -25.781 -23.703 3.316 1 95.88 364 LEU B C 1
ATOM 5947 O O . LEU B 1 364 ? -24.906 -23.359 4.113 1 95.88 364 LEU B O 1
ATOM 5951 N N . GLY B 1 365 ? -27.031 -24.078 3.68 1 96.12 365 GLY B N 1
ATOM 5952 C CA . GLY B 1 365 ? -27.391 -24.141 5.086 1 96.12 365 GLY B CA 1
ATOM 5953 C C . GLY B 1 365 ? -27.828 -22.797 5.648 1 96.12 365 GLY B C 1
ATOM 5954 O O . GLY B 1 365 ? -27.781 -22.594 6.859 1 96.12 365 GLY B O 1
ATOM 5955 N N . LEU B 1 366 ? -28.141 -21.875 4.777 1 97.56 366 LEU B N 1
ATOM 5956 C CA . LEU B 1 366 ? -28.562 -20.547 5.195 1 97.56 366 LEU B CA 1
ATOM 5957 C C . LEU B 1 366 ? -30.016 -20.281 4.82 1 97.56 366 LEU B C 1
ATOM 5959 O O . LEU B 1 366 ? -30.562 -20.969 3.961 1 97.56 366 LEU B O 1
ATOM 5963 N N . ARG B 1 367 ? -30.625 -19.359 5.477 1 97.62 367 ARG B N 1
ATOM 5964 C CA . ARG B 1 367 ? -32 -18.984 5.195 1 97.62 367 ARG B CA 1
ATOM 5965 C C . ARG B 1 367 ? -32.062 -17.859 4.164 1 97.62 367 ARG B C 1
ATOM 5967 O O . ARG B 1 367 ? -31.281 -16.922 4.219 1 97.62 367 ARG B O 1
ATOM 5974 N N . TRP B 1 368 ? -32.938 -18.109 3.178 1 98.12 368 TRP B N 1
ATOM 5975 C CA . TRP B 1 368 ? -33.188 -17.031 2.223 1 98.12 368 TRP B CA 1
ATOM 5976 C C . TRP B 1 368 ? -34.062 -15.945 2.846 1 98.12 368 TRP B C 1
ATOM 5978 O O . TRP B 1 368 ? -35.031 -16.25 3.572 1 98.12 368 TRP B O 1
ATOM 5988 N N . ARG B 1 369 ? -33.719 -14.648 2.682 1 97.75 369 ARG B N 1
ATOM 5989 C CA . ARG B 1 369 ? -34.562 -13.531 3.133 1 97.75 369 ARG B CA 1
ATOM 5990 C C . ARG B 1 369 ? -34.406 -12.328 2.201 1 97.75 369 ARG B C 1
ATOM 5992 O O . ARG B 1 369 ? -33.281 -11.859 1.955 1 97.75 369 ARG B O 1
ATOM 5999 N N . GLU B 1 370 ? -35.531 -11.898 1.735 1 96.94 370 GLU B N 1
ATOM 6000 C CA . GLU B 1 370 ? -35.531 -10.664 0.96 1 96.94 370 GLU B CA 1
ATOM 6001 C C . GLU B 1 370 ? -35.25 -9.453 1.848 1 96.94 370 GLU B C 1
ATOM 6003 O O . GLU B 1 370 ? -35.688 -9.391 2.988 1 96.94 370 GLU B O 1
ATOM 6008 N N . PRO B 1 371 ? -34.469 -8.508 1.268 1 96.94 371 PRO B N 1
ATOM 6009 C CA . PRO B 1 371 ? -34.156 -7.32 2.061 1 96.94 371 PRO B CA 1
ATOM 6010 C C . PRO B 1 371 ? -35.375 -6.633 2.639 1 96.94 371 PRO B C 1
ATOM 6012 O O . PRO B 1 371 ? -35.344 -6.125 3.764 1 96.94 371 PRO B O 1
ATOM 6015 N N . GLY B 1 372 ? -36.469 -6.648 1.958 1 95.75 372 GLY B N 1
ATOM 6016 C CA . GLY B 1 372 ? -37.688 -5.992 2.387 1 95.75 372 GLY B CA 1
ATOM 6017 C C . GLY B 1 372 ? -38.312 -6.652 3.594 1 95.75 372 GLY B C 1
ATOM 6018 O O . GLY B 1 372 ? -39.156 -6.047 4.266 1 95.75 372 GLY B O 1
ATOM 6019 N N . GLU B 1 373 ? -37.969 -7.848 3.949 1 96.12 373 GLU B N 1
ATOM 6020 C CA . GLU B 1 373 ? -38.531 -8.617 5.047 1 96.12 373 GLU B CA 1
ATOM 6021 C C . GLU B 1 373 ? -37.719 -8.438 6.332 1 96.12 373 GLU B C 1
ATOM 6023 O O . GLU B 1 373 ? -38.125 -8.93 7.391 1 96.12 373 GLU B O 1
ATOM 6028 N N . ALA B 1 374 ? -36.625 -7.719 6.23 1 97.69 374 ALA B N 1
ATOM 6029 C CA . ALA B 1 374 ? -35.719 -7.641 7.359 1 97.69 374 ALA B CA 1
ATOM 6030 C C . ALA B 1 374 ? -35.875 -6.316 8.109 1 97.69 374 ALA B C 1
ATOM 6032 O O . ALA B 1 374 ? -36.312 -5.324 7.531 1 97.69 374 ALA B O 1
ATOM 6033 N N . ASP B 1 375 ? -35.531 -6.332 9.344 1 97.94 375 ASP B N 1
ATOM 6034 C CA . ASP B 1 375 ? -35.469 -5.117 10.148 1 97.94 375 ASP B CA 1
ATOM 6035 C C . ASP B 1 375 ? -34.156 -4.379 9.914 1 97.94 375 ASP B C 1
ATOM 6037 O O . ASP B 1 375 ? -34.125 -3.146 9.969 1 97.94 375 ASP B O 1
ATOM 6041 N N . VAL B 1 376 ? -33.125 -5.133 9.719 1 98.06 376 VAL B N 1
ATOM 6042 C CA . VAL B 1 376 ? -31.797 -4.609 9.461 1 98.06 376 VAL B CA 1
ATOM 6043 C C . VAL B 1 376 ? -31.203 -5.293 8.234 1 98.06 376 VAL B C 1
ATOM 6045 O O . VAL B 1 376 ? -31.203 -6.523 8.141 1 98.06 376 VAL B O 1
ATOM 6048 N N . VAL B 1 377 ? -30.781 -4.512 7.25 1 98.38 377 VAL B N 1
ATOM 6049 C CA . VAL B 1 377 ? -30.141 -5.031 6.051 1 98.38 377 VAL B CA 1
ATOM 6050 C C . VAL B 1 377 ? -28.688 -4.543 5.996 1 98.38 377 VAL B C 1
ATOM 6052 O O . VAL B 1 377 ? -28.422 -3.348 6.133 1 98.38 377 VAL B O 1
ATOM 6055 N N . PHE B 1 378 ? -27.781 -5.461 5.922 1 98.19 378 PHE B N 1
ATOM 6056 C CA . PHE B 1 378 ? -26.391 -5.09 5.676 1 98.19 378 PHE B CA 1
ATOM 6057 C C . PHE B 1 378 ? -25.969 -5.457 4.254 1 98.19 378 PHE B C 1
ATOM 6059 O O . PHE B 1 378 ? -26.047 -6.625 3.865 1 98.19 378 PHE B O 1
ATOM 6066 N N . ASP B 1 379 ? -25.609 -4.438 3.488 1 97.62 379 ASP B N 1
ATOM 6067 C CA . ASP B 1 379 ? -25.062 -4.66 2.152 1 97.62 379 ASP B CA 1
ATOM 6068 C C . ASP B 1 379 ? -23.547 -4.852 2.201 1 97.62 379 ASP B C 1
ATOM 6070 O O . ASP B 1 379 ? -22.812 -3.891 2.404 1 97.62 379 ASP B O 1
ATOM 6074 N N . CYS B 1 380 ? -23.109 -6.016 1.875 1 96.56 380 CYS B N 1
ATOM 6075 C CA . CYS B 1 380 ? -21.703 -6.387 2.041 1 96.56 380 CYS B CA 1
ATOM 6076 C C . CYS B 1 380 ? -20.812 -5.621 1.064 1 96.56 380 CYS B C 1
ATOM 6078 O O . CYS B 1 380 ? -19.625 -5.438 1.315 1 96.56 380 CYS B O 1
ATOM 6080 N N . PHE B 1 381 ? -21.297 -5.195 -0.067 1 94.56 381 PHE B N 1
ATOM 6081 C CA . PHE B 1 381 ? -20.469 -4.555 -1.088 1 94.56 381 PHE B CA 1
ATOM 6082 C C . PHE B 1 381 ? -20.469 -3.041 -0.907 1 94.56 381 PHE B C 1
ATOM 6084 O O . PHE B 1 381 ? -19.453 -2.383 -1.166 1 94.56 381 PHE B O 1
ATOM 6091 N N . GLU B 1 382 ? -21.5 -2.508 -0.386 1 94.19 382 GLU B N 1
ATOM 6092 C CA . GLU B 1 382 ? -21.562 -1.074 -0.113 1 94.19 382 GLU B CA 1
ATOM 6093 C C . GLU B 1 382 ? -21.078 -0.762 1.303 1 94.19 382 GLU B C 1
ATOM 6095 O O . GLU B 1 382 ? -20.781 0.39 1.623 1 94.19 382 GLU B O 1
ATOM 6100 N N . LEU B 1 383 ? -21.094 -1.766 2.133 1 96.06 383 LEU B N 1
ATOM 6101 C CA . LEU B 1 383 ? -20.719 -1.659 3.537 1 96.06 383 LEU B CA 1
ATOM 6102 C C . LEU B 1 383 ? -21.625 -0.678 4.273 1 96.06 383 LEU B C 1
ATOM 6104 O O . LEU B 1 383 ? -21.141 0.193 5 1 96.06 383 LEU B O 1
ATOM 6108 N N . LYS B 1 384 ? -22.891 -0.827 4.043 1 94.94 384 LYS B N 1
ATOM 6109 C CA . LYS B 1 384 ? -23.891 0.043 4.648 1 94.94 384 LYS B CA 1
ATOM 6110 C C . LYS B 1 384 ? -24.953 -0.77 5.383 1 94.94 384 LYS B C 1
ATOM 6112 O O . LYS B 1 384 ? -25.297 -1.876 4.961 1 94.94 384 LYS B O 1
ATOM 6117 N N . ILE B 1 385 ? -25.438 -0.288 6.41 1 95.88 385 ILE B N 1
ATOM 6118 C CA . ILE B 1 385 ? -26.5 -0.887 7.203 1 95.88 385 ILE B CA 1
ATOM 6119 C C . ILE B 1 385 ? -27.781 -0.07 7.047 1 95.88 385 ILE B C 1
ATOM 6121 O O . ILE B 1 385 ? -27.781 1.152 7.215 1 95.88 385 ILE B O 1
ATOM 6125 N N . PHE B 1 386 ? -28.766 -0.715 6.645 1 93.81 386 PHE B N 1
ATOM 6126 C CA . PHE B 1 386 ? -30.078 -0.098 6.508 1 93.81 386 PHE B CA 1
ATOM 6127 C C . PHE B 1 386 ? -31.047 -0.654 7.543 1 93.81 386 PHE B C 1
ATOM 6129 O O . PHE B 1 386 ? -31.078 -1.861 7.793 1 93.81 386 PHE B O 1
ATOM 6136 N N . THR B 1 387 ? -31.75 0.264 8.141 1 89.69 387 THR B N 1
ATOM 6137 C CA . THR B 1 387 ? -32.75 -0.138 9.117 1 89.69 387 THR B CA 1
ATOM 6138 C C . THR B 1 387 ? -34.156 0.216 8.633 1 89.69 387 THR B C 1
ATOM 6140 O O . THR B 1 387 ? -34.375 1.286 8.062 1 89.69 387 THR B O 1
ATOM 6143 N N . GLY B 1 388 ? -35.031 -0.727 8.633 1 76 388 GLY B N 1
ATOM 6144 C CA . GLY B 1 388 ? -36.406 -0.523 8.25 1 76 388 GLY B CA 1
ATOM 6145 C C . GLY B 1 388 ? -37.219 0.156 9.328 1 76 388 GLY B C 1
ATOM 6146 O O . GLY B 1 388 ? -36.875 0.122 10.508 1 76 388 GLY B O 1
#

Foldseek 3Di:
DEEEFEDCPLQRVLVQLLLLVLVHAYEYADLDVVCQVCLLCLHHPDPLAPPSSVSSNVPRVHSYHYDNALQVCLPPQEYEYEDAWDADPVLHTDCVRVLVRLLSPLQSHFFNGAYEYAYQAQQPCFLPVSQVSNCVNNVDHDVSYWYKYKYQDADRNHRNVCQADPATEMFTSDDVNQVVVCVSSVSRRVRYYYDHHRSVNSVVLLVVLLVVLLLLLVQQVVCVVCVVVVHDSVVVQVVQDDPVDHRDHHALAAFDRHNLRSLSSVCVVCVVVVNNVPSVSSVVSNVSRLCSLVVLLVVQLVVCVVDPDDQQPFAEEEEDFDLDPPDPHNGRRSSVVSQVVNVVVNHRYAYHYPVDDQVRCVVVVGHHDDPVRGQWYAYRHVRDIDGD/DEEEEEDCPLQRVLVQLLLLVLVHAYEYADLDVVCQVCLLCLHHPDPLAPPSSVSSNVPRVHSYHYDNALQVCLPPQEYEYEDAWDADPVLHTDCVRVLVRLLSCLQSHFFNGAYEYAYQAQQPCFLPVSQVSNCVNNVDHDVSYWYKYKYQDADRNHRNVCQADPATEMFTSDDVNQVVVCVSSVSRRVRYYYDHHRSVNSVVLLVVLLVVLLLLLVQQVVCVVCVVVVHDSVVVQVVQDDPVDHRDHHALAAFDRHNLRSLSSVCVVCVVVVNNVPSVSSVVSNVSRLCSLVVLLVVQLVVCVVDPDDQQPFAEEEEDFDLDPPDPHNGRRSSVVSQVVNVVVNHNYAYHYPVDDQVRCVVVVGHHDDPVRGQWYAYRHVRDIDGD

Organism: NCBI:txid113653

Sequence (776 aa):
MRVAVIGLGKAGLPLAAVIADSGIEVVGVDLDPKKCEMVNSGRNPIPEEAGLDELIAKHGGTRLKATPKYEDAADCSAYIVIVPLLLDELKNPDFSILESAFRGVGRILKKGDIVVLETTVPPGTTETLVKEWLEEESGLELGEFYLAYSPERIMTGYSISRLREFPKVIGGVNEESGERAYDLYSKFIPNLHLVSNARTAEFIKVIEGCYRDVNIALANELFKIAEELGIDFYEAREKANHEYCHIHLPSTGVGGHCIPVYPWFLIREMEKREKFNHARLLRVSRELNDEMINYWAEKIVLECMKVDKPLSEVKICIRGITFRKGVKELYHSRNLALARLLVEKGLDVGVHDELFTQKEVEELGLRWREPGEADVVFDCFELKIFTGMRVAVIGLGKAGLPLAAVIADSGIEVVGVDLDPKKCEMVNSGRNPIPEEAGLDELIAKHGGTRLKATPKYEDAADCSAYIVIVPLLLDELKNPDFSILESAFRGVGRILKKGDIVVLETTVPPGTTETLVKEWLEEESGLELGEFYLAYSPERIMTGYSISRLREFPKVIGGVNEESGERAYDLYSKFIPNLHLVSNARTAEFIKVIEGCYRDVNIALANELFKIAEELGIDFYEAREKANHEYCHIHLPSTGVGGHCIPVYPWFLIREMEKREKFNHARLLRVSRELNDEMINYWAEKIVLECMKVDKPLSEVKICIRGITFRKGVKELYHSRNLALARLLVEKGLDVGVHDELFTQKEVEELGLRWREPGEADVVFDCFELKIFTG

InterPro domains:
  IPR001732 UDP-glucose/GDP-mannose dehydrogenase, N-terminal [PF03721] (1-179)
  IPR008927 6-phosphogluconate dehydrogenase-like, C-terminal domain superfamily [SSF48179] (199-294)
  IPR014026 UDP-glucose/GDP-mannose dehydrogenase, dimerisation [PF00984] (199-290)
  IPR017476 UDP-glucose/GDP-mannose dehydrogenase [PIRSF000124] (1-358)
  IPR017476 UDP-glucose/GDP-mannose dehydrogenase [TIGR03026] (1-364)
  IPR028359 UDP-N-acetyl-D-mannosamine/glucosamine dehydrogenase [PIRSF500136] (1-363)
  IPR028359 UDP-N-acetyl-D-mannosamine/glucosamine dehydrogenase [PTHR43491] (2-363)
  IPR036220 UDP-glucose/GDP-mannose dehydrogenase, C-terminal domain superfamily [SSF52413] (307-363)
  IPR036291 NAD(P)-binding domain superfamily [SSF51735] (1-193)

Secondary structure (DSSP, 8-state):
-EEEEE--STTHHHHHHHHHHTT-EEEEE-S-HHHHHHHHTT---SSS-TTHHHHHHHHBTTTEEEES-GGGGTT-SEEEE----EE-TTS-EE-HHHHHHHHHHHTT--TT-EEEE-S---TTTIIIIIHHHHHHHH---BTTBEEEE------TT-HHHHHHHS-EEEEESSHHHHHHHHHHHTTT-SSEEE-S-HHHHHHHHHHHHHHHHHHHHHHHHHHHHHHHHT--HHHHHHHH-BTTB-PPPP-S---SSSTTTHHHHHHHHHHHTT-GGGGHHHHHHHHHHHHHHHHHHHHHHHHHTTSSS-GGG-EEEEE--SSSTT----TT-HHHHHHHHHHHTT-EEEEE-TTS-HHHHHHTT--B--GGG-SEEEETTTTEEEE-/-EEEEE--STTHHHHHHHHHHTT-EEEEE-S-HHHHHHHHTT---SSS-TTHHHHHHHHBTTTEEEES-GGGGTT-SEEEE----EE-TTS-EE-HHHHHHHHHHHTT--TT-EEEE-S---TTTIIIIIHHHHHHHH---BTTBEEEE------TT-HHHHHHHS-EEEEESSHHHHHHHHHHHTTT-SSEEE-S-HHHHHHHHHHHHHHHHHHHHHHHHHHHHHHHHT--HHHHHHHH-BTTB-PPPP-S---SSSTTTHHHHHHHHHHHTT-GGGGHHHHHHHHHHHHHHHHHHHHHHHHHTTSSS-GGG-EEEEE--SSSTT----TT-HHHHHHHHHHHTT-EEEEE-TTS-HHHHHHTT--B--GGG-SEEEETTTTEEEE-

Nearest PDB structures (foldseek):
  3ojo-assembly1_B  TM=8.777E-01  e=8.244E-29  Staphylococcus aureus
  3ojo-assembly1_A  TM=8.444E-01  e=1.391E-28  Staphylococcus aureus
  3ojl-assembly1_B  TM=8.680E-01  e=9.486E-28  Staphylococcus aureus
  6c4k-assembly1_C  TM=8.908E-01  e=2.247E-25  Homo sapiens
  6c5z-assembly1_B  TM=8.143E-01  e=1.393E-11  Homo sapiens

Radius of gyration: 30.63 Å; Cα contacts (8 Å, |Δi|>4): 1697; chains: 2; bounding box: 80×86×59 Å

Solvent-accessible surface area (backbone atoms only — not comparable to full-atom values): 39060 Å² total; per-residue (Å²): 122,32,37,24,31,37,26,60,47,89,65,25,35,47,50,44,40,48,39,25,72,58,70,36,41,26,35,34,29,31,81,50,58,65,55,21,52,32,32,36,70,22,39,58,80,64,80,75,36,55,68,44,52,62,40,25,49,70,26,25,50,63,40,29,32,44,32,56,47,64,74,77,42,43,86,36,47,32,38,37,38,33,55,72,66,48,62,45,95,86,50,41,78,42,56,64,59,46,50,51,53,41,34,50,48,10,67,50,56,51,81,71,24,37,37,33,43,23,47,77,52,49,61,48,39,63,72,44,58,50,44,49,40,30,29,68,49,42,73,48,49,86,80,42,34,33,41,27,25,31,48,73,71,62,41,94,44,36,38,49,59,22,51,57,60,44,76,40,49,33,4,5,65,43,70,68,22,23,53,54,48,47,60,58,46,55,66,55,26,73,40,64,41,80,51,94,22,21,44,42,30,32,40,24,56,33,51,44,28,35,52,53,38,42,40,34,23,48,20,37,34,52,41,56,48,23,56,76,70,74,35,64,47,67,63,30,46,61,71,40,40,53,98,89,31,81,75,46,67,60,60,45,37,64,31,42,85,49,44,68,45,35,42,37,42,55,40,51,53,31,44,74,70,70,37,65,79,53,36,50,66,60,50,50,21,55,52,51,22,65,46,28,28,59,56,50,49,50,52,53,51,57,55,45,65,71,42,99,49,61,62,69,69,42,33,32,14,40,34,42,40,37,42,45,91,93,43,94,45,58,56,58,13,29,37,40,50,35,52,50,52,45,40,72,71,61,41,40,57,19,37,34,40,96,85,53,51,61,67,58,39,43,72,73,75,41,45,63,29,58,61,88,75,23,44,34,30,36,33,50,85,75,70,45,76,44,72,108,123,32,37,24,31,38,27,62,46,89,65,24,37,47,51,44,40,49,39,25,72,58,71,36,40,27,35,35,29,31,82,51,58,67,53,22,50,31,32,36,70,21,38,59,80,64,79,74,37,55,68,43,52,62,41,25,49,70,26,25,50,63,41,29,33,44,33,57,46,64,75,78,42,42,84,34,47,31,38,38,39,34,53,70,67,47,62,45,96,86,52,42,80,42,59,64,61,46,49,52,53,42,35,49,49,10,67,50,54,52,82,71,23,36,37,33,43,23,47,79,53,48,62,49,40,62,71,44,58,51,45,50,39,29,28,68,50,42,72,47,49,86,81,43,33,31,43,27,25,31,47,72,70,64,40,94,42,38,38,50,60,23,50,56,58,43,76,39,48,32,4,4,67,44,69,68,22,23,52,54,47,48,60,58,46,55,66,54,28,73,40,66,42,81,51,94,22,22,42,42,31,32,39,24,55,34,50,45,27,35,52,53,39,43,39,34,23,48,20,36,33,52,40,54,49,24,57,76,70,74,34,66,46,67,63,29,47,61,72,39,40,55,100,90,32,80,75,47,68,58,61,43,36,63,32,41,86,49,44,68,44,35,43,36,42,54,41,50,52,30,44,73,70,71,38,65,78,52,37,49,66,59,50,49,21,54,51,51,22,65,45,28,30,58,55,51,49,52,51,51,51,57,56,46,64,70,43,98,51,60,64,69,69,41,32,33,12,41,34,43,39,37,41,45,91,95,42,97,45,58,56,58,14,29,36,40,49,36,51,51,51,46,40,73,72,60,42,42,56,19,38,33,39,96,85,53,52,62,69,59,39,41,72,73,76,42,44,63,30,57,61,88,77,23,44,35,29,37,33,51,84,77,70,44,77,44,72,107